Protein AF-A0A397VJA5-F1 (afdb_monomer)

Foldseek 3Di:
DDDDKDFLPDPDDPDDDLVVQCVPFFDWAQWEWEDDPQKIKTWATDGHPDPAGDQDIWIKIARNVVRHIDTDDAAPDHTGFGQWYWYADPVVQKIKIAAGWHADDPDPDDPPPQRIDFDLWTWIANPVRRYIDTFDSVVTDAGFGQWAWDADPQQKIWTAWTWHDDDRFIFIDWRQKIWIARPVVSDIDIDGEDADGFARWGQWYWDAAPQQKIKIAAGFGTDRPAPQGHIGPLRIWMARRVRRYIDSAAEPDDDDQAHHPWDWDQQQQKIKIAWHFRDDDNDTDTDGGIWIWRRPDVRYIYTGGIDDSVVSPDPPPPPPPPPPPPDDDDDDDDDDDDDPVVVVVVVVVVVVVVVVVVVVVVVVVVVVPDDDDDDDDDDDDDD

Sequence (383 aa):
MSSKPFKTSDSSLPWVNLTQLSQILPPSSFSTATLVGNKIFLIGGLYGNDSYIKSNLIFYIFDTKNQTWSQIFTINPPANRISATSIYNPKTGKIYFFGGRFNSSDTTTTSDANSMNYPLDMIILNPTNYQWSKGSSFNGPSGRDDQAVVLLPSGLILYIGGRSPNNGGYINPSMAELYAYDTNNDTWTTKTTKGYNPSPRGSAQAVLTDDGRIIVYGGVNGGASNLLGLPVNDVLVVLDTEDFSWSLPSVSTTPPPLSRYQTITLVGYYVIVAFGQIMSGVNGISTSNVYILDAKNKSDYKWITNFDPKEAKTPLQTNTTAPQTSATNITIPQATAPNIGLIIGIVIGIVIIIAIGSAFIWYRYFRSNHVILISGDNVENLK

InterPro domains:
  IPR015915 Kelch-type beta-propeller [G3DSA:2.120.10.80] (6-320)
  IPR015915 Kelch-type beta-propeller [SSF117281] (19-297)

Mean predicted aligned error: 12.97 Å

Structure (mmCIF, N/CA/C/O backbone):
data_AF-A0A397VJA5-F1
#
_entry.id   AF-A0A397VJA5-F1
#
loop_
_atom_site.group_PDB
_atom_site.id
_atom_site.type_symbol
_atom_site.label_atom_id
_atom_site.label_alt_id
_atom_site.label_comp_id
_atom_site.label_asym_id
_atom_site.label_entity_id
_atom_site.label_seq_id
_atom_site.pdbx_PDB_ins_code
_atom_site.Cartn_x
_atom_site.Cartn_y
_atom_site.Cartn_z
_atom_site.occupancy
_atom_site.B_iso_or_equiv
_atom_site.auth_seq_id
_atom_site.auth_comp_id
_atom_site.auth_asym_id
_atom_site.auth_atom_id
_atom_site.pdbx_PDB_model_num
ATOM 1 N N . MET A 1 1 ? -15.043 -18.963 3.771 1.00 55.84 1 MET A N 1
ATOM 2 C CA . MET A 1 1 ? -14.989 -18.905 5.250 1.00 55.84 1 MET A CA 1
ATOM 3 C C . MET A 1 1 ? -15.688 -17.632 5.706 1.00 55.84 1 MET A C 1
ATOM 5 O O . MET A 1 1 ? -15.479 -16.604 5.077 1.00 55.84 1 MET A O 1
ATOM 9 N N . SER A 1 2 ? -16.553 -17.693 6.721 1.00 68.62 2 SER A N 1
ATOM 10 C CA . SER A 1 2 ? -17.186 -16.502 7.307 1.00 68.62 2 SER A CA 1
ATOM 11 C C . SER A 1 2 ? -16.256 -15.847 8.331 1.00 68.62 2 SER A C 1
ATOM 13 O O . SER A 1 2 ? -15.545 -16.554 9.045 1.00 68.62 2 SER A O 1
ATOM 15 N N . SER A 1 3 ? -16.273 -14.513 8.414 1.00 80.19 3 SER A N 1
ATOM 16 C CA . SER A 1 3 ? -15.525 -13.778 9.444 1.00 80.19 3 SER A CA 1
ATOM 17 C C . SER A 1 3 ? -16.036 -14.136 10.846 1.00 80.19 3 SER A C 1
ATOM 19 O O . SER A 1 3 ? -17.237 -14.358 11.023 1.00 80.19 3 SER A O 1
ATOM 21 N N . LYS A 1 4 ? -15.128 -14.226 11.823 1.00 86.88 4 LYS A N 1
ATOM 22 C CA . LYS A 1 4 ? -15.418 -14.599 13.215 1.00 86.88 4 LYS A CA 1
ATOM 23 C C . LYS A 1 4 ? -15.094 -13.426 14.147 1.00 86.88 4 LYS A C 1
ATOM 25 O O . LYS A 1 4 ? -14.113 -12.730 13.883 1.00 86.88 4 LYS A O 1
ATOM 30 N N . 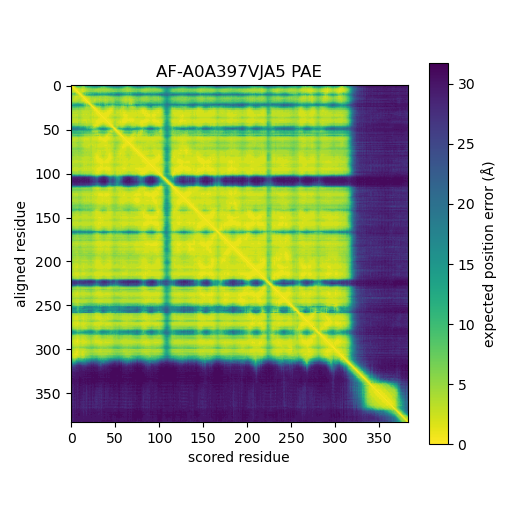PRO A 1 5 ? -15.874 -13.211 15.219 1.00 91.25 5 PRO A N 1
ATOM 31 C CA . PRO A 1 5 ? -15.491 -12.265 16.259 1.00 91.25 5 PRO A CA 1
ATOM 32 C C . PRO A 1 5 ? -14.215 -12.733 16.973 1.00 91.25 5 PRO A C 1
ATOM 34 O O . PRO A 1 5 ? -13.956 -13.937 17.050 1.00 91.25 5 PRO A O 1
ATOM 37 N N . PHE A 1 6 ? -13.426 -11.792 17.492 1.00 93.12 6 PHE A N 1
ATOM 38 C CA . PHE A 1 6 ? -12.220 -12.084 18.276 1.00 93.12 6 PHE A CA 1
ATOM 39 C C . PHE A 1 6 ? -11.862 -10.933 19.214 1.00 93.12 6 PHE A C 1
ATOM 41 O O . PHE A 1 6 ? -12.300 -9.801 18.990 1.00 93.12 6 PHE A O 1
ATOM 48 N N . LYS A 1 7 ? -11.030 -11.204 20.229 1.00 93.00 7 LYS A N 1
ATOM 49 C CA . LYS A 1 7 ? -10.382 -10.155 21.022 1.00 93.00 7 LYS A CA 1
ATOM 50 C C . LYS A 1 7 ? -8.878 -10.132 20.795 1.00 93.00 7 LYS A C 1
ATOM 52 O O . LYS A 1 7 ? -8.245 -11.177 20.712 1.00 93.00 7 LYS A O 1
ATOM 57 N N . THR A 1 8 ? -8.286 -8.945 20.731 1.00 89.88 8 THR A N 1
ATOM 58 C CA . THR A 1 8 ? -6.839 -8.768 20.512 1.00 89.88 8 THR A CA 1
ATOM 59 C C . THR A 1 8 ? -5.985 -9.278 21.669 1.00 89.88 8 THR A C 1
ATOM 61 O O . THR A 1 8 ? -4.822 -9.611 21.466 1.00 89.88 8 THR A O 1
ATOM 64 N N . SER A 1 9 ? -6.557 -9.361 22.873 1.00 84.94 9 SER A N 1
ATOM 65 C CA . SER A 1 9 ? -5.914 -9.923 24.064 1.00 84.94 9 SER A CA 1
ATOM 66 C C . SER A 1 9 ? -5.946 -11.450 24.120 1.00 84.94 9 SER A C 1
ATOM 68 O O . SER A 1 9 ? -5.298 -12.032 24.989 1.00 84.94 9 SER A O 1
ATOM 70 N N . ASP A 1 10 ? -6.736 -12.105 23.265 1.00 85.44 10 ASP A N 1
ATOM 71 C CA . ASP A 1 10 ? -6.893 -13.552 23.328 1.00 85.44 10 ASP A CA 1
ATOM 72 C C . ASP A 1 10 ? -5.620 -14.239 22.830 1.00 85.44 10 ASP A C 1
ATOM 74 O O . ASP A 1 10 ? -5.087 -13.930 21.764 1.00 85.44 10 ASP A O 1
ATOM 78 N N . SER A 1 11 ? -5.159 -15.240 23.581 1.00 76.00 11 SER A N 1
ATOM 79 C CA . SER A 1 11 ? -3.983 -16.041 23.222 1.00 76.00 11 SER A CA 1
ATOM 80 C C . SER A 1 11 ? -4.175 -16.861 21.941 1.00 76.00 11 SER A C 1
ATOM 82 O O . SER A 1 11 ? -3.199 -17.301 21.338 1.00 76.00 11 SER A O 1
ATOM 84 N N . SER A 1 12 ? -5.425 -17.064 21.513 1.00 79.50 12 SER A N 1
ATOM 85 C CA . SER A 1 12 ? -5.788 -17.795 20.298 1.00 79.50 12 SER A CA 1
ATOM 86 C C . SER A 1 12 ? -6.757 -16.984 19.441 1.00 79.50 12 SER A C 1
ATOM 88 O O . SER A 1 12 ? -7.962 -17.223 19.389 1.00 79.50 12 SER A O 1
ATOM 90 N N . LEU A 1 13 ? -6.206 -16.008 18.723 1.00 87.62 13 LEU A N 1
ATOM 91 C CA . LEU A 1 13 ? -6.903 -15.386 17.600 1.00 87.62 13 LEU A CA 1
ATOM 92 C C . LEU A 1 13 ? -7.376 -16.471 16.607 1.00 87.62 13 LEU A C 1
ATOM 94 O O . LEU A 1 13 ? -6.692 -17.489 16.454 1.00 87.62 13 LEU A O 1
ATOM 98 N N . PRO A 1 14 ? -8.512 -16.279 15.903 1.00 89.44 14 PRO A N 1
ATOM 99 C CA . PRO A 1 14 ? -9.135 -17.288 15.039 1.00 89.44 14 PRO A CA 1
ATOM 100 C C . PRO A 1 14 ? -8.397 -17.462 13.698 1.00 89.44 14 PRO A C 1
ATOM 102 O O . PRO A 1 14 ? -9.009 -17.470 12.627 1.00 89.44 14 PRO A O 1
ATOM 105 N N . TRP A 1 15 ? -7.074 -17.584 13.754 1.00 87.88 15 TRP A N 1
ATOM 106 C CA . TRP A 1 15 ? -6.207 -17.801 12.612 1.00 87.88 15 TRP A CA 1
ATOM 107 C C . TRP A 1 15 ? -6.491 -19.142 11.951 1.00 87.88 15 TRP A C 1
ATOM 109 O O . TRP A 1 15 ? -6.727 -20.160 12.603 1.00 87.88 15 TRP A O 1
ATOM 119 N N . VAL A 1 16 ? -6.405 -19.143 10.627 1.00 87.50 16 VAL A N 1
ATOM 120 C CA . VAL A 1 16 ? -6.395 -20.365 9.830 1.00 87.50 16 VAL A CA 1
ATOM 121 C C . VAL A 1 16 ? -4.960 -20.584 9.381 1.00 87.50 16 VAL A C 1
ATOM 123 O O . VAL A 1 16 ? -4.402 -19.764 8.655 1.00 87.50 16 VAL A O 1
ATOM 126 N N . ASN A 1 17 ? -4.349 -21.671 9.848 1.00 86.06 17 ASN A N 1
ATOM 127 C CA . ASN A 1 17 ? -2.997 -22.032 9.452 1.00 86.06 17 ASN A CA 1
ATOM 128 C C . ASN A 1 17 ? -3.020 -22.619 8.030 1.00 86.06 17 ASN A C 1
ATOM 130 O O . ASN A 1 17 ? -3.625 -23.662 7.796 1.00 86.06 17 ASN A O 1
ATOM 134 N N . LEU A 1 18 ? -2.355 -21.938 7.094 1.00 86.19 18 LEU A N 1
ATOM 135 C CA . LEU A 1 18 ? -2.245 -22.341 5.688 1.00 86.19 18 LEU A CA 1
ATOM 136 C C . LEU A 1 18 ? -0.851 -22.904 5.335 1.00 86.19 18 LEU A C 1
ATOM 138 O O . LEU A 1 18 ? -0.550 -23.089 4.159 1.00 86.19 18 LEU A O 1
ATOM 142 N N . THR A 1 19 ? 0.007 -23.196 6.321 1.00 84.12 19 THR A N 1
ATOM 143 C CA . THR A 1 19 ? 1.400 -23.643 6.118 1.00 84.12 19 THR A CA 1
ATOM 144 C C . THR A 1 19 ? 1.496 -24.924 5.291 1.00 84.12 19 THR A C 1
ATOM 146 O O . THR A 1 19 ? 2.394 -25.059 4.468 1.00 84.12 19 THR A O 1
ATOM 149 N N . GLN A 1 20 ? 0.558 -25.864 5.442 1.00 84.00 20 GLN A N 1
ATOM 150 C CA . GLN A 1 20 ? 0.580 -27.096 4.642 1.00 84.00 20 GLN A CA 1
ATOM 151 C C . GLN A 1 20 ? 0.370 -26.848 3.141 1.00 84.00 20 GLN A C 1
ATOM 153 O O . GLN A 1 20 ? 0.755 -27.690 2.335 1.00 84.00 20 GLN A O 1
ATOM 158 N N . LEU A 1 21 ? -0.199 -25.700 2.765 1.00 83.00 21 LEU A N 1
ATOM 159 C CA . LEU A 1 21 ? -0.462 -25.328 1.376 1.00 83.00 21 LEU A CA 1
ATOM 160 C C . LEU A 1 21 ? 0.728 -24.611 0.727 1.00 83.00 21 LEU A C 1
ATOM 162 O O . LEU A 1 21 ? 0.814 -24.558 -0.496 1.00 83.00 21 LEU A O 1
ATOM 166 N N . SER A 1 22 ? 1.654 -24.056 1.516 1.00 73.00 22 SER A N 1
ATOM 167 C CA . SER A 1 22 ? 2.762 -23.229 1.022 1.00 73.00 22 SER A CA 1
ATOM 168 C C . SER A 1 22 ? 3.992 -24.030 0.585 1.00 73.00 22 SER A C 1
ATOM 170 O O . SER A 1 22 ? 5.062 -23.450 0.449 1.00 73.00 22 SER A O 1
ATOM 172 N N . GLN A 1 23 ? 3.877 -25.347 0.369 1.00 68.88 23 GLN A N 1
ATOM 173 C CA . GLN A 1 23 ? 5.031 -26.238 0.152 1.00 68.88 23 GLN A CA 1
ATOM 174 C C . GLN A 1 23 ? 5.903 -25.859 -1.053 1.00 68.88 23 GLN A C 1
ATOM 176 O O . GLN A 1 23 ? 7.088 -26.177 -1.066 1.00 68.88 23 GLN A O 1
ATOM 181 N N . ILE A 1 24 ? 5.338 -25.172 -2.049 1.00 74.06 24 ILE A N 1
ATOM 182 C CA . ILE A 1 24 ? 6.084 -24.733 -3.236 1.00 74.06 24 ILE A CA 1
ATOM 183 C C . ILE A 1 24 ? 6.631 -23.305 -3.126 1.00 74.06 24 ILE A C 1
ATOM 185 O O . ILE A 1 24 ? 7.402 -22.890 -3.986 1.00 74.06 24 ILE A O 1
ATOM 189 N N . LEU A 1 25 ? 6.202 -22.530 -2.124 1.00 81.31 25 LEU A N 1
ATOM 190 C CA . LEU A 1 25 ? 6.592 -21.132 -1.994 1.00 81.31 25 LEU A CA 1
ATOM 191 C C . LEU A 1 25 ? 7.861 -21.051 -1.132 1.00 81.31 25 LEU A C 1
ATOM 193 O O . LEU A 1 25 ? 7.806 -21.383 0.055 1.00 81.31 25 LEU A O 1
ATOM 197 N N . PRO A 1 26 ? 9.009 -20.618 -1.683 1.00 82.00 26 PRO A N 1
ATOM 198 C CA . PRO A 1 26 ? 10.190 -20.400 -0.861 1.00 82.00 26 PRO A CA 1
ATOM 199 C C . PRO A 1 26 ? 9.940 -19.235 0.114 1.00 82.00 26 PRO A C 1
ATOM 201 O O . PRO A 1 26 ? 9.109 -18.370 -0.177 1.00 82.00 26 PRO A O 1
ATOM 204 N N . PRO A 1 27 ? 10.668 -19.165 1.245 1.00 85.38 27 PRO A N 1
ATOM 205 C CA . PRO A 1 27 ? 10.611 -18.010 2.137 1.00 85.38 27 PRO A CA 1
ATOM 206 C C . PRO A 1 27 ? 10.776 -16.711 1.347 1.00 85.38 27 PRO A C 1
ATOM 208 O O . PRO A 1 27 ? 11.689 -16.610 0.528 1.00 85.38 27 PRO A O 1
ATOM 211 N N . SER A 1 28 ? 9.891 -15.737 1.555 1.00 86.69 28 SER A N 1
ATOM 212 C CA . SER A 1 28 ? 9.881 -14.504 0.767 1.00 86.69 28 SER A CA 1
ATOM 213 C C . SER A 1 28 ? 9.591 -13.270 1.607 1.00 86.69 28 SER A C 1
ATOM 215 O O . SER A 1 28 ? 8.843 -13.336 2.582 1.00 86.69 28 SER A O 1
ATOM 217 N N . SER A 1 29 ? 10.146 -12.127 1.212 1.00 89.00 29 SER A N 1
ATOM 218 C CA . SER A 1 29 ? 9.901 -10.834 1.864 1.00 89.00 29 SER A CA 1
ATOM 219 C C . SER A 1 29 ? 9.946 -9.681 0.862 1.00 89.00 29 SER A C 1
ATOM 221 O O . SER A 1 29 ? 10.462 -9.826 -0.245 1.00 89.00 29 SER A O 1
ATOM 223 N N . PHE A 1 30 ? 9.386 -8.529 1.244 1.00 91.12 30 PHE A N 1
ATOM 224 C CA . PHE A 1 30 ? 9.337 -7.305 0.427 1.00 91.12 30 PHE A CA 1
ATOM 225 C C . PHE A 1 30 ? 8.625 -7.441 -0.934 1.00 91.12 30 PHE A C 1
ATOM 227 O O . PHE A 1 30 ? 8.746 -6.556 -1.783 1.00 91.12 30 PHE A O 1
ATOM 234 N N . SER A 1 31 ? 7.888 -8.532 -1.144 1.00 93.38 31 SER A N 1
ATOM 235 C CA . SER A 1 31 ? 6.926 -8.692 -2.235 1.00 93.38 31 SER A CA 1
ATOM 236 C C . SER A 1 31 ? 5.682 -7.851 -1.977 1.00 93.38 31 SER A C 1
ATOM 238 O O . SER A 1 31 ? 5.338 -7.559 -0.830 1.00 93.38 31 SER A O 1
ATOM 240 N N . THR A 1 32 ? 4.949 -7.542 -3.039 1.00 95.75 32 THR A N 1
ATOM 241 C CA . THR A 1 32 ? 3.585 -7.022 -2.928 1.00 95.75 32 THR A CA 1
ATOM 242 C C . THR A 1 32 ? 2.572 -8.119 -3.247 1.00 95.75 32 THR A C 1
ATOM 244 O O . THR A 1 32 ? 2.858 -9.033 -4.024 1.00 95.75 32 THR A O 1
ATOM 247 N N . ALA A 1 33 ? 1.401 -8.056 -2.614 1.00 96.00 33 ALA A N 1
ATOM 248 C CA . ALA A 1 33 ? 0.317 -9.010 -2.803 1.00 96.00 33 ALA A CA 1
ATOM 249 C C . ALA A 1 33 ? -0.962 -8.276 -3.219 1.00 96.00 33 ALA A C 1
ATOM 251 O O . ALA A 1 33 ? -1.355 -7.290 -2.598 1.00 96.00 33 ALA A O 1
ATOM 252 N N . THR A 1 34 ? -1.636 -8.749 -4.265 1.00 97.69 34 THR A N 1
ATOM 253 C CA . THR A 1 34 ? -2.864 -8.125 -4.777 1.00 97.69 34 THR A CA 1
ATOM 254 C C . THR A 1 34 ? -3.929 -9.169 -5.074 1.00 97.69 34 THR A C 1
ATOM 256 O O . THR A 1 34 ? -3.687 -10.129 -5.799 1.00 97.69 34 THR A O 1
ATOM 259 N N . LEU A 1 35 ? -5.124 -8.975 -4.517 1.00 97.31 35 LEU A N 1
ATOM 260 C CA . LEU A 1 35 ? -6.281 -9.833 -4.761 1.00 97.31 35 LEU A CA 1
ATOM 261 C C . LEU A 1 35 ? -7.011 -9.400 -6.041 1.00 97.31 35 LEU A C 1
ATOM 263 O O . LEU A 1 35 ? -7.410 -8.245 -6.170 1.00 97.31 35 LEU A O 1
ATOM 267 N N . VAL A 1 36 ? -7.243 -10.346 -6.950 1.00 97.94 36 VAL A N 1
ATOM 268 C CA . VAL A 1 36 ? -8.098 -10.191 -8.135 1.00 97.94 36 VAL A CA 1
ATOM 269 C C . VAL A 1 36 ? -9.056 -11.374 -8.196 1.00 97.94 36 VAL A C 1
ATOM 271 O O . VAL A 1 36 ? -8.648 -12.512 -8.432 1.00 97.94 36 VAL A O 1
ATOM 274 N N . GLY A 1 37 ? -10.345 -11.124 -7.958 1.00 96.19 37 GLY A N 1
ATOM 275 C CA . GLY A 1 37 ? -11.336 -12.195 -7.847 1.00 96.19 37 GLY A CA 1
ATOM 276 C C . GLY A 1 37 ? -10.961 -13.186 -6.738 1.00 96.19 37 GLY A C 1
ATOM 277 O O . GLY A 1 37 ? -10.851 -12.807 -5.577 1.00 96.19 37 GLY A O 1
ATOM 278 N N . ASN A 1 38 ? -10.742 -14.454 -7.095 1.00 95.75 38 ASN A N 1
ATOM 279 C CA . ASN A 1 38 ? -10.304 -15.517 -6.183 1.00 95.75 38 ASN A CA 1
ATOM 280 C C . ASN A 1 38 ? -8.790 -15.790 -6.231 1.00 95.75 38 ASN A C 1
ATOM 282 O O . ASN A 1 38 ? -8.351 -16.840 -5.772 1.00 95.75 38 ASN A O 1
ATOM 286 N N . LYS A 1 39 ? -7.985 -14.905 -6.820 1.00 97.12 39 LYS A N 1
ATOM 287 C CA . LYS A 1 39 ? -6.543 -15.112 -6.986 1.00 97.12 39 LYS A CA 1
ATOM 288 C C . LYS A 1 39 ? -5.755 -14.026 -6.271 1.00 97.12 39 LYS A C 1
ATOM 290 O O . LYS A 1 39 ? -6.014 -12.845 -6.481 1.00 97.12 39 LYS A O 1
ATOM 295 N N . ILE A 1 40 ? -4.779 -14.417 -5.458 1.00 96.69 40 ILE A N 1
ATOM 296 C CA . ILE A 1 40 ? -3.799 -13.498 -4.872 1.00 96.69 40 ILE A CA 1
ATOM 297 C C . ILE A 1 40 ? -2.531 -13.568 -5.714 1.00 96.69 40 ILE A C 1
ATOM 299 O O . ILE A 1 40 ? -1.923 -14.627 -5.836 1.00 96.69 40 ILE A O 1
ATOM 303 N N . PHE A 1 41 ? -2.151 -12.437 -6.291 1.00 97.44 41 PHE A N 1
ATOM 304 C CA . PHE A 1 41 ? -0.946 -12.253 -7.083 1.00 97.44 41 PHE A CA 1
ATOM 305 C C . PHE A 1 41 ? 0.172 -11.782 -6.161 1.00 97.44 41 PHE A C 1
ATOM 307 O O . PHE A 1 41 ? 0.055 -10.703 -5.585 1.00 97.44 41 PHE A O 1
ATOM 314 N N . LEU A 1 42 ? 1.228 -12.577 -6.018 1.00 95.81 42 LEU A N 1
ATOM 315 C CA . LEU A 1 42 ? 2.436 -12.227 -5.277 1.00 95.81 42 LEU A CA 1
ATOM 316 C C . LEU A 1 42 ? 3.520 -11.826 -6.283 1.00 95.81 42 LEU A C 1
ATOM 318 O O . LEU A 1 42 ? 3.942 -12.643 -7.105 1.00 95.81 42 LEU A O 1
ATOM 322 N N . ILE A 1 43 ? 3.921 -10.557 -6.245 1.00 95.25 43 ILE A N 1
ATOM 323 C CA . ILE A 1 43 ? 4.734 -9.918 -7.283 1.00 95.25 43 ILE A CA 1
ATOM 324 C C . ILE A 1 43 ? 5.996 -9.343 -6.649 1.00 95.25 43 ILE A C 1
ATOM 326 O O . ILE A 1 43 ? 5.929 -8.594 -5.670 1.00 95.25 43 ILE A O 1
ATOM 330 N N . GLY A 1 44 ? 7.151 -9.649 -7.240 1.00 92.50 44 GLY A N 1
ATOM 331 C CA . GLY A 1 44 ? 8.424 -9.091 -6.795 1.00 92.50 44 GLY A CA 1
ATOM 332 C C . GLY A 1 44 ? 8.886 -9.657 -5.452 1.00 92.50 44 GLY A C 1
ATOM 333 O O . GLY A 1 44 ? 8.302 -10.615 -4.947 1.00 92.50 44 GLY A O 1
ATOM 334 N N . GLY A 1 45 ? 9.903 -9.050 -4.848 1.00 90.62 45 GLY A N 1
ATOM 335 C CA . GLY A 1 45 ? 10.438 -9.415 -3.535 1.00 90.62 45 GLY A CA 1
ATOM 336 C C . GLY A 1 45 ? 11.723 -10.247 -3.568 1.00 90.62 45 GLY A C 1
ATOM 337 O O . GLY A 1 45 ? 12.287 -10.553 -4.624 1.00 90.62 45 GLY A O 1
ATOM 338 N N . LEU A 1 46 ? 12.196 -10.581 -2.369 1.00 88.06 46 LEU A N 1
ATOM 339 C CA . LEU A 1 46 ? 13.277 -11.533 -2.118 1.00 88.06 46 LEU A CA 1
ATOM 340 C C . LEU A 1 46 ? 12.685 -12.928 -1.946 1.00 88.06 46 LEU A C 1
ATOM 342 O O . LEU A 1 46 ? 11.619 -13.060 -1.349 1.00 88.06 46 LEU A O 1
ATOM 346 N N . TYR A 1 47 ? 13.385 -13.953 -2.432 1.00 84.12 47 TYR A N 1
ATOM 347 C CA . TYR A 1 47 ? 12.940 -15.342 -2.337 1.00 84.12 47 TYR A CA 1
ATOM 348 C C . TYR A 1 47 ? 14.100 -16.288 -2.048 1.00 84.12 47 TYR A C 1
ATOM 350 O O . TYR A 1 47 ? 15.134 -16.250 -2.722 1.00 84.12 47 TYR A O 1
ATOM 358 N N . GLY A 1 48 ? 13.856 -17.210 -1.121 1.00 78.69 48 GLY A N 1
ATOM 359 C CA . GLY A 1 48 ? 14.845 -18.125 -0.574 1.00 78.69 48 GLY A CA 1
ATOM 360 C C . GLY A 1 48 ? 15.628 -17.493 0.575 1.00 78.69 48 GLY A C 1
ATOM 361 O O . GLY A 1 48 ? 15.252 -16.457 1.117 1.00 78.69 48 GLY A O 1
ATOM 362 N N . ASN A 1 49 ? 16.744 -18.128 0.926 1.00 72.62 49 ASN A N 1
ATOM 363 C CA . ASN A 1 49 ? 17.679 -17.617 1.934 1.00 72.62 49 ASN A CA 1
ATOM 364 C C . ASN A 1 49 ? 18.694 -16.620 1.342 1.00 72.62 49 ASN A C 1
ATOM 366 O O . ASN A 1 49 ? 19.644 -16.229 2.015 1.00 72.62 49 ASN A O 1
ATOM 370 N N . ASP A 1 50 ? 18.509 -16.239 0.077 1.00 65.62 50 ASP A N 1
ATOM 371 C CA . ASP A 1 50 ? 19.371 -15.301 -0.627 1.00 65.62 50 ASP A CA 1
ATOM 372 C C . ASP A 1 50 ? 19.140 -13.879 -0.100 1.00 65.62 50 ASP A C 1
ATOM 374 O O . ASP A 1 50 ? 18.010 -13.393 -0.033 1.00 65.62 50 ASP A O 1
ATOM 378 N N . SER A 1 51 ? 20.223 -13.181 0.233 1.00 66.38 51 SER A N 1
ATOM 379 C CA . SER A 1 51 ? 20.186 -11.771 0.639 1.00 66.38 51 SER A CA 1
ATOM 380 C C . SER A 1 51 ? 20.159 -10.796 -0.546 1.00 66.38 51 SER A C 1
ATOM 382 O O . SER A 1 51 ? 20.050 -9.587 -0.340 1.00 66.38 51 SER A O 1
ATOM 384 N N . TYR A 1 52 ? 20.252 -11.298 -1.784 1.00 71.44 52 TYR A N 1
ATOM 385 C CA . TYR A 1 52 ? 20.311 -10.495 -3.005 1.00 71.44 52 TYR A CA 1
ATOM 386 C C . TYR A 1 52 ? 19.011 -10.565 -3.816 1.00 71.44 52 TYR A C 1
ATOM 388 O O . TYR A 1 52 ? 18.294 -11.567 -3.834 1.00 71.44 52 TYR A O 1
ATOM 396 N N . ILE A 1 53 ? 18.715 -9.477 -4.529 1.00 75.44 53 ILE A N 1
ATOM 397 C CA . ILE A 1 53 ? 17.561 -9.382 -5.422 1.00 75.44 53 ILE A CA 1
ATOM 398 C C . ILE A 1 53 ? 17.909 -10.118 -6.718 1.00 75.44 53 ILE A C 1
ATOM 400 O O . ILE A 1 53 ? 18.821 -9.710 -7.437 1.00 75.44 53 ILE A O 1
ATOM 404 N N . LYS A 1 54 ? 17.181 -11.194 -7.027 1.00 77.62 54 LYS A N 1
ATOM 405 C CA . LYS A 1 54 ? 17.290 -11.899 -8.317 1.00 77.62 54 LYS A CA 1
ATOM 406 C C . LYS A 1 54 ? 16.862 -10.978 -9.454 1.00 77.62 54 LYS A C 1
ATOM 408 O O . LYS A 1 54 ? 15.927 -10.215 -9.264 1.00 77.62 54 LYS A O 1
ATOM 413 N N . SER A 1 55 ? 17.503 -11.062 -10.618 1.00 74.88 55 SER A N 1
ATOM 414 C CA . SER A 1 55 ? 17.181 -10.225 -11.787 1.00 74.88 55 SER A CA 1
ATOM 415 C C . SER A 1 55 ? 15.803 -10.549 -12.378 1.00 74.88 55 SER A C 1
ATOM 417 O O . SER A 1 55 ? 15.004 -9.648 -12.650 1.00 74.88 55 SER A O 1
ATOM 419 N N . ASN A 1 56 ? 15.501 -11.841 -12.520 1.00 82.75 56 ASN A N 1
ATOM 420 C CA . ASN A 1 56 ? 14.234 -12.329 -13.059 1.00 82.75 56 ASN A CA 1
ATOM 421 C C . ASN A 1 56 ? 13.077 -12.057 -12.100 1.00 82.75 56 ASN A C 1
ATOM 423 O O . ASN A 1 56 ? 13.158 -12.407 -10.920 1.00 82.75 56 ASN A O 1
ATOM 427 N N . LEU A 1 57 ? 11.985 -11.484 -12.618 1.00 84.38 57 LEU A N 1
ATOM 428 C CA . LEU A 1 57 ? 10.763 -11.302 -11.844 1.00 84.38 57 LEU A CA 1
ATOM 429 C C . LEU A 1 57 ? 10.259 -12.646 -11.333 1.00 84.38 57 LEU A C 1
ATOM 431 O O . LEU A 1 57 ? 10.035 -13.585 -12.098 1.00 84.38 57 LEU A O 1
ATOM 435 N N . ILE A 1 58 ? 10.021 -12.690 -10.030 1.00 82.81 58 ILE A N 1
ATOM 436 C CA . ILE A 1 58 ? 9.410 -13.836 -9.383 1.00 82.81 58 ILE A CA 1
ATOM 437 C C . ILE A 1 58 ? 7.936 -13.520 -9.157 1.00 82.81 58 ILE A C 1
ATOM 439 O O . ILE A 1 58 ? 7.574 -12.445 -8.668 1.00 82.81 58 ILE A O 1
ATOM 443 N N . PHE A 1 59 ? 7.093 -14.454 -9.586 1.00 91.56 59 PHE A N 1
ATOM 444 C CA . PHE A 1 59 ? 5.665 -14.239 -9.718 1.00 91.56 59 PHE A CA 1
ATOM 445 C C . PHE A 1 59 ? 4.903 -15.526 -9.394 1.00 91.56 59 PHE A C 1
ATOM 447 O O . PHE A 1 59 ? 5.040 -16.550 -10.074 1.00 91.56 59 PHE A O 1
ATOM 454 N N . TYR A 1 60 ? 4.095 -15.455 -8.341 1.00 93.69 60 TYR A N 1
ATOM 455 C CA . TYR A 1 60 ? 3.268 -16.558 -7.871 1.00 93.69 60 TYR A CA 1
ATOM 456 C C . TYR A 1 60 ? 1.808 -16.137 -7.791 1.00 93.69 60 TYR A C 1
ATOM 458 O O . TYR A 1 60 ? 1.483 -14.980 -7.523 1.00 93.69 60 TYR A O 1
ATOM 466 N N . ILE A 1 61 ? 0.921 -17.106 -7.981 1.00 95.00 61 ILE A N 1
ATOM 467 C CA . ILE A 1 61 ? -0.511 -16.937 -7.777 1.00 95.00 61 ILE A CA 1
ATOM 468 C C . ILE A 1 61 ? -0.982 -17.956 -6.750 1.00 95.00 61 ILE A C 1
ATOM 470 O O . ILE A 1 61 ? -0.686 -19.144 -6.869 1.00 95.00 61 ILE A O 1
ATOM 474 N N . PHE A 1 62 ? -1.757 -17.494 -5.774 1.00 94.38 62 PHE A N 1
ATOM 475 C CA . PHE A 1 62 ? -2.535 -18.350 -4.889 1.00 94.38 62 PHE A CA 1
ATOM 476 C C . PHE A 1 62 ? -4.008 -18.313 -5.288 1.00 94.38 62 PHE A C 1
ATOM 478 O O . PHE A 1 62 ? -4.636 -17.254 -5.257 1.00 94.38 62 PHE A O 1
ATOM 485 N N . ASP A 1 63 ? -4.571 -19.462 -5.654 1.00 93.81 63 ASP A N 1
ATOM 486 C CA . ASP A 1 63 ? -6.011 -19.615 -5.854 1.00 93.81 63 ASP A CA 1
ATOM 487 C C . ASP A 1 63 ? -6.684 -19.832 -4.495 1.00 93.81 63 ASP A C 1
ATOM 489 O O . ASP A 1 63 ? -6.483 -20.858 -3.851 1.00 93.81 63 ASP A O 1
ATOM 493 N N . THR A 1 64 ? -7.507 -18.885 -4.050 1.00 92.62 64 THR A N 1
ATOM 494 C CA . THR A 1 64 ? -8.167 -18.937 -2.738 1.00 92.62 64 THR A CA 1
ATOM 495 C C . THR A 1 64 ? -9.324 -19.933 -2.679 1.00 92.62 64 THR A C 1
ATOM 497 O O . THR A 1 64 ? -9.721 -20.336 -1.585 1.00 92.62 64 THR A O 1
ATOM 500 N N . LYS A 1 65 ? -9.868 -20.351 -3.831 1.00 91.75 65 LYS A N 1
ATOM 501 C CA . LYS A 1 65 ? -10.937 -21.353 -3.916 1.00 91.75 65 LYS A CA 1
ATOM 502 C C . LYS A 1 65 ? -10.354 -22.757 -3.820 1.00 91.75 65 LYS A C 1
ATOM 504 O O . LYS A 1 65 ? -10.827 -23.557 -3.019 1.00 91.75 65 LYS A O 1
ATOM 509 N N . ASN A 1 66 ? -9.335 -23.029 -4.632 1.00 90.94 66 ASN A N 1
ATOM 510 C CA . ASN A 1 66 ? -8.673 -24.333 -4.680 1.00 90.94 66 ASN A CA 1
ATOM 511 C C . ASN A 1 66 ? -7.594 -24.484 -3.600 1.00 90.94 66 ASN A C 1
ATOM 513 O O . ASN A 1 66 ? -7.173 -25.598 -3.313 1.00 90.94 66 ASN A O 1
ATOM 517 N N . GLN A 1 67 ? -7.183 -23.374 -2.978 1.00 91.00 67 GLN A N 1
ATOM 518 C CA . GLN A 1 67 ? -6.143 -23.312 -1.953 1.00 91.00 67 GLN A CA 1
ATOM 519 C C . GLN A 1 67 ? -4.782 -23.817 -2.452 1.00 91.00 67 GLN A C 1
ATOM 521 O O . GLN A 1 67 ? -4.021 -24.444 -1.721 1.00 91.00 67 GLN A O 1
ATOM 526 N N . THR A 1 68 ? -4.457 -23.511 -3.708 1.00 91.50 68 THR A N 1
ATOM 527 C CA . THR A 1 68 ? -3.235 -23.971 -4.374 1.00 91.50 68 THR A CA 1
ATOM 528 C C . THR A 1 68 ? -2.375 -22.803 -4.825 1.00 91.50 68 THR A C 1
ATOM 530 O O . THR A 1 68 ? -2.878 -21.825 -5.383 1.00 91.50 68 THR A O 1
ATOM 533 N N . TRP A 1 69 ? -1.066 -22.940 -4.646 1.00 92.94 69 TRP A N 1
ATOM 534 C CA . TRP A 1 69 ? -0.081 -22.035 -5.226 1.00 92.94 69 TRP A CA 1
ATOM 535 C C . TRP A 1 69 ? 0.330 -22.496 -6.625 1.00 92.94 69 TRP A C 1
ATOM 537 O O . TRP A 1 69 ? 0.329 -23.686 -6.940 1.00 92.94 69 TRP A O 1
ATOM 547 N N . SER A 1 70 ? 0.719 -21.553 -7.475 1.00 91.81 70 SER A N 1
ATOM 548 C CA . SER A 1 70 ? 1.331 -21.827 -8.776 1.00 91.81 70 SER A CA 1
ATOM 549 C C . SER A 1 70 ? 2.350 -20.745 -9.107 1.00 91.81 70 SER A C 1
ATOM 551 O O . SER A 1 70 ? 2.063 -19.557 -8.958 1.00 91.81 70 SER A O 1
ATOM 553 N N . GLN A 1 71 ? 3.533 -21.147 -9.567 1.00 91.38 71 GLN A N 1
ATOM 554 C CA . GLN A 1 71 ? 4.480 -20.223 -10.187 1.00 91.38 71 GLN A CA 1
ATOM 555 C C . GLN A 1 71 ? 4.064 -20.004 -11.640 1.00 91.38 71 GLN A C 1
ATOM 557 O O . GLN A 1 71 ? 3.798 -20.974 -12.349 1.00 91.38 71 GLN A O 1
ATOM 562 N N . ILE A 1 72 ? 3.997 -18.750 -12.085 1.00 91.19 72 ILE A N 1
ATOM 563 C CA . ILE A 1 72 ? 3.558 -18.419 -13.445 1.00 91.19 72 ILE A CA 1
ATOM 564 C C . ILE A 1 72 ? 4.668 -17.659 -14.165 1.00 91.19 72 ILE A C 1
ATOM 566 O O . ILE A 1 72 ? 5.189 -16.666 -13.658 1.00 91.19 72 ILE A O 1
ATOM 570 N N . PHE A 1 73 ? 4.998 -18.106 -15.375 1.00 91.44 73 PHE A N 1
ATOM 571 C CA . PHE A 1 73 ? 5.823 -17.336 -16.299 1.00 91.44 73 PHE A CA 1
ATOM 572 C C . PHE A 1 73 ? 4.951 -16.297 -16.997 1.00 91.44 73 PHE A C 1
ATOM 574 O O . PHE A 1 73 ? 3.872 -16.609 -17.499 1.00 91.44 73 PHE A O 1
ATOM 581 N N . THR A 1 74 ? 5.413 -15.052 -17.000 1.00 95.00 74 THR A N 1
ATOM 582 C CA . THR A 1 74 ? 4.664 -13.914 -17.541 1.00 95.00 74 THR A CA 1
ATOM 583 C C . THR A 1 74 ? 5.281 -13.439 -18.851 1.00 95.00 74 THR A C 1
ATOM 585 O O . THR A 1 74 ? 6.440 -13.732 -19.147 1.00 95.00 74 THR A O 1
ATOM 588 N N . ILE A 1 75 ? 4.502 -12.720 -19.655 1.00 96.75 75 ILE A N 1
ATOM 589 C CA . ILE A 1 75 ? 4.942 -12.213 -20.958 1.00 96.75 75 ILE A CA 1
ATOM 590 C C . ILE A 1 75 ? 5.484 -10.794 -20.771 1.00 96.75 75 ILE A C 1
ATOM 592 O O . ILE A 1 75 ? 4.775 -9.930 -20.253 1.00 96.75 75 ILE A O 1
ATOM 596 N N . ASN A 1 76 ? 6.717 -10.553 -21.228 1.00 95.44 76 ASN A N 1
ATOM 597 C CA . ASN A 1 76 ? 7.456 -9.286 -21.100 1.00 95.44 76 ASN A CA 1
ATOM 598 C C . ASN A 1 76 ? 7.657 -8.800 -19.646 1.00 95.44 76 ASN A C 1
ATOM 600 O O . ASN A 1 76 ? 7.368 -7.637 -19.358 1.00 95.44 76 ASN A O 1
ATOM 604 N N . PRO A 1 77 ? 8.129 -9.653 -18.715 1.00 94.94 77 PRO A N 1
ATOM 605 C CA . PRO A 1 77 ? 8.258 -9.273 -17.312 1.00 94.94 77 PRO A CA 1
ATOM 606 C C . PRO A 1 77 ? 9.171 -8.049 -17.119 1.00 94.94 77 PRO A C 1
ATOM 608 O O . PRO A 1 77 ? 10.217 -7.963 -17.768 1.00 94.94 77 PRO A O 1
ATOM 611 N N . PRO A 1 78 ? 8.835 -7.120 -16.203 1.00 93.31 78 PRO A N 1
ATOM 612 C CA . PRO A 1 78 ? 9.802 -6.137 -15.724 1.00 93.31 78 PRO A CA 1
ATOM 613 C C . PRO A 1 78 ? 10.931 -6.822 -14.936 1.00 93.31 78 PRO A C 1
ATOM 615 O O . PRO A 1 78 ? 10.831 -7.991 -14.565 1.00 93.31 78 PRO A O 1
ATOM 618 N N . ALA A 1 79 ? 11.987 -6.074 -14.608 1.00 90.69 79 ALA A N 1
ATOM 619 C CA . ALA A 1 79 ? 12.959 -6.516 -13.607 1.00 90.69 79 ALA A CA 1
ATOM 620 C C . ALA A 1 79 ? 12.265 -6.808 -12.266 1.00 90.69 79 ALA A C 1
ATOM 622 O O . ALA A 1 79 ? 11.306 -6.118 -11.899 1.00 90.69 79 ALA A O 1
ATOM 623 N N . ASN A 1 80 ? 12.765 -7.796 -11.523 1.00 91.44 80 ASN A N 1
ATOM 624 C CA . ASN A 1 80 ? 12.306 -8.062 -10.163 1.00 91.44 80 ASN A CA 1
ATOM 625 C C . ASN A 1 80 ? 12.584 -6.860 -9.256 1.00 91.44 80 ASN A C 1
ATOM 627 O O . ASN A 1 80 ? 13.677 -6.300 -9.294 1.00 91.44 80 ASN A O 1
ATOM 631 N N . ARG A 1 81 ? 11.625 -6.490 -8.406 1.00 92.00 81 ARG A N 1
ATOM 632 C CA . ARG A 1 81 ? 11.746 -5.333 -7.507 1.00 92.00 81 ARG A CA 1
ATOM 633 C C . ARG A 1 81 ? 11.333 -5.725 -6.108 1.00 92.00 81 ARG A C 1
ATOM 635 O O . ARG A 1 81 ? 10.398 -6.504 -5.943 1.00 92.00 81 ARG A O 1
ATOM 642 N N . ILE A 1 82 ? 11.988 -5.145 -5.116 1.00 91.94 82 ILE A N 1
ATOM 643 C CA . ILE A 1 82 ? 11.575 -5.244 -3.714 1.00 91.94 82 ILE A CA 1
ATOM 644 C C . ILE A 1 82 ? 10.957 -3.926 -3.270 1.00 91.94 82 ILE A C 1
ATOM 646 O O . ILE A 1 82 ? 11.304 -2.875 -3.814 1.00 91.94 82 ILE A O 1
ATOM 650 N N . SER A 1 83 ? 10.053 -3.979 -2.291 1.00 93.69 83 SER A N 1
ATOM 651 C CA . SER A 1 83 ? 9.404 -2.789 -1.719 1.00 93.69 83 SER A CA 1
ATOM 652 C C . SER A 1 83 ? 8.636 -1.937 -2.744 1.00 93.69 83 SER A C 1
ATOM 654 O O . SER A 1 83 ? 8.385 -0.751 -2.526 1.00 93.69 83 SER A O 1
ATOM 656 N N . ALA A 1 84 ? 8.268 -2.537 -3.878 1.00 95.56 84 ALA A N 1
ATOM 657 C CA . ALA A 1 84 ? 7.322 -1.967 -4.826 1.00 95.56 84 ALA A CA 1
ATOM 658 C C . ALA A 1 84 ? 5.890 -2.151 -4.311 1.00 95.56 84 ALA A C 1
ATOM 660 O O . ALA A 1 84 ? 5.623 -3.018 -3.477 1.00 95.56 84 ALA A O 1
ATOM 661 N N . THR A 1 85 ? 4.954 -1.375 -4.848 1.00 97.06 85 THR A N 1
ATOM 662 C CA . THR A 1 85 ? 3.529 -1.544 -4.555 1.00 97.06 85 THR A CA 1
ATOM 663 C C . THR A 1 85 ? 2.771 -2.000 -5.788 1.00 97.06 85 THR A C 1
ATOM 665 O O . THR A 1 85 ? 3.077 -1.577 -6.904 1.00 97.06 85 THR A O 1
ATOM 668 N N . SER A 1 86 ? 1.754 -2.840 -5.588 1.00 97.94 86 SER A N 1
ATOM 669 C CA . SER A 1 86 ? 0.745 -3.115 -6.605 1.00 97.94 86 SER A CA 1
ATOM 670 C C . SER A 1 86 ? -0.670 -2.871 -6.107 1.00 97.94 86 SER A C 1
ATOM 672 O O . SER A 1 86 ? -0.971 -3.038 -4.926 1.00 97.94 86 SER A O 1
ATOM 674 N N . ILE A 1 87 ? -1.550 -2.488 -7.030 1.00 98.56 87 ILE A N 1
ATOM 675 C CA . ILE A 1 87 ? -2.976 -2.319 -6.764 1.00 98.56 87 ILE A CA 1
ATOM 676 C C . ILE A 1 87 ? -3.807 -2.710 -7.987 1.00 98.56 87 ILE A C 1
ATOM 678 O O . ILE A 1 87 ? -3.448 -2.411 -9.126 1.00 98.56 87 ILE A O 1
ATOM 682 N N . TYR A 1 88 ? -4.919 -3.408 -7.760 1.00 98.75 88 TYR A N 1
ATOM 683 C CA . TYR A 1 88 ? -5.851 -3.806 -8.812 1.00 98.75 88 TYR A CA 1
ATOM 684 C C . TYR A 1 88 ? -6.929 -2.744 -9.003 1.00 98.75 88 TYR A C 1
ATOM 686 O O . TYR A 1 88 ? -7.577 -2.350 -8.034 1.00 98.75 88 TYR A O 1
ATOM 694 N N . ASN A 1 89 ? -7.164 -2.330 -10.250 1.00 98.56 89 ASN A N 1
ATOM 695 C CA . ASN A 1 89 ? -8.329 -1.527 -10.592 1.00 98.56 89 ASN A CA 1
ATOM 696 C C . ASN A 1 89 ? -9.413 -2.401 -11.248 1.00 98.56 89 ASN A C 1
ATOM 698 O O . ASN A 1 89 ? -9.233 -2.833 -12.390 1.00 98.56 89 ASN A O 1
ATOM 702 N N . PRO A 1 90 ? -10.569 -2.614 -10.589 1.00 97.38 90 PRO A N 1
ATOM 703 C CA . PRO A 1 90 ? -11.656 -3.408 -11.151 1.00 97.38 90 PRO A CA 1
ATOM 704 C C . PRO A 1 90 ? -12.312 -2.778 -12.384 1.00 97.38 90 PRO A C 1
ATOM 706 O O . PRO A 1 90 ? -12.867 -3.513 -13.192 1.00 97.38 90 PRO A O 1
ATOM 709 N N . LYS A 1 91 ? -12.242 -1.449 -12.560 1.00 97.25 91 LYS A N 1
ATOM 710 C CA . LYS A 1 91 ? -12.807 -0.769 -13.737 1.00 97.25 91 LYS A CA 1
ATOM 711 C C . LYS A 1 91 ? -12.013 -1.061 -15.005 1.00 97.25 91 LYS A C 1
ATOM 713 O O . LYS A 1 91 ? -12.604 -1.265 -16.058 1.00 97.25 91 LYS A O 1
ATOM 718 N N . THR A 1 92 ? -10.684 -1.083 -14.905 1.00 98.00 92 THR A N 1
ATOM 719 C CA . THR A 1 92 ? -9.810 -1.375 -16.053 1.00 98.00 92 THR A CA 1
ATOM 720 C C . THR A 1 92 ? -9.468 -2.858 -16.168 1.00 98.00 92 THR A C 1
ATOM 722 O O . THR A 1 92 ? -9.004 -3.294 -17.219 1.00 98.00 92 THR A O 1
ATOM 725 N N . GLY A 1 93 ? -9.682 -3.637 -15.103 1.00 98.12 93 GLY A N 1
ATOM 726 C CA . GLY A 1 93 ? -9.339 -5.054 -15.041 1.00 98.12 93 GLY A CA 1
ATOM 727 C C . GLY A 1 93 ? -7.832 -5.314 -14.975 1.00 98.12 93 GLY A C 1
ATOM 728 O O . GLY A 1 93 ? -7.397 -6.410 -15.316 1.00 98.12 93 GLY A O 1
ATOM 729 N N . LYS A 1 94 ? -7.024 -4.329 -14.561 1.00 98.75 94 LYS A N 1
ATOM 730 C CA . LYS A 1 94 ? -5.552 -4.393 -14.583 1.00 98.75 94 LYS A CA 1
ATOM 731 C C . LYS A 1 94 ? -4.940 -4.198 -13.198 1.00 98.75 94 LYS A C 1
ATOM 733 O O . LYS A 1 94 ? -5.517 -3.528 -12.340 1.00 98.75 94 LYS A O 1
ATOM 738 N N . ILE A 1 95 ? -3.755 -4.770 -12.993 1.00 98.81 95 ILE A N 1
ATOM 739 C CA . ILE A 1 95 ? -2.915 -4.515 -11.817 1.00 98.81 95 ILE A CA 1
ATOM 740 C C . ILE A 1 95 ? -1.856 -3.482 -12.203 1.00 98.81 95 ILE A C 1
ATOM 742 O O . ILE A 1 95 ? -1.140 -3.667 -13.184 1.00 98.81 95 ILE A O 1
ATOM 746 N N . TYR A 1 96 ? -1.745 -2.417 -11.421 1.00 98.69 96 TYR A N 1
ATOM 747 C CA . TYR A 1 96 ? -0.742 -1.367 -11.574 1.00 98.69 96 TYR A CA 1
ATOM 748 C C . TYR A 1 96 ? 0.374 -1.623 -10.571 1.00 98.69 96 TYR A C 1
ATOM 750 O O . TYR A 1 96 ? 0.084 -1.835 -9.397 1.00 98.69 96 TYR A O 1
ATOM 758 N N . PHE A 1 97 ? 1.620 -1.643 -11.035 1.00 98.12 97 PHE A N 1
ATOM 759 C CA . PHE A 1 97 ? 2.816 -1.970 -10.267 1.00 98.12 97 PHE A CA 1
ATOM 760 C C . PHE A 1 97 ? 3.845 -0.852 -10.431 1.00 98.12 97 PHE A C 1
ATOM 762 O O . PHE A 1 97 ? 4.267 -0.545 -11.549 1.00 98.12 97 PHE A O 1
ATOM 769 N N . PHE A 1 98 ? 4.237 -0.230 -9.320 1.00 97.50 98 PHE A N 1
ATOM 770 C CA . PHE A 1 98 ? 5.061 0.974 -9.348 1.00 97.50 98 PHE A CA 1
ATOM 771 C C . PHE A 1 98 ? 6.102 1.013 -8.225 1.00 97.50 98 PHE A C 1
ATOM 773 O O . PHE A 1 98 ? 5.895 0.502 -7.119 1.00 97.50 98 PHE A O 1
ATOM 780 N N . GLY A 1 99 ? 7.222 1.673 -8.528 1.00 95.62 99 GLY A N 1
ATOM 781 C CA . GLY A 1 99 ? 8.320 1.907 -7.601 1.00 95.62 99 GLY A CA 1
ATOM 782 C C . GLY A 1 99 ? 9.089 0.635 -7.256 1.00 95.62 99 GLY A C 1
ATOM 783 O O . GLY A 1 99 ? 9.250 -0.270 -8.081 1.00 95.62 99 GLY A O 1
ATOM 784 N N . GLY A 1 100 ? 9.571 0.597 -6.018 1.00 93.38 100 GLY A N 1
ATOM 785 C CA . GLY A 1 100 ? 10.504 -0.400 -5.523 1.00 93.38 100 GLY A CA 1
ATOM 786 C C . GLY A 1 100 ? 11.932 -0.122 -5.964 1.00 93.38 100 GLY A C 1
ATOM 787 O O . GLY A 1 100 ? 12.249 0.917 -6.539 1.00 93.38 100 GLY A O 1
ATOM 788 N N . ARG A 1 101 ? 12.806 -1.081 -5.685 1.00 89.94 101 ARG A N 1
ATOM 789 C CA . ARG A 1 101 ? 14.219 -1.020 -6.060 1.00 89.94 101 ARG A CA 1
ATOM 790 C C . ARG A 1 101 ? 14.732 -2.379 -6.497 1.00 89.94 101 ARG A C 1
ATOM 792 O O . ARG A 1 101 ? 14.200 -3.412 -6.085 1.00 89.94 101 ARG A O 1
ATOM 799 N N . PHE A 1 102 ? 15.767 -2.367 -7.322 1.00 86.88 102 PHE A N 1
ATOM 800 C CA . PHE A 1 102 ? 16.445 -3.567 -7.802 1.00 86.88 102 PHE A CA 1
ATOM 801 C C . PHE A 1 102 ? 17.948 -3.320 -7.933 1.00 86.88 102 PHE A C 1
ATOM 803 O O . PHE A 1 102 ? 18.399 -2.173 -7.966 1.00 86.88 102 PHE A O 1
ATOM 810 N N . ASN A 1 103 ? 18.732 -4.395 -7.964 1.00 78.56 103 ASN A N 1
ATOM 811 C CA . ASN A 1 103 ? 20.183 -4.286 -8.063 1.00 78.56 103 ASN A CA 1
ATOM 812 C C . ASN A 1 103 ? 20.585 -3.745 -9.437 1.00 78.56 103 ASN A C 1
ATOM 814 O O . ASN A 1 103 ? 20.095 -4.211 -10.470 1.00 78.56 103 ASN A O 1
ATOM 818 N N . SER A 1 104 ? 21.489 -2.765 -9.454 1.00 66.31 104 SER A N 1
ATOM 819 C CA . SER A 1 104 ? 22.153 -2.367 -10.683 1.00 66.31 104 SER A CA 1
ATOM 820 C C . SER A 1 104 ? 23.162 -3.433 -11.068 1.00 66.31 104 SER A C 1
ATOM 822 O O . SER A 1 104 ? 24.239 -3.523 -10.494 1.00 66.31 104 SER A O 1
ATOM 824 N N . SER A 1 105 ? 22.784 -4.207 -12.080 1.00 56.12 105 SER A N 1
ATOM 825 C CA . SER A 1 105 ? 23.578 -5.175 -12.833 1.00 56.12 105 SER A CA 1
ATOM 826 C C . SER A 1 105 ? 23.535 -6.639 -12.388 1.00 56.12 105 SER A C 1
ATOM 828 O O . SER A 1 105 ? 23.679 -7.022 -11.232 1.00 56.12 105 SER A O 1
ATOM 830 N N . ASP A 1 106 ? 23.395 -7.446 -13.429 1.00 47.22 106 ASP A N 1
ATOM 831 C CA . ASP A 1 106 ? 23.652 -8.870 -13.577 1.00 47.22 106 ASP A CA 1
ATOM 832 C C . ASP A 1 106 ? 25.163 -9.196 -13.465 1.00 47.22 106 ASP A C 1
ATOM 834 O O . ASP A 1 106 ? 25.693 -9.988 -14.238 1.00 47.22 106 ASP A O 1
ATOM 838 N N . THR A 1 107 ? 25.911 -8.531 -12.570 1.00 41.00 107 THR A N 1
ATOM 839 C CA . THR A 1 107 ? 27.357 -8.765 -12.422 1.00 41.00 107 THR A CA 1
ATOM 840 C C . THR A 1 107 ? 27.691 -9.343 -11.054 1.00 41.00 107 THR A C 1
ATOM 842 O O . THR A 1 107 ? 27.439 -8.769 -9.999 1.00 41.00 107 THR A O 1
ATOM 845 N N . THR A 1 108 ? 28.311 -10.515 -11.086 1.00 41.75 108 THR A N 1
ATOM 846 C CA . THR A 1 108 ? 28.873 -11.273 -9.963 1.00 41.75 108 THR A CA 1
ATOM 847 C C . THR A 1 108 ? 30.062 -10.580 -9.278 1.00 41.75 108 THR A C 1
ATOM 849 O O . THR A 1 108 ? 30.860 -11.245 -8.622 1.00 41.75 108 THR A O 1
ATOM 852 N N . THR A 1 109 ? 30.241 -9.266 -9.438 1.00 39.53 109 THR A N 1
ATOM 853 C CA . THR A 1 109 ? 31.458 -8.552 -9.028 1.00 39.53 109 THR A CA 1
ATOM 854 C C . THR A 1 109 ? 31.194 -7.069 -8.746 1.00 39.53 109 THR A C 1
ATOM 856 O O . THR A 1 109 ? 31.629 -6.223 -9.512 1.00 39.53 109 THR A O 1
ATOM 859 N N . THR A 1 110 ? 30.496 -6.747 -7.659 1.00 35.81 110 THR A N 1
ATOM 860 C CA . THR A 1 110 ? 30.944 -5.773 -6.640 1.00 35.81 110 THR A CA 1
ATOM 861 C C . THR A 1 110 ? 29.905 -5.714 -5.525 1.00 35.81 110 THR A C 1
ATOM 863 O O . THR A 1 110 ? 28.711 -5.519 -5.733 1.00 35.81 110 THR A O 1
ATOM 866 N N . SER A 1 111 ? 30.372 -5.911 -4.301 1.00 39.84 111 SER A N 1
ATOM 867 C CA . SER A 1 111 ? 29.616 -5.873 -3.050 1.00 39.84 111 SER A CA 1
ATOM 868 C C . SER A 1 111 ? 29.213 -4.451 -2.634 1.00 39.84 111 SER A C 1
ATOM 870 O O . SER A 1 111 ? 29.250 -4.122 -1.450 1.00 39.84 111 SER A O 1
ATOM 872 N N . ASP A 1 112 ? 28.839 -3.598 -3.585 1.00 43.62 112 ASP A N 1
ATOM 873 C CA . ASP A 1 112 ? 28.434 -2.230 -3.291 1.00 43.62 112 ASP A CA 1
ATOM 874 C C . ASP A 1 112 ? 26.914 -2.183 -3.168 1.00 43.62 112 ASP A C 1
ATOM 876 O O . ASP A 1 112 ? 26.183 -1.980 -4.139 1.00 43.62 112 ASP A O 1
ATOM 880 N N . ALA A 1 113 ? 26.431 -2.298 -1.928 1.00 44.91 113 ALA A N 1
ATOM 881 C CA . ALA A 1 113 ? 25.036 -2.067 -1.531 1.00 44.91 113 ALA A CA 1
ATOM 882 C C . ALA A 1 113 ? 24.484 -0.671 -1.930 1.00 44.91 113 ALA A C 1
ATOM 884 O O . ALA A 1 113 ? 23.322 -0.364 -1.666 1.00 44.91 113 ALA A O 1
ATOM 885 N N . ASN A 1 114 ? 25.305 0.162 -2.579 1.00 49.75 114 ASN A N 1
ATOM 886 C CA . ASN A 1 114 ? 25.031 1.532 -2.993 1.00 49.75 114 ASN A CA 1
ATOM 887 C C . ASN A 1 114 ? 24.595 1.674 -4.466 1.00 49.75 114 ASN A C 1
ATOM 889 O O . ASN A 1 114 ? 24.206 2.768 -4.863 1.00 49.75 114 ASN A O 1
ATOM 893 N N . SER A 1 115 ? 24.612 0.613 -5.284 1.00 61.62 115 SER A N 1
ATOM 894 C CA .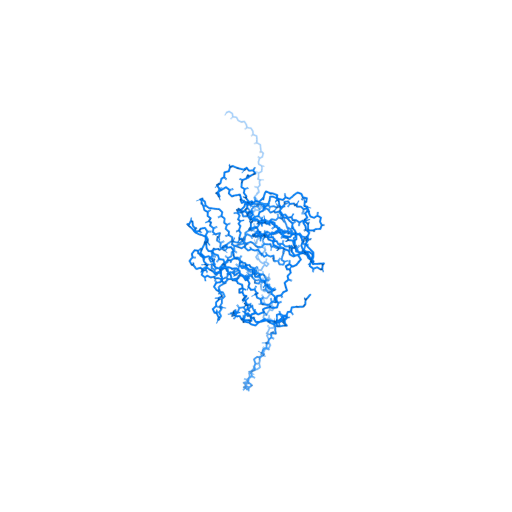 SER A 1 115 ? 24.164 0.672 -6.692 1.00 61.62 115 SER A CA 1
ATOM 895 C C . SER A 1 115 ? 22.706 0.216 -6.866 1.00 61.62 115 SER A C 1
ATOM 897 O O . SER A 1 115 ? 22.366 -0.672 -7.646 1.00 61.62 115 SER A O 1
ATOM 899 N N . MET A 1 116 ? 21.797 0.803 -6.093 1.00 76.06 116 MET A N 1
ATOM 900 C CA . MET A 1 116 ? 20.374 0.473 -6.180 1.00 76.06 116 MET A CA 1
ATOM 901 C C . MET A 1 116 ? 19.684 1.300 -7.258 1.00 76.06 116 MET A C 1
ATOM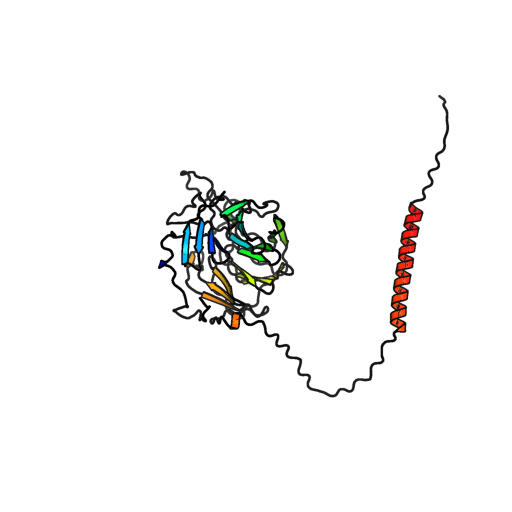 903 O O . MET A 1 116 ? 19.694 2.528 -7.204 1.00 76.06 116 MET A O 1
ATOM 907 N N . ASN A 1 117 ? 19.039 0.630 -8.213 1.00 84.88 117 ASN A N 1
ATOM 908 C CA . ASN A 1 117 ? 18.211 1.296 -9.209 1.00 84.88 117 ASN A CA 1
ATOM 909 C C . ASN A 1 117 ? 16.784 1.466 -8.700 1.00 84.88 117 ASN A C 1
ATOM 911 O O . ASN A 1 117 ? 16.161 0.516 -8.218 1.00 84.88 117 ASN A O 1
ATOM 915 N N . TYR A 1 118 ? 16.260 2.674 -8.888 1.00 89.12 118 TYR A N 1
ATOM 916 C CA . TYR A 1 118 ? 14.883 3.035 -8.583 1.00 89.12 118 TYR A CA 1
ATOM 917 C C . TYR A 1 118 ? 14.156 3.343 -9.895 1.00 89.12 118 TYR A C 1
ATOM 919 O O . TYR A 1 118 ? 14.380 4.404 -10.485 1.00 89.12 118 TYR A O 1
ATOM 927 N N . PRO A 1 119 ? 13.326 2.418 -10.393 1.00 90.44 119 PRO A N 1
ATOM 928 C CA . PRO A 1 119 ? 12.637 2.598 -11.655 1.00 90.44 119 PRO A CA 1
ATOM 929 C C . PRO A 1 119 ? 11.589 3.713 -11.564 1.00 90.44 119 PRO A C 1
ATOM 931 O O . PRO A 1 119 ? 10.930 3.893 -10.540 1.00 90.44 119 PRO A O 1
ATOM 934 N N . LEU A 1 120 ? 11.435 4.441 -12.670 1.00 93.38 120 LEU A N 1
ATOM 935 C CA . LEU A 1 120 ? 10.459 5.528 -12.833 1.00 93.38 120 LEU A CA 1
ATOM 936 C C . LEU A 1 120 ? 9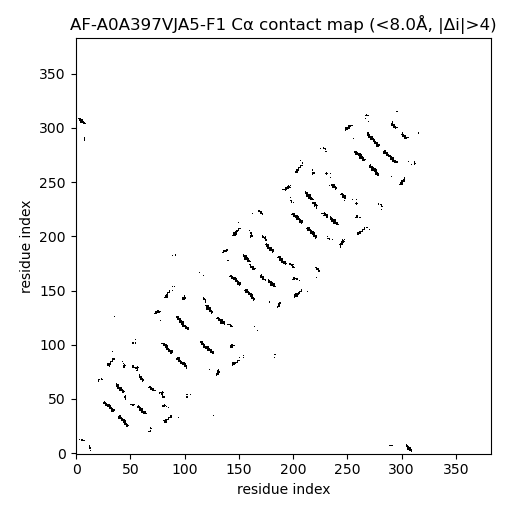.197 5.080 -13.584 1.00 93.38 120 LEU A C 1
ATOM 938 O O . LEU A 1 120 ? 8.288 5.872 -13.818 1.00 93.38 120 LEU A O 1
ATOM 942 N N . ASP A 1 121 ? 9.171 3.834 -14.047 1.00 94.25 121 ASP A N 1
ATOM 943 C CA . ASP A 1 121 ? 8.133 3.329 -14.931 1.00 94.25 121 ASP A CA 1
ATOM 944 C C . ASP A 1 121 ? 6.878 2.901 -14.159 1.00 94.25 121 ASP A C 1
ATOM 946 O O . ASP A 1 121 ? 6.930 2.257 -13.109 1.00 94.25 121 ASP A O 1
ATOM 950 N N . MET A 1 122 ? 5.717 3.234 -14.723 1.00 97.38 122 MET A N 1
ATOM 951 C CA . MET A 1 122 ? 4.480 2.537 -14.406 1.00 97.38 122 MET A CA 1
ATOM 952 C C . MET A 1 122 ? 4.444 1.248 -15.220 1.00 97.38 122 MET A C 1
ATOM 954 O O . MET A 1 122 ? 4.459 1.290 -16.452 1.00 97.38 122 MET A O 1
ATOM 958 N N . ILE A 1 123 ? 4.364 0.104 -14.547 1.00 97.31 123 ILE A N 1
ATOM 959 C CA . ILE A 1 123 ? 4.227 -1.194 -15.200 1.00 97.31 123 ILE A CA 1
ATOM 960 C C . ILE A 1 123 ? 2.856 -1.779 -14.866 1.00 97.31 123 ILE A C 1
ATOM 962 O O . ILE A 1 123 ? 2.414 -1.775 -13.721 1.00 97.31 123 ILE A O 1
ATOM 966 N N . ILE A 1 124 ? 2.159 -2.269 -15.885 1.00 98.62 124 ILE A N 1
ATOM 967 C CA . ILE A 1 124 ? 0.764 -2.690 -15.788 1.00 98.62 124 ILE A CA 1
ATOM 968 C C . ILE A 1 124 ? 0.661 -4.146 -16.223 1.00 98.62 124 ILE A C 1
ATOM 970 O O . ILE A 1 124 ? 1.088 -4.497 -17.321 1.00 98.62 124 ILE A O 1
ATOM 974 N N . LEU A 1 125 ? 0.071 -4.980 -15.375 1.00 98.69 125 LEU A N 1
ATOM 975 C CA . LEU A 1 125 ? -0.203 -6.385 -15.645 1.00 98.69 125 LEU A CA 1
ATOM 976 C C . LEU A 1 125 ? -1.666 -6.568 -16.033 1.00 98.69 125 LEU A C 1
ATOM 978 O O . LEU A 1 125 ? -2.572 -6.160 -15.301 1.00 98.69 125 LEU A O 1
ATOM 982 N N . ASN A 1 126 ? -1.898 -7.259 -17.146 1.00 98.31 126 ASN A N 1
ATOM 983 C CA . ASN A 1 126 ? -3.192 -7.862 -17.422 1.00 98.31 126 ASN A CA 1
ATOM 984 C C . ASN A 1 126 ? -3.271 -9.232 -16.708 1.00 98.31 126 ASN A C 1
ATO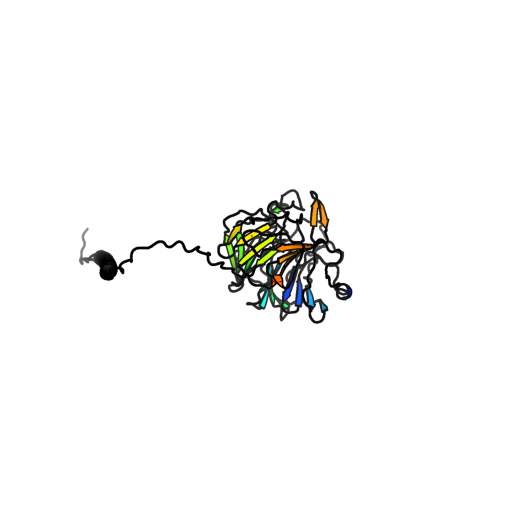M 986 O O . ASN A 1 126 ? -2.566 -10.168 -17.093 1.00 98.31 126 ASN A O 1
ATOM 990 N N . PRO A 1 127 ? -4.122 -9.387 -15.678 1.00 97.44 127 PRO A N 1
ATOM 991 C CA . PRO A 1 127 ? -4.183 -10.599 -14.865 1.00 97.44 127 PRO A CA 1
ATOM 992 C C . PRO A 1 127 ? -4.857 -11.787 -15.572 1.00 97.44 127 PRO A C 1
ATOM 994 O O . PRO A 1 127 ? -4.865 -12.883 -15.014 1.00 97.44 127 PRO A O 1
ATOM 997 N N . THR A 1 128 ? -5.436 -11.599 -16.765 1.00 96.31 128 THR A N 1
ATOM 998 C CA . THR A 1 128 ? -6.109 -12.678 -17.514 1.00 96.31 128 THR A CA 1
ATOM 999 C C . THR A 1 128 ? -5.158 -13.442 -18.433 1.00 96.31 128 THR A C 1
ATOM 1001 O O . THR A 1 128 ? -5.259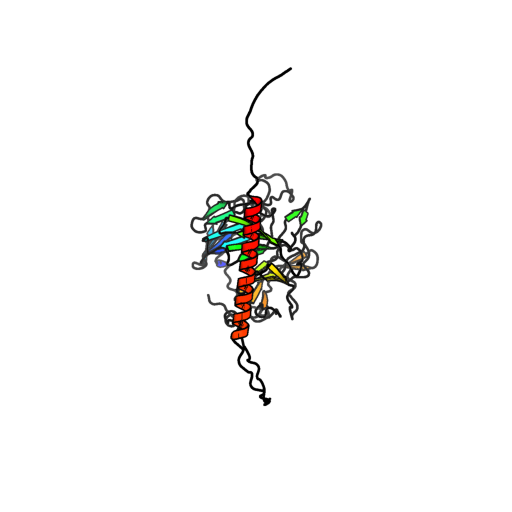 -14.661 -18.531 1.00 96.31 128 THR A O 1
ATOM 1004 N N . ASN A 1 129 ? -4.215 -12.741 -19.070 1.00 96.62 129 ASN A N 1
ATOM 1005 C CA . ASN A 1 129 ? -3.230 -13.320 -19.989 1.00 96.62 129 ASN A CA 1
ATOM 1006 C C . ASN A 1 129 ? -1.779 -13.208 -19.482 1.00 96.62 129 ASN A C 1
ATOM 1008 O O . ASN A 1 129 ? -0.855 -13.614 -20.181 1.00 96.62 129 ASN A O 1
ATOM 1012 N N . TYR A 1 130 ? -1.583 -12.651 -18.283 1.00 97.06 130 TYR A N 1
ATOM 1013 C CA . TYR A 1 130 ? -0.289 -12.480 -17.619 1.00 97.06 130 TYR A CA 1
ATOM 1014 C C . TYR A 1 130 ? 0.740 -11.695 -18.444 1.00 97.06 130 TYR A C 1
ATOM 1016 O O . TYR A 1 130 ? 1.944 -11.953 -18.375 1.00 97.06 130 TYR A O 1
ATOM 1024 N N . GLN A 1 131 ? 0.259 -10.738 -19.239 1.00 98.06 131 GLN A N 1
ATOM 1025 C CA . GLN A 1 131 ? 1.093 -9.869 -20.054 1.00 98.06 131 GLN A CA 1
ATOM 1026 C C . GLN A 1 131 ? 1.330 -8.531 -19.365 1.00 98.06 131 GLN A C 1
ATOM 1028 O O . GLN A 1 131 ? 0.391 -7.870 -18.909 1.00 98.06 131 GLN A O 1
ATOM 1033 N N . TRP A 1 132 ? 2.593 -8.123 -19.342 1.00 98.38 132 TRP A N 1
ATOM 1034 C CA . TRP A 1 132 ? 3.010 -6.819 -18.860 1.00 98.38 132 TRP A CA 1
ATOM 1035 C C . TRP A 1 132 ? 3.068 -5.801 -19.998 1.00 98.38 132 TRP A C 1
ATOM 1037 O O . TRP A 1 132 ? 3.456 -6.101 -21.130 1.00 98.38 132 TRP A O 1
ATOM 1047 N N . SER A 1 133 ? 2.708 -4.568 -19.670 1.00 98.19 133 SER A N 1
ATOM 1048 C CA . SER A 1 133 ? 2.804 -3.398 -20.540 1.00 98.19 133 SER A CA 1
ATOM 1049 C C . SER A 1 133 ? 3.312 -2.198 -19.748 1.00 98.19 133 SER A C 1
ATOM 1051 O O . SER A 1 133 ? 3.163 -2.152 -18.527 1.00 98.19 133 SER A O 1
ATOM 1053 N N . LYS A 1 134 ? 3.889 -1.216 -20.438 1.00 97.88 134 LYS A N 1
ATOM 1054 C CA . LYS A 1 134 ? 4.274 0.060 -19.828 1.00 97.88 134 LYS A CA 1
ATOM 1055 C C . LYS A 1 134 ? 3.089 1.022 -19.865 1.00 97.88 134 LYS A C 1
ATOM 1057 O O . LYS A 1 134 ? 2.439 1.127 -20.900 1.00 97.88 134 LYS A O 1
ATOM 1062 N N . GLY A 1 135 ? 2.834 1.691 -18.749 1.00 97.62 135 GLY A N 1
ATOM 1063 C CA . GLY A 1 135 ? 2.052 2.923 -18.716 1.00 97.62 135 GLY A CA 1
ATOM 1064 C C . GLY A 1 135 ? 2.959 4.143 -18.869 1.00 97.62 135 GLY A C 1
ATOM 1065 O O . GLY A 1 135 ? 4.186 4.029 -18.961 1.00 97.62 135 GLY A O 1
ATOM 1066 N N . SER A 1 136 ? 2.354 5.320 -18.856 1.00 96.62 136 SER A N 1
ATOM 1067 C CA . SER A 1 136 ? 3.045 6.598 -18.862 1.00 96.62 136 SER A CA 1
ATOM 1068 C C . SER A 1 136 ? 3.950 6.759 -17.641 1.00 96.62 136 SER A C 1
ATOM 1070 O O . SER A 1 136 ? 3.587 6.443 -16.506 1.00 96.62 136 SER A O 1
ATOM 1072 N N . SER A 1 137 ? 5.140 7.299 -17.882 1.00 94.56 137 SER A N 1
ATOM 1073 C CA . SER A 1 137 ? 6.067 7.799 -16.861 1.00 94.56 137 SER A CA 1
ATOM 1074 C C . SER A 1 137 ? 6.181 9.327 -16.891 1.00 94.56 137 SER A C 1
ATOM 1076 O O . SER A 1 137 ? 6.951 9.912 -16.132 1.00 94.56 137 SER A O 1
ATOM 1078 N N . PHE A 1 138 ? 5.458 9.989 -17.800 1.00 93.75 138 PHE A N 1
ATOM 1079 C CA . PHE A 1 138 ? 5.526 11.436 -17.968 1.00 93.75 138 PHE A CA 1
ATOM 1080 C C . PHE A 1 138 ? 4.865 12.139 -16.781 1.00 93.75 138 PHE A C 1
ATOM 1082 O O . PHE A 1 138 ? 3.773 11.746 -16.377 1.00 93.75 138 PHE A O 1
ATOM 1089 N N . ASN A 1 139 ? 5.532 13.156 -16.223 1.00 93.56 139 ASN A N 1
ATOM 1090 C CA . ASN A 1 139 ? 5.169 13.815 -14.956 1.00 93.56 139 ASN A CA 1
ATOM 1091 C C . ASN A 1 139 ? 5.043 12.860 -13.753 1.00 93.56 139 ASN A C 1
ATOM 1093 O O . ASN A 1 139 ? 4.451 13.214 -12.732 1.00 93.56 139 ASN A O 1
ATOM 1097 N N . GLY A 1 140 ? 5.586 11.647 -13.872 1.00 92.00 140 GLY A N 1
ATOM 1098 C CA . GLY A 1 140 ? 5.632 10.689 -12.783 1.00 92.00 140 GLY A CA 1
ATOM 1099 C C . GLY A 1 140 ? 6.634 11.097 -11.700 1.00 92.00 140 GLY A C 1
ATOM 1100 O O . GLY A 1 140 ? 7.515 11.932 -11.930 1.00 92.00 140 GLY A O 1
ATOM 1101 N N . PRO A 1 141 ? 6.520 10.504 -10.503 1.00 92.50 141 PRO A N 1
ATOM 1102 C CA . PRO A 1 141 ? 7.464 10.761 -9.434 1.00 92.50 141 PRO A CA 1
ATOM 1103 C C . PRO A 1 141 ? 8.879 10.281 -9.760 1.00 92.50 141 PRO A C 1
ATOM 1105 O O . PRO A 1 141 ? 9.083 9.329 -10.513 1.00 92.50 141 PRO A O 1
ATOM 1108 N N . SER A 1 142 ? 9.858 10.860 -9.063 1.00 87.81 142 SER A N 1
ATOM 1109 C CA . SER A 1 142 ? 11.174 10.238 -8.923 1.00 87.81 142 SER A CA 1
ATOM 1110 C C . SER A 1 142 ? 11.066 8.840 -8.301 1.00 87.81 142 SER A C 1
ATOM 1112 O O . SER A 1 142 ? 10.141 8.545 -7.528 1.00 87.81 142 SER A O 1
ATOM 1114 N N . GLY A 1 143 ? 12.048 7.999 -8.623 1.00 86.94 143 GLY A N 1
ATOM 1115 C CA . GLY A 1 143 ? 12.113 6.613 -8.188 1.00 86.94 143 GLY A CA 1
ATOM 1116 C C . GLY A 1 143 ? 12.030 6.502 -6.666 1.00 86.94 143 GLY A C 1
ATOM 1117 O O . GLY A 1 143 ? 12.629 7.296 -5.934 1.00 86.94 143 GLY A O 1
ATOM 1118 N N . ARG A 1 144 ? 11.222 5.553 -6.192 1.00 91.69 144 ARG A N 1
ATOM 1119 C CA . ARG A 1 144 ? 10.885 5.411 -4.772 1.00 91.69 144 ARG A CA 1
ATOM 1120 C C . ARG A 1 144 ? 10.463 4.000 -4.402 1.00 91.69 144 ARG A C 1
ATOM 1122 O O . ARG A 1 144 ? 10.020 3.248 -5.265 1.00 91.69 144 ARG A O 1
ATOM 1129 N N . ASP A 1 145 ? 10.575 3.679 -3.122 1.00 93.00 145 ASP A N 1
ATOM 1130 C CA . ASP A 1 145 ? 10.089 2.437 -2.524 1.00 93.00 145 ASP A CA 1
ATOM 1131 C C . ASP A 1 145 ? 9.339 2.690 -1.203 1.00 93.00 145 ASP A C 1
ATOM 1133 O O . ASP A 1 145 ? 9.263 3.823 -0.720 1.00 93.00 145 ASP A O 1
ATOM 1137 N N . ASP A 1 146 ? 8.762 1.636 -0.618 1.00 93.00 146 ASP A N 1
ATOM 1138 C CA . ASP A 1 146 ? 8.107 1.662 0.702 1.00 93.00 146 ASP A CA 1
ATOM 1139 C C . ASP A 1 146 ? 6.970 2.700 0.845 1.00 93.00 146 ASP A C 1
ATOM 1141 O O . ASP A 1 146 ? 6.640 3.130 1.957 1.00 93.00 146 ASP A O 1
ATOM 1145 N N . GLN A 1 147 ? 6.376 3.125 -0.272 1.00 95.06 147 GLN A N 1
ATOM 1146 C CA . GLN A 1 147 ? 5.173 3.956 -0.299 1.00 95.06 147 GLN A CA 1
ATOM 1147 C C . GLN A 1 147 ? 3.920 3.155 0.077 1.00 95.06 147 GLN A C 1
ATOM 1149 O O . GLN A 1 147 ? 3.837 1.954 -0.174 1.00 95.06 147 GLN A O 1
ATOM 1154 N N . ALA A 1 148 ? 2.908 3.835 0.611 1.00 96.88 148 ALA A N 1
ATOM 1155 C CA . ALA A 1 148 ? 1.555 3.294 0.678 1.00 96.88 148 ALA A CA 1
ATOM 1156 C C . ALA A 1 148 ? 0.801 3.599 -0.627 1.00 96.88 148 ALA A C 1
ATOM 1158 O O . ALA A 1 148 ? 1.089 4.593 -1.301 1.00 96.88 148 ALA A O 1
ATOM 1159 N N . VAL A 1 149 ? -0.168 2.755 -0.988 1.00 97.75 149 VAL A N 1
ATOM 1160 C CA . VAL A 1 149 ? -0.967 2.911 -2.212 1.00 97.75 149 VAL A CA 1
ATOM 1161 C C . VAL A 1 149 ? -2.452 2.716 -1.924 1.00 97.75 149 VAL A C 1
ATOM 1163 O O . VAL A 1 149 ? -2.828 1.804 -1.191 1.00 97.75 149 VAL A O 1
ATOM 1166 N N . VAL A 1 150 ? -3.298 3.559 -2.516 1.00 98.50 150 VAL A N 1
ATOM 1167 C CA . VAL A 1 150 ? -4.765 3.433 -2.468 1.00 98.50 150 VAL A CA 1
ATOM 1168 C C . VAL A 1 150 ? -5.373 3.780 -3.825 1.00 98.50 150 VAL A C 1
ATOM 1170 O O . VAL A 1 150 ? -4.858 4.634 -4.542 1.00 98.50 150 VAL A O 1
ATOM 1173 N N . LEU A 1 151 ? -6.474 3.121 -4.186 1.00 98.62 151 LEU A N 1
ATOM 1174 C CA . LEU A 1 151 ? -7.227 3.380 -5.414 1.00 98.62 151 LEU A CA 1
ATOM 1175 C C . LEU A 1 151 ? -8.539 4.068 -5.052 1.00 98.62 151 LEU A C 1
ATOM 1177 O O . LEU A 1 151 ? -9.351 3.496 -4.329 1.00 98.62 151 LEU A O 1
ATOM 1181 N N . LEU A 1 152 ? -8.761 5.266 -5.587 1.00 98.50 152 LEU A N 1
ATOM 1182 C CA . LEU A 1 152 ? -10.017 5.990 -5.430 1.00 98.50 152 LEU A CA 1
ATOM 1183 C C . LEU A 1 152 ? -11.097 5.468 -6.392 1.00 98.50 152 LEU A C 1
ATOM 1185 O O . LEU A 1 152 ? -10.770 5.007 -7.492 1.00 98.50 152 LEU A O 1
ATOM 1189 N N . PRO A 1 153 ? -12.396 5.642 -6.069 1.00 97.31 153 PRO A N 1
ATOM 1190 C CA . PRO A 1 153 ? -13.495 5.262 -6.958 1.00 97.31 153 PRO A CA 1
ATOM 1191 C C . PRO A 1 153 ? -13.443 5.944 -8.331 1.00 97.31 153 PRO A C 1
ATOM 1193 O O . PRO A 1 153 ? -13.968 5.406 -9.305 1.00 97.31 153 PRO A O 1
ATOM 1196 N N . SER A 1 154 ? -12.791 7.104 -8.442 1.00 96.81 154 SER A N 1
ATOM 1197 C CA . SER A 1 154 ? -12.564 7.809 -9.710 1.00 96.81 154 SER A CA 1
ATOM 1198 C C . SER A 1 154 ? -11.648 7.053 -10.684 1.00 96.81 154 SER A C 1
ATOM 1200 O O . SER A 1 154 ? -11.674 7.333 -11.878 1.00 96.81 154 SER A O 1
ATOM 1202 N N . GLY A 1 155 ? -10.875 6.068 -10.212 1.00 98.00 155 GLY A N 1
ATOM 1203 C CA . GLY A 1 155 ? -9.802 5.430 -10.981 1.00 98.00 155 GLY A CA 1
ATOM 1204 C C . GLY A 1 155 ? -8.432 6.076 -10.757 1.00 98.00 155 GLY A C 1
ATOM 1205 O O . GLY A 1 155 ? -7.468 5.710 -11.427 1.00 98.00 155 GLY A O 1
ATOM 1206 N N . LEU A 1 156 ? -8.328 7.022 -9.822 1.00 98.38 156 LEU A N 1
ATOM 1207 C CA . LEU A 1 156 ? -7.067 7.647 -9.444 1.00 98.38 156 LEU A CA 1
ATOM 1208 C C . LEU A 1 156 ? -6.346 6.788 -8.395 1.00 98.38 156 LEU A C 1
ATOM 1210 O O . LEU A 1 156 ? -6.896 6.528 -7.326 1.00 98.38 156 LEU A O 1
ATOM 1214 N N . ILE A 1 157 ? -5.121 6.358 -8.684 1.00 98.81 157 ILE A N 1
ATOM 1215 C CA . ILE A 1 157 ? -4.249 5.686 -7.713 1.00 98.81 157 ILE A CA 1
ATOM 1216 C C . ILE A 1 157 ? -3.413 6.749 -7.011 1.00 98.81 157 ILE A C 1
ATOM 1218 O O . ILE A 1 157 ? -2.667 7.456 -7.681 1.00 98.81 157 ILE A O 1
ATOM 1222 N N . LEU A 1 158 ? -3.501 6.846 -5.686 1.00 98.56 158 LEU A N 1
ATOM 1223 C CA . LEU A 1 158 ? -2.654 7.733 -4.890 1.00 98.56 158 LEU A CA 1
ATOM 1224 C C . LEU A 1 158 ? -1.472 6.965 -4.302 1.00 98.56 158 LEU A C 1
ATOM 1226 O O . LEU A 1 158 ? -1.648 5.896 -3.713 1.00 98.56 158 LEU A O 1
ATOM 1230 N N . TYR A 1 159 ? -0.287 7.559 -4.410 1.00 98.00 159 TYR A N 1
ATOM 1231 C CA . TYR A 1 159 ? 0.943 7.087 -3.786 1.00 98.00 159 TYR A CA 1
ATOM 1232 C C . TYR A 1 159 ? 1.318 8.027 -2.643 1.00 98.00 159 TYR A C 1
ATOM 1234 O O . TYR A 1 159 ? 1.511 9.226 -2.849 1.00 98.00 159 TYR A O 1
ATOM 1242 N N . ILE A 1 160 ? 1.400 7.478 -1.433 1.00 97.62 160 ILE A N 1
ATOM 1243 C CA . ILE A 1 160 ? 1.495 8.244 -0.189 1.00 97.62 160 ILE A CA 1
ATOM 1244 C C . ILE A 1 160 ? 2.817 7.914 0.510 1.00 97.62 160 ILE A C 1
ATOM 1246 O O . ILE A 1 160 ? 3.089 6.753 0.829 1.00 97.62 160 ILE A O 1
ATOM 1250 N N . GLY A 1 161 ? 3.629 8.942 0.765 1.00 94.94 161 GLY A N 1
ATOM 1251 C CA . GLY A 1 161 ? 4.942 8.808 1.396 1.00 94.94 161 GLY A CA 1
ATOM 1252 C C . GLY A 1 161 ? 5.933 7.992 0.557 1.00 94.94 161 GLY A C 1
ATOM 1253 O O . GLY A 1 161 ? 6.025 8.151 -0.663 1.00 94.94 161 GLY A O 1
ATOM 1254 N N . GLY A 1 162 ? 6.682 7.123 1.233 1.00 93.06 162 GLY A N 1
ATOM 1255 C CA . GLY A 1 162 ? 7.743 6.293 0.661 1.00 93.06 162 GLY A CA 1
ATOM 1256 C C . GLY A 1 162 ? 9.131 6.868 0.907 1.00 93.06 162 GLY A C 1
ATOM 1257 O O . GLY A 1 162 ? 9.298 7.837 1.647 1.00 93.06 162 GLY A O 1
ATOM 1258 N N . ARG A 1 163 ? 10.152 6.257 0.313 1.00 90.62 163 ARG A N 1
ATOM 1259 C CA . ARG A 1 163 ? 11.542 6.719 0.365 1.00 90.62 163 ARG A CA 1
ATOM 1260 C C . ARG A 1 163 ? 12.059 6.935 -1.042 1.00 90.62 163 ARG A C 1
ATOM 1262 O O . ARG A 1 163 ? 11.840 6.102 -1.915 1.00 90.62 163 ARG A O 1
ATOM 1269 N N . SER A 1 164 ? 12.788 8.023 -1.235 1.00 88.12 164 SER A N 1
ATOM 1270 C CA . SER A 1 164 ? 13.471 8.341 -2.484 1.00 88.12 164 SER A CA 1
ATOM 1271 C C . SER A 1 164 ? 14.981 8.445 -2.258 1.00 88.12 164 SER A C 1
ATOM 1273 O O . SER A 1 164 ? 15.406 8.834 -1.165 1.00 88.12 164 SER A O 1
ATOM 1275 N N . PRO A 1 165 ? 15.804 8.123 -3.269 1.00 84.25 165 PRO A N 1
ATOM 1276 C CA . PRO A 1 165 ? 17.246 8.361 -3.229 1.00 84.25 165 PRO A CA 1
ATOM 1277 C C . PRO A 1 165 ? 17.568 9.840 -3.002 1.00 84.25 165 PRO A C 1
ATOM 1279 O O . PRO A 1 165 ? 16.909 10.711 -3.569 1.00 84.25 165 PRO A O 1
ATOM 1282 N N . ASN A 1 166 ? 18.596 10.123 -2.203 1.00 81.50 166 ASN A N 1
ATOM 1283 C CA . ASN A 1 166 ? 19.079 11.479 -1.952 1.00 81.50 166 ASN A CA 1
ATOM 1284 C C . ASN A 1 166 ? 20.583 11.478 -1.635 1.00 81.50 166 ASN A C 1
ATOM 1286 O O . ASN A 1 166 ? 20.958 11.041 -0.554 1.00 81.50 166 ASN A O 1
ATOM 1290 N N . ASN A 1 167 ? 21.424 11.960 -2.561 1.00 75.50 167 ASN A N 1
ATOM 1291 C CA . ASN A 1 167 ? 22.871 12.209 -2.408 1.00 75.50 167 ASN A CA 1
ATOM 1292 C C . ASN A 1 167 ? 23.602 11.299 -1.393 1.00 75.50 167 ASN A C 1
ATOM 1294 O O . ASN A 1 167 ? 24.040 11.757 -0.340 1.00 75.50 167 ASN A O 1
ATOM 1298 N N . GLY A 1 168 ? 23.735 10.007 -1.712 1.00 69.12 168 GLY A N 1
ATOM 1299 C CA . GLY A 1 168 ? 24.440 9.033 -0.861 1.00 69.12 168 GLY A CA 1
ATOM 1300 C C . GLY A 1 168 ? 23.599 8.407 0.261 1.00 69.12 168 GLY A C 1
ATOM 1301 O O . GLY A 1 168 ? 24.116 7.598 1.024 1.00 69.12 168 GLY A O 1
ATOM 1302 N N . GLY A 1 169 ? 22.308 8.734 0.345 1.00 77.62 169 GLY A N 1
ATOM 1303 C CA . GLY A 1 169 ? 21.348 8.144 1.275 1.00 77.62 169 GLY A CA 1
ATOM 1304 C C . GLY A 1 169 ? 19.914 8.196 0.745 1.00 77.62 169 GLY A C 1
ATOM 1305 O O . GLY A 1 169 ? 19.670 8.112 -0.461 1.00 77.62 169 GLY A O 1
ATOM 1306 N N . TYR A 1 170 ? 18.954 8.342 1.661 1.00 81.06 170 TYR A N 1
ATOM 1307 C CA . TYR A 1 170 ? 17.524 8.355 1.352 1.00 81.06 170 TYR A CA 1
ATOM 1308 C C . TYR A 1 170 ? 16.814 9.496 2.074 1.00 81.06 170 TYR A C 1
ATOM 1310 O O . TYR A 1 170 ? 17.234 9.930 3.147 1.00 81.06 170 TYR A O 1
ATOM 1318 N N . ILE A 1 171 ? 15.706 9.949 1.497 1.00 87.44 171 ILE A N 1
ATOM 1319 C CA . ILE A 1 171 ? 14.799 10.922 2.102 1.00 87.44 171 ILE A CA 1
ATOM 1320 C C . ILE A 1 171 ? 13.360 10.427 1.979 1.00 87.44 171 ILE A C 1
ATOM 1322 O O . ILE A 1 171 ? 13.000 9.790 0.988 1.00 87.44 171 ILE A O 1
ATOM 1326 N N . ASN A 1 172 ? 12.520 10.724 2.968 1.00 91.25 172 ASN A N 1
ATOM 1327 C CA . ASN A 1 172 ? 11.080 10.602 2.774 1.00 91.25 172 ASN A CA 1
ATOM 1328 C C . ASN A 1 172 ? 10.553 11.858 2.074 1.00 91.25 172 ASN A C 1
ATOM 1330 O O . ASN A 1 172 ? 10.772 12.958 2.588 1.00 91.25 172 ASN A O 1
ATOM 1334 N N . PRO A 1 173 ? 9.853 11.728 0.935 1.00 90.62 173 PRO A N 1
ATOM 1335 C CA . PRO A 1 173 ? 9.207 12.862 0.293 1.00 90.62 173 PRO A CA 1
ATOM 1336 C C . PRO A 1 173 ? 8.187 13.540 1.214 1.00 90.62 173 PRO A C 1
ATOM 1338 O O . PRO A 1 173 ? 7.579 12.895 2.073 1.00 90.62 173 PRO A O 1
ATOM 1341 N N . SER A 1 174 ? 7.985 14.842 1.002 1.00 93.50 174 SER A N 1
ATOM 1342 C CA . SER A 1 174 ? 6.941 15.610 1.684 1.00 93.50 174 SER A CA 1
ATOM 1343 C C . SER A 1 174 ? 5.562 14.977 1.484 1.00 93.50 174 SER A C 1
ATOM 1345 O O . SER A 1 174 ? 5.241 14.513 0.393 1.00 93.50 174 SER A O 1
ATOM 1347 N N . MET A 1 175 ? 4.732 15.010 2.528 1.00 95.75 175 MET A N 1
ATOM 1348 C CA . MET A 1 175 ? 3.332 14.568 2.481 1.00 95.75 175 MET A CA 1
ATOM 1349 C C . MET A 1 175 ? 2.386 15.669 1.971 1.00 95.75 175 MET A C 1
ATOM 1351 O O . MET A 1 175 ? 1.191 15.421 1.814 1.00 95.75 175 MET A O 1
ATOM 1355 N N . ALA A 1 176 ? 2.917 16.870 1.702 1.00 96.50 176 ALA A N 1
ATOM 1356 C CA . ALA A 1 176 ? 2.165 18.008 1.175 1.00 96.50 176 ALA A CA 1
ATOM 1357 C C . ALA A 1 176 ? 1.714 17.808 -0.283 1.00 96.50 176 ALA A C 1
ATOM 1359 O O . ALA A 1 176 ? 0.752 18.436 -0.726 1.00 96.50 176 ALA A O 1
ATOM 1360 N N . GLU A 1 177 ? 2.384 16.923 -1.019 1.00 94.31 177 GLU A N 1
ATOM 1361 C CA . GLU A 1 177 ? 2.093 16.605 -2.412 1.00 94.31 177 GLU A CA 1
ATOM 1362 C C . GLU A 1 177 ? 1.973 15.095 -2.589 1.00 94.31 177 GLU A C 1
ATOM 1364 O O . GLU A 1 177 ? 2.859 14.332 -2.201 1.00 94.31 177 GLU A O 1
ATOM 1369 N N . LEU A 1 178 ? 0.877 14.658 -3.201 1.00 97.12 178 LEU A N 1
ATOM 1370 C CA . LEU A 1 178 ? 0.615 13.250 -3.469 1.00 97.12 178 LEU A CA 1
ATOM 1371 C C . LEU A 1 178 ? 0.675 12.998 -4.964 1.00 97.12 178 LEU A C 1
ATOM 1373 O O . LEU A 1 178 ? -0.047 13.622 -5.744 1.00 97.12 178 LEU A O 1
ATOM 1377 N N . TYR A 1 179 ? 1.517 12.051 -5.362 1.00 97.50 179 TYR A N 1
ATOM 1378 C CA . TYR A 1 179 ? 1.534 11.588 -6.740 1.00 97.50 179 TYR A CA 1
ATOM 1379 C C . TYR A 1 179 ? 0.314 10.720 -6.993 1.00 97.50 179 TYR A C 1
ATOM 1381 O O . TYR A 1 179 ? -0.009 9.822 -6.210 1.00 97.50 179 TYR A O 1
ATOM 1389 N N . ALA A 1 180 ? -0.351 10.998 -8.103 1.00 98.25 180 ALA A N 1
ATOM 1390 C CA . ALA A 1 180 ? -1.613 10.398 -8.452 1.00 98.25 180 ALA A CA 1
ATOM 1391 C C . ALA A 1 180 ? -1.588 9.934 -9.907 1.00 98.25 180 ALA A C 1
ATOM 1393 O O . ALA A 1 180 ? -1.315 10.724 -10.809 1.00 98.25 180 ALA A O 1
ATOM 1394 N N . TYR A 1 181 ? -1.880 8.661 -10.139 1.00 98.69 181 TYR A N 1
ATOM 1395 C CA . TYR A 1 181 ? -1.910 8.083 -11.475 1.00 98.69 181 TYR A CA 1
ATOM 1396 C C . TYR A 1 181 ? -3.352 7.808 -11.901 1.00 98.69 181 TYR A C 1
ATOM 1398 O O . TYR A 1 181 ? -4.065 7.040 -11.249 1.00 98.69 181 TYR A O 1
ATOM 1406 N N . ASP A 1 182 ? -3.797 8.458 -12.974 1.00 98.44 182 ASP A N 1
ATOM 1407 C CA . ASP A 1 182 ? -5.127 8.279 -13.546 1.00 98.44 182 ASP A CA 1
ATOM 1408 C C . ASP A 1 182 ? -5.128 7.072 -14.481 1.00 98.44 182 ASP A C 1
ATOM 1410 O O . ASP A 1 182 ? -4.591 7.092 -15.588 1.00 98.44 182 ASP A O 1
ATOM 1414 N N . THR A 1 183 ? -5.768 6.002 -14.025 1.00 98.50 183 THR A N 1
ATOM 1415 C CA . THR A 1 183 ? -5.833 4.738 -14.762 1.00 98.50 183 THR A CA 1
ATOM 1416 C C . THR A 1 183 ? -6.723 4.778 -16.003 1.00 98.50 183 THR A C 1
ATOM 1418 O O . THR A 1 183 ? -6.597 3.887 -16.844 1.00 98.50 183 THR A O 1
ATOM 1421 N N . ASN A 1 184 ? -7.611 5.772 -16.126 1.00 97.06 184 ASN A N 1
ATOM 1422 C CA . ASN A 1 184 ? -8.478 5.927 -17.294 1.00 97.06 184 ASN A CA 1
ATOM 1423 C C . ASN A 1 184 ? -7.740 6.628 -18.436 1.00 97.06 184 ASN A C 1
ATOM 1425 O O . ASN A 1 184 ? -7.943 6.290 -19.599 1.00 97.06 184 ASN A O 1
ATOM 1429 N N . ASN A 1 185 ? -6.887 7.593 -18.086 1.00 97.25 185 ASN A N 1
ATOM 1430 C CA . ASN A 1 185 ? -6.192 8.451 -19.043 1.00 97.25 185 ASN A CA 1
ATOM 1431 C C . ASN A 1 185 ? -4.714 8.088 -19.239 1.00 97.25 185 ASN A C 1
ATOM 1433 O O . ASN A 1 185 ? -4.082 8.651 -20.125 1.00 97.25 185 ASN A O 1
ATOM 1437 N N . ASP A 1 186 ? -4.168 7.169 -18.435 1.00 98.00 186 ASP A N 1
ATOM 1438 C CA . ASP A 1 186 ? -2.745 6.809 -18.439 1.00 98.00 186 ASP A CA 1
ATOM 1439 C C . ASP A 1 186 ? -1.838 8.036 -18.223 1.00 98.00 186 ASP A C 1
ATOM 1441 O O . ASP A 1 186 ? -0.917 8.323 -18.988 1.00 98.00 186 ASP A O 1
ATOM 1445 N N . THR A 1 187 ? -2.127 8.816 -17.179 1.00 98.12 187 THR A N 1
ATOM 1446 C CA . THR A 1 187 ? -1.382 10.044 -16.870 1.00 98.12 187 THR A CA 1
ATOM 1447 C C . THR A 1 187 ? -1.056 10.170 -15.391 1.00 98.12 187 THR A C 1
ATOM 1449 O O . THR A 1 187 ? -1.820 9.759 -14.518 1.00 98.12 187 THR A O 1
ATOM 1452 N N . TRP A 1 188 ? 0.092 10.782 -15.102 1.00 98.50 188 TRP A N 1
ATOM 1453 C CA . TRP A 1 188 ? 0.438 11.218 -13.756 1.00 98.50 188 TRP A CA 1
ATOM 1454 C C . TRP A 1 188 ? 0.010 12.662 -13.525 1.00 98.50 188 TRP A C 1
ATOM 1456 O O . TRP A 1 188 ? 0.138 13.526 -14.393 1.00 98.50 188 TRP A O 1
ATOM 1466 N N . THR A 1 189 ? -0.461 12.923 -12.313 1.00 97.25 189 THR A N 1
ATOM 1467 C CA . THR A 1 189 ? -0.734 14.256 -11.782 1.00 97.25 189 THR A CA 1
ATOM 1468 C C . THR A 1 189 ? -0.225 14.343 -10.348 1.00 97.25 189 THR A C 1
ATOM 1470 O O . THR A 1 189 ? -0.077 13.327 -9.667 1.00 97.25 189 THR A O 1
ATOM 1473 N N . THR A 1 190 ? 0.007 15.560 -9.871 1.00 97.19 190 THR A N 1
ATOM 1474 C CA . THR A 1 190 ? 0.316 15.822 -8.463 1.00 97.19 190 THR A CA 1
ATOM 1475 C C . THR A 1 190 ? -0.893 16.474 -7.808 1.00 97.19 190 THR A C 1
ATOM 1477 O O . THR A 1 190 ? -1.493 17.394 -8.366 1.00 97.19 190 THR A O 1
ATOM 1480 N N . LYS A 1 191 ? -1.277 15.984 -6.629 1.00 97.06 191 LYS A N 1
ATOM 1481 C CA . LYS A 1 191 ? -2.326 16.566 -5.792 1.00 97.06 191 LYS A CA 1
ATOM 1482 C C . LYS A 1 191 ? -1.679 17.305 -4.634 1.00 97.06 191 LYS A C 1
ATOM 1484 O O . LYS A 1 191 ? -1.046 16.687 -3.782 1.00 97.06 191 LYS A O 1
ATOM 1489 N N . THR A 1 192 ? -1.841 18.621 -4.611 1.00 97.25 192 THR A N 1
ATOM 1490 C CA . THR A 1 192 ? -1.486 19.434 -3.450 1.00 97.25 192 THR A CA 1
ATOM 1491 C C . THR A 1 192 ? -2.491 19.173 -2.338 1.00 97.25 192 THR A C 1
ATOM 1493 O O . THR A 1 192 ? -3.697 19.136 -2.578 1.00 97.25 192 THR A O 1
ATOM 1496 N N . THR A 1 193 ? -1.982 18.990 -1.129 1.00 98.12 193 THR A N 1
ATOM 1497 C CA . THR A 1 193 ? -2.783 18.768 0.074 1.00 98.12 193 THR A CA 1
ATOM 1498 C C . THR A 1 193 ? -2.789 20.019 0.946 1.00 98.12 193 THR A C 1
ATOM 1500 O O . THR A 1 193 ? -1.971 20.926 0.775 1.00 98.12 193 THR A O 1
ATOM 1503 N N . LYS A 1 194 ? -3.737 20.090 1.876 1.00 97.88 194 LYS A N 1
ATOM 1504 C CA . LYS A 1 194 ? -3.903 21.222 2.800 1.00 97.88 194 LYS A CA 1
ATOM 1505 C C . LYS A 1 194 ? -4.262 20.733 4.202 1.00 97.88 194 LYS A C 1
ATOM 1507 O O . LYS A 1 194 ? -4.478 19.545 4.408 1.00 97.88 194 LYS A O 1
ATOM 1512 N N . GLY A 1 195 ? -4.379 21.654 5.156 1.00 97.50 195 GLY A N 1
ATOM 1513 C CA . GLY A 1 195 ? -4.729 21.328 6.540 1.00 97.50 195 GLY A CA 1
ATOM 1514 C C . GLY A 1 195 ? -3.496 20.980 7.370 1.00 97.50 195 GLY A C 1
ATOM 1515 O O . GLY A 1 195 ? -2.524 21.735 7.374 1.00 97.50 195 GLY A O 1
ATOM 1516 N N . TYR A 1 196 ? -3.550 19.865 8.100 1.00 97.69 196 TYR A N 1
ATOM 1517 C CA . TYR A 1 196 ? -2.400 19.362 8.852 1.00 97.69 196 TYR A CA 1
ATOM 1518 C C . TYR A 1 196 ? -1.234 19.037 7.903 1.00 97.69 196 TYR A C 1
ATOM 1520 O O . TYR A 1 196 ? -1.453 18.699 6.746 1.00 97.69 196 TYR A O 1
ATOM 1528 N N . ASN A 1 197 ? 0.009 19.124 8.376 1.00 96.44 197 ASN A N 1
ATOM 1529 C CA . ASN A 1 197 ? 1.179 18.726 7.593 1.00 96.44 197 ASN A CA 1
ATOM 1530 C C . ASN A 1 197 ? 1.790 17.460 8.209 1.00 96.44 197 ASN A C 1
ATOM 1532 O O . ASN A 1 197 ? 2.547 17.583 9.176 1.00 96.44 197 ASN A O 1
ATOM 1536 N N . PRO A 1 198 ? 1.447 16.257 7.708 1.00 96.81 198 PRO A N 1
ATOM 1537 C CA . PRO A 1 198 ? 1.986 15.024 8.255 1.00 96.81 198 PRO A CA 1
ATOM 1538 C C . PRO A 1 198 ? 3.498 14.930 8.107 1.00 96.81 198 PRO A C 1
ATOM 1540 O O . PRO A 1 198 ? 4.066 15.338 7.090 1.00 96.81 198 PRO A O 1
ATOM 1543 N N . SER A 1 199 ? 4.148 14.274 9.067 1.00 94.50 199 SER A N 1
ATOM 1544 C CA . SER A 1 199 ? 5.574 13.969 8.942 1.00 94.50 199 SER A CA 1
ATOM 1545 C C . SER A 1 199 ? 5.826 13.107 7.694 1.00 94.50 199 SER A C 1
ATOM 1547 O O . SER A 1 199 ? 5.103 12.114 7.496 1.00 94.50 199 SER A O 1
ATOM 1549 N N . PRO A 1 200 ? 6.854 13.424 6.880 1.00 93.94 200 PRO A N 1
ATOM 1550 C CA . PRO A 1 200 ? 7.359 12.535 5.838 1.00 93.94 200 PRO A CA 1
ATOM 1551 C C . PRO A 1 200 ? 7.648 11.140 6.392 1.00 93.94 200 PRO A C 1
ATOM 1553 O O . PRO A 1 200 ? 8.273 11.006 7.446 1.00 93.94 200 PRO A O 1
ATOM 1556 N N . ARG A 1 201 ? 7.183 10.100 5.691 1.00 93.25 201 ARG A N 1
ATOM 1557 C CA . ARG A 1 201 ? 7.266 8.716 6.176 1.00 93.25 201 ARG A CA 1
ATOM 1558 C C . ARG A 1 201 ? 7.447 7.692 5.070 1.00 93.25 201 ARG A C 1
ATOM 1560 O O . ARG A 1 201 ? 6.887 7.835 3.986 1.00 93.25 201 ARG A O 1
ATOM 1567 N N . GLY A 1 202 ? 8.169 6.622 5.380 1.00 92.12 202 GLY A N 1
ATOM 1568 C CA . GLY A 1 202 ? 8.244 5.397 4.582 1.00 92.12 202 GLY A CA 1
ATOM 1569 C C . GLY A 1 202 ? 7.766 4.201 5.396 1.00 92.12 202 GLY A C 1
ATOM 1570 O O . GLY A 1 202 ? 7.707 4.272 6.622 1.00 92.12 202 GLY A O 1
ATOM 1571 N N . SER A 1 203 ? 7.419 3.100 4.729 1.00 92.25 203 SER A N 1
ATOM 1572 C CA . SER A 1 203 ? 6.893 1.876 5.363 1.00 92.25 203 SER A CA 1
ATOM 1573 C C . SER A 1 203 ? 5.570 2.066 6.124 1.00 92.25 203 SER A C 1
ATOM 1575 O O . SER A 1 203 ? 5.185 1.217 6.930 1.00 92.25 203 SER A O 1
ATOM 1577 N N . ALA A 1 204 ? 4.865 3.172 5.875 1.00 94.25 204 ALA A N 1
ATOM 1578 C CA . ALA A 1 204 ? 3.488 3.347 6.315 1.00 94.25 204 ALA A CA 1
ATOM 1579 C C . ALA A 1 204 ? 2.555 2.470 5.472 1.00 94.25 204 ALA A C 1
ATOM 1581 O O . ALA A 1 204 ? 2.912 2.026 4.380 1.00 94.25 204 ALA A O 1
ATOM 1582 N N . GLN A 1 205 ? 1.349 2.231 5.972 1.00 96.00 205 GLN A N 1
ATOM 1583 C CA . GLN A 1 205 ? 0.284 1.577 5.216 1.00 96.00 205 GLN A CA 1
ATOM 1584 C C . GLN A 1 205 ? -0.939 2.489 5.167 1.00 96.00 205 GLN A C 1
ATOM 1586 O O . GLN A 1 205 ? -1.117 3.330 6.050 1.00 96.00 205 GLN A O 1
ATOM 1591 N N . ALA A 1 206 ? -1.774 2.325 4.143 1.00 97.75 206 ALA A N 1
ATOM 1592 C CA . ALA A 1 206 ? -2.967 3.137 3.958 1.00 97.75 206 ALA A CA 1
ATOM 1593 C C . ALA A 1 206 ? -4.166 2.287 3.528 1.00 97.75 206 ALA A C 1
ATOM 1595 O O . ALA A 1 206 ? -4.012 1.329 2.772 1.00 97.75 206 ALA A O 1
ATOM 1596 N N . VAL A 1 207 ? -5.355 2.655 4.003 1.00 98.12 207 VAL A N 1
ATOM 1597 C CA . VAL A 1 207 ? -6.639 2.079 3.577 1.00 98.12 207 VAL A CA 1
ATOM 1598 C C . VAL A 1 207 ? -7.620 3.190 3.243 1.00 98.12 207 VAL A C 1
ATOM 1600 O O . VAL A 1 207 ? -7.640 4.223 3.909 1.00 98.12 207 VAL A O 1
ATOM 1603 N N . LEU A 1 208 ? -8.434 2.962 2.215 1.00 98.12 208 LEU A N 1
ATOM 1604 C CA . LEU A 1 208 ? -9.537 3.836 1.831 1.00 98.12 208 LEU A CA 1
ATOM 1605 C C . LEU A 1 208 ? -10.827 3.337 2.485 1.00 98.12 208 LEU A C 1
ATOM 1607 O O . LEU A 1 208 ? -11.180 2.172 2.314 1.00 98.12 208 LEU A O 1
ATOM 1611 N N . THR A 1 209 ? -11.520 4.212 3.205 1.00 96.62 209 THR A N 1
ATOM 1612 C CA . THR A 1 209 ? -12.845 3.952 3.770 1.00 96.62 209 THR A CA 1
ATOM 1613 C C . THR A 1 209 ? -13.952 4.239 2.758 1.00 96.62 209 THR A C 1
ATOM 1615 O O . THR A 1 209 ? -13.794 5.059 1.851 1.00 96.62 209 THR A O 1
ATOM 1618 N N . ASP A 1 210 ? -15.112 3.609 2.953 1.00 92.75 210 ASP A N 1
ATOM 1619 C CA . ASP A 1 210 ? -16.286 3.793 2.084 1.00 92.75 210 ASP A CA 1
ATOM 1620 C C . ASP A 1 210 ? -16.796 5.243 2.057 1.00 92.75 210 ASP A C 1
ATOM 1622 O O . ASP A 1 210 ? -17.412 5.674 1.085 1.00 92.75 210 ASP A O 1
ATOM 1626 N N . ASP A 1 211 ? -16.526 6.012 3.116 1.00 93.88 211 ASP A N 1
ATOM 1627 C CA . ASP A 1 211 ? -16.895 7.424 3.234 1.00 93.88 211 ASP A CA 1
ATOM 1628 C C . ASP A 1 211 ? -15.821 8.396 2.717 1.00 93.88 211 ASP A C 1
ATOM 1630 O O . ASP A 1 211 ? -15.886 9.585 3.028 1.00 93.88 211 ASP A O 1
ATOM 1634 N N . GLY A 1 212 ? -14.843 7.903 1.949 1.00 96.06 212 GLY A N 1
ATOM 1635 C CA . GLY A 1 212 ? -13.878 8.734 1.226 1.00 96.06 212 GLY A CA 1
ATOM 1636 C C . GLY A 1 212 ? -12.698 9.237 2.058 1.00 96.06 212 GLY A C 1
ATOM 1637 O O . GLY A 1 212 ? -11.994 10.143 1.616 1.00 96.06 212 GLY A O 1
ATOM 1638 N N . ARG A 1 213 ? -12.436 8.671 3.238 1.00 97.50 213 ARG A N 1
ATOM 1639 C CA . ARG A 1 213 ? -11.226 8.980 4.013 1.00 97.50 213 ARG A CA 1
ATOM 1640 C C . ARG A 1 213 ? -10.128 7.978 3.691 1.00 97.50 213 ARG A C 1
ATOM 1642 O O . ARG A 1 213 ? -10.374 6.783 3.558 1.00 97.50 213 ARG A O 1
ATOM 1649 N N . ILE A 1 214 ? -8.887 8.439 3.643 1.00 98.56 214 ILE A N 1
ATOM 1650 C CA . ILE A 1 214 ? -7.724 7.556 3.652 1.00 98.56 214 ILE A CA 1
ATOM 1651 C C . ILE A 1 214 ? -7.103 7.608 5.034 1.00 98.56 214 ILE A C 1
ATOM 1653 O O . ILE A 1 214 ? -6.661 8.661 5.489 1.00 98.56 214 ILE A O 1
ATOM 1657 N N . ILE A 1 215 ? -7.055 6.455 5.690 1.00 98.06 215 ILE A N 1
ATOM 1658 C CA . ILE A 1 215 ? -6.401 6.290 6.983 1.00 98.06 215 ILE A CA 1
ATOM 1659 C C . ILE A 1 215 ? -4.984 5.800 6.720 1.00 98.06 215 ILE A C 1
ATOM 1661 O O . ILE A 1 215 ? -4.804 4.728 6.141 1.00 98.06 215 ILE A O 1
ATOM 1665 N N . VAL A 1 216 ? -3.988 6.572 7.154 1.00 97.44 216 VAL A N 1
ATOM 1666 C CA . VAL A 1 216 ? -2.568 6.220 7.054 1.00 97.44 216 VAL A CA 1
ATOM 1667 C C . VAL A 1 216 ? -2.040 5.909 8.444 1.00 97.44 216 VAL A C 1
ATOM 1669 O O . VAL A 1 216 ? -2.169 6.727 9.356 1.00 97.44 216 VAL A O 1
ATOM 1672 N N . TYR A 1 217 ? -1.429 4.736 8.598 1.00 95.00 217 TYR A N 1
ATOM 1673 C CA . TYR A 1 217 ? -0.922 4.271 9.884 1.00 95.00 217 TYR A CA 1
ATOM 1674 C C . TYR A 1 217 ? 0.542 3.821 9.827 1.00 95.00 217 TYR A C 1
ATOM 1676 O O . TYR A 1 217 ? 0.971 3.107 8.909 1.00 95.00 217 TYR A O 1
ATOM 1684 N N . GLY A 1 218 ? 1.279 4.208 10.866 1.00 92.19 218 GLY A N 1
ATOM 1685 C CA . GLY A 1 218 ? 2.683 3.909 11.094 1.00 92.19 218 GLY A CA 1
ATOM 1686 C C . GLY A 1 218 ? 3.616 4.683 10.167 1.00 92.19 218 GLY A C 1
ATOM 1687 O O . GLY A 1 218 ? 3.301 5.765 9.660 1.00 92.19 218 GLY A O 1
ATOM 1688 N N . GLY A 1 219 ? 4.774 4.082 9.938 1.00 91.12 219 GLY A N 1
ATOM 1689 C CA . GLY A 1 219 ? 5.865 4.619 9.150 1.00 91.12 219 GLY A CA 1
ATOM 1690 C C . GLY A 1 219 ? 7.019 5.132 10.006 1.00 91.12 219 GLY A C 1
ATOM 1691 O O . GLY A 1 219 ? 6.893 5.412 11.201 1.00 91.12 219 GLY A O 1
ATOM 1692 N N . VAL A 1 220 ? 8.165 5.269 9.352 1.00 88.81 220 VAL A N 1
ATOM 1693 C CA . VAL A 1 220 ? 9.389 5.821 9.934 1.00 88.81 220 VAL A CA 1
ATOM 1694 C C . VAL A 1 220 ? 9.845 7.039 9.148 1.00 88.81 220 VAL A C 1
ATOM 1696 O O . VAL A 1 220 ? 9.603 7.125 7.941 1.00 88.81 220 VAL A O 1
ATOM 1699 N N . ASN A 1 221 ? 10.509 7.962 9.836 1.00 85.94 221 ASN A N 1
ATOM 1700 C CA . ASN A 1 221 ? 11.203 9.082 9.221 1.00 85.94 221 ASN A CA 1
ATOM 1701 C C . ASN A 1 221 ? 12.510 8.629 8.542 1.00 85.94 221 ASN A C 1
ATOM 1703 O O . ASN A 1 221 ? 13.045 7.550 8.803 1.00 85.94 221 ASN A O 1
ATOM 1707 N N . GLY A 1 222 ? 13.015 9.470 7.647 1.00 72.62 222 GLY A N 1
ATOM 1708 C CA . GLY A 1 222 ? 14.109 9.164 6.738 1.00 72.62 222 GLY A CA 1
ATOM 1709 C C . GLY A 1 222 ? 15.182 10.207 6.952 1.00 72.62 222 GLY A C 1
ATOM 1710 O O . GLY A 1 222 ? 15.023 11.350 6.531 1.00 72.62 222 GLY A O 1
ATOM 1711 N N . GLY A 1 223 ? 16.236 9.824 7.667 1.00 57.12 223 GLY A N 1
ATOM 1712 C CA . GLY A 1 223 ? 17.387 10.673 7.952 1.00 57.12 223 GLY A CA 1
ATOM 1713 C C . GLY A 1 223 ? 18.649 10.132 7.290 1.00 57.12 223 GLY A C 1
ATOM 1714 O O . GLY A 1 223 ? 18.843 8.920 7.220 1.00 57.12 223 GLY A O 1
ATOM 1715 N N . ALA A 1 224 ? 19.526 11.042 6.856 1.00 48.31 224 ALA A N 1
ATOM 1716 C CA . ALA A 1 224 ? 20.762 10.754 6.121 1.00 48.31 224 ALA A CA 1
ATOM 1717 C C . ALA A 1 224 ? 21.758 9.821 6.848 1.00 48.31 224 ALA A C 1
ATOM 1719 O O . ALA A 1 224 ? 22.665 9.297 6.213 1.00 48.31 224 ALA A O 1
ATOM 1720 N N . SER A 1 225 ? 21.598 9.594 8.156 1.00 50.00 225 SER A N 1
ATOM 1721 C CA . SER A 1 225 ? 22.500 8.779 8.983 1.00 50.00 225 SER A CA 1
ATOM 1722 C C . SER A 1 225 ? 21.915 7.445 9.464 1.00 50.00 225 SER A C 1
ATOM 1724 O O . SER A 1 225 ? 22.672 6.594 9.921 1.00 50.00 225 SER A O 1
ATOM 1726 N N . ASN A 1 226 ? 20.598 7.227 9.358 1.00 52.88 226 ASN A N 1
ATOM 1727 C CA . ASN A 1 226 ? 19.933 6.061 9.946 1.00 52.88 226 ASN A CA 1
ATOM 1728 C C . ASN A 1 226 ? 19.202 5.258 8.869 1.00 52.88 226 ASN A C 1
ATOM 1730 O O . ASN A 1 226 ? 18.047 5.539 8.552 1.00 52.88 226 ASN A O 1
ATOM 1734 N N . LEU A 1 227 ? 19.844 4.193 8.373 1.00 53.75 227 LEU A N 1
ATOM 1735 C CA . LEU A 1 227 ? 19.277 3.237 7.404 1.00 53.75 227 LEU A CA 1
ATOM 1736 C C . LEU A 1 227 ? 17.923 2.632 7.837 1.00 53.75 227 LEU A C 1
ATOM 1738 O O . LEU A 1 227 ? 17.216 2.058 7.011 1.00 53.75 227 LEU A O 1
ATOM 1742 N N . LEU A 1 228 ? 17.563 2.744 9.122 1.00 60.09 228 LEU A N 1
ATOM 1743 C CA . LEU A 1 228 ? 16.384 2.122 9.723 1.00 60.09 228 LEU A CA 1
ATOM 1744 C C . LEU A 1 228 ? 15.256 3.110 10.096 1.00 60.09 228 LEU A C 1
ATOM 1746 O O . LEU A 1 228 ? 14.150 2.640 10.369 1.00 60.09 228 LEU A O 1
ATOM 1750 N N . GLY A 1 229 ? 15.497 4.431 10.036 1.00 75.62 229 GLY A N 1
ATOM 1751 C CA . GLY A 1 229 ? 14.538 5.479 10.437 1.00 75.62 229 GLY A CA 1
ATOM 1752 C C . GLY A 1 229 ? 14.182 5.467 11.932 1.00 75.62 229 GLY A C 1
ATOM 1753 O O . GLY A 1 229 ? 14.629 4.589 12.654 1.00 75.62 229 GLY A O 1
ATOM 1754 N N . LEU A 1 230 ? 13.413 6.439 12.426 1.00 81.62 230 LEU A N 1
ATOM 1755 C CA . LEU A 1 230 ? 12.712 6.387 13.724 1.00 81.62 230 LEU A CA 1
ATOM 1756 C C . LEU A 1 230 ? 11.199 6.474 13.479 1.00 81.62 230 LEU A C 1
ATOM 1758 O O . LEU A 1 230 ? 10.806 7.052 12.464 1.00 81.62 230 LEU A O 1
ATOM 1762 N N . PRO A 1 231 ? 10.333 5.958 14.372 1.00 85.88 231 PRO A N 1
ATOM 1763 C CA . PRO A 1 231 ? 8.887 6.097 14.211 1.00 85.88 231 PRO A CA 1
ATOM 1764 C C . PRO A 1 231 ? 8.489 7.568 14.074 1.00 85.88 231 PRO A C 1
ATOM 1766 O O . PRO A 1 231 ? 9.032 8.431 14.768 1.00 85.88 231 PRO A O 1
ATOM 1769 N N . VAL A 1 232 ? 7.547 7.863 13.181 1.00 88.81 232 VAL A N 1
ATOM 1770 C CA . VAL A 1 232 ? 6.953 9.205 13.120 1.00 88.81 232 VAL A CA 1
ATOM 1771 C C . VAL A 1 232 ? 6.112 9.478 14.369 1.00 88.81 232 VAL A C 1
ATOM 1773 O O . VAL A 1 232 ? 5.508 8.565 14.926 1.00 88.81 232 VAL A O 1
ATOM 1776 N N . ASN A 1 233 ? 6.050 10.737 14.806 1.00 86.38 233 ASN A N 1
ATOM 1777 C CA . ASN A 1 233 ? 5.290 11.117 16.005 1.00 86.38 233 ASN A CA 1
ATOM 1778 C C . ASN A 1 233 ? 3.773 11.064 15.766 1.00 86.38 233 ASN A C 1
ATOM 1780 O O . ASN A 1 233 ? 2.999 10.678 16.637 1.00 86.38 233 ASN A O 1
ATOM 1784 N N . ASP A 1 234 ? 3.345 11.433 14.565 1.00 91.94 234 ASP A N 1
ATOM 1785 C CA . ASP A 1 234 ? 1.968 11.404 14.087 1.00 91.94 234 ASP A CA 1
ATOM 1786 C C . ASP A 1 234 ? 1.672 10.058 13.406 1.00 91.94 234 ASP A C 1
ATOM 1788 O O . ASP A 1 234 ? 1.437 9.971 12.199 1.00 91.94 234 ASP A O 1
ATOM 1792 N N . VAL A 1 235 ? 1.716 8.978 14.197 1.00 90.12 235 VAL A N 1
ATOM 1793 C CA . VAL A 1 235 ? 1.558 7.580 13.740 1.00 90.12 235 VAL A CA 1
ATOM 1794 C C . VAL A 1 235 ? 0.235 7.294 13.030 1.00 90.12 235 VAL A C 1
ATOM 1796 O O . VAL A 1 235 ? 0.145 6.318 12.295 1.00 90.12 235 VAL A O 1
ATOM 1799 N N . LEU A 1 236 ? -0.789 8.118 13.244 1.00 93.94 236 LEU A N 1
ATOM 1800 C CA . LEU A 1 236 ? -2.085 8.022 12.588 1.00 93.94 236 LEU A CA 1
ATOM 1801 C C . LEU A 1 236 ? -2.434 9.393 12.011 1.00 93.94 236 LEU A C 1
ATOM 1803 O O . LEU A 1 236 ? -2.544 10.362 12.759 1.00 93.94 236 LEU A O 1
ATOM 1807 N N . VAL A 1 237 ? -2.638 9.460 10.699 1.00 96.38 237 VAL A N 1
ATOM 1808 C CA . VAL A 1 237 ? -3.120 10.660 10.000 1.00 96.38 237 VAL A CA 1
ATOM 1809 C C . VAL A 1 237 ? -4.205 10.274 9.007 1.00 96.38 237 VAL A C 1
ATOM 1811 O O . VAL A 1 237 ? -4.249 9.139 8.525 1.00 96.38 237 VAL A O 1
ATOM 1814 N N . VAL A 1 238 ? -5.104 11.211 8.720 1.00 98.12 238 VAL A N 1
ATOM 1815 C CA . VAL A 1 238 ? -6.271 10.962 7.869 1.00 98.12 238 VAL A CA 1
ATOM 1816 C C . VAL A 1 238 ? -6.340 12.015 6.778 1.00 98.12 238 VAL A C 1
ATOM 1818 O O . VAL A 1 238 ? -6.255 13.205 7.075 1.00 98.12 238 VAL A O 1
ATOM 1821 N N . LEU A 1 239 ? -6.500 11.571 5.534 1.00 98.56 239 LEU A N 1
ATOM 1822 C CA . LEU A 1 239 ? -6.727 12.426 4.371 1.00 98.56 239 LEU A CA 1
ATOM 1823 C C . LEU A 1 239 ? -8.193 12.339 3.959 1.00 98.56 239 LEU A C 1
ATOM 1825 O O . LEU A 1 239 ? -8.683 11.242 3.683 1.00 98.56 239 LEU A O 1
ATOM 1829 N N . ASP A 1 240 ? -8.873 13.474 3.878 1.00 97.88 240 ASP A N 1
ATOM 1830 C CA . ASP A 1 240 ? -10.158 13.560 3.191 1.00 97.88 240 ASP A CA 1
ATOM 1831 C C . ASP A 1 240 ? -9.920 13.618 1.675 1.00 97.88 240 ASP A C 1
ATOM 1833 O O . ASP A 1 240 ? -9.127 14.428 1.193 1.00 97.88 240 ASP A O 1
ATOM 1837 N N . THR A 1 241 ? -10.553 12.726 0.911 1.00 97.62 241 THR A N 1
ATOM 1838 C CA . THR A 1 241 ? -10.355 12.658 -0.547 1.00 97.62 241 THR A CA 1
ATOM 1839 C C . THR A 1 241 ? -11.215 13.640 -1.332 1.00 97.62 241 THR A C 1
ATOM 1841 O O . THR A 1 241 ? -10.953 13.826 -2.521 1.00 97.62 241 THR A O 1
ATOM 1844 N N . GLU A 1 242 ? -12.203 14.283 -0.703 1.00 96.00 242 GLU A N 1
ATOM 1845 C CA . GLU A 1 242 ? -13.035 15.295 -1.360 1.00 96.00 242 GLU A CA 1
ATOM 1846 C C . GLU A 1 242 ? -12.203 16.530 -1.718 1.00 96.00 242 GLU A C 1
ATOM 1848 O O . GLU A 1 242 ? -12.285 17.048 -2.834 1.00 96.00 242 GLU A O 1
ATOM 1853 N N . ASP A 1 243 ? -11.345 16.965 -0.794 1.00 96.31 243 ASP A N 1
ATOM 1854 C CA . ASP A 1 243 ? -10.562 18.190 -0.936 1.00 96.31 243 ASP A CA 1
ATOM 1855 C C . ASP A 1 243 ? -9.060 18.027 -0.648 1.00 96.31 243 ASP A C 1
ATOM 1857 O O . ASP A 1 243 ? -8.331 19.023 -0.616 1.00 96.31 243 ASP A O 1
ATOM 1861 N N . PHE A 1 244 ? -8.597 16.785 -0.471 1.00 97.94 244 PHE A N 1
ATOM 1862 C CA . PHE A 1 244 ? -7.211 16.436 -0.153 1.00 97.94 244 PHE A CA 1
ATOM 1863 C C . PHE A 1 244 ? -6.689 17.145 1.109 1.00 97.94 244 PHE A C 1
ATOM 1865 O O . PHE A 1 244 ? -5.528 17.565 1.172 1.00 97.94 244 PHE A O 1
ATOM 1872 N N . SER A 1 245 ? -7.538 17.287 2.131 1.00 98.12 245 SER A N 1
ATOM 1873 C CA . SER A 1 245 ? -7.141 17.839 3.426 1.00 98.12 245 SER A CA 1
ATOM 1874 C C . SER A 1 245 ? -6.653 16.762 4.395 1.00 98.12 245 SER A C 1
ATOM 1876 O O . SER A 1 245 ? -7.333 15.779 4.689 1.00 98.12 245 SER A O 1
ATOM 1878 N N . TRP A 1 246 ? -5.443 16.949 4.913 1.00 98.50 246 TRP A N 1
ATOM 1879 C CA . TRP A 1 246 ? -4.911 16.149 6.004 1.00 98.50 246 TRP A CA 1
ATOM 1880 C C . TRP A 1 246 ? -5.449 16.639 7.345 1.00 98.50 246 TRP A C 1
ATOM 1882 O O . TRP A 1 246 ? -5.568 17.840 7.605 1.00 98.50 246 TRP A O 1
ATOM 1892 N N . SER A 1 247 ? -5.672 15.693 8.249 1.00 97.31 247 SER A N 1
ATOM 1893 C CA . SER A 1 247 ? -6.024 15.940 9.640 1.00 97.31 247 SER A CA 1
ATOM 1894 C C . SER A 1 247 ? -5.239 15.018 10.570 1.00 97.31 247 SER A C 1
ATOM 1896 O O . SER A 1 247 ? -4.895 13.884 10.217 1.00 97.31 247 SER A O 1
ATOM 1898 N N . LEU A 1 248 ? -4.965 15.524 11.772 1.00 94.69 248 LEU A N 1
ATOM 1899 C CA . LEU A 1 248 ? -4.501 14.719 12.892 1.00 94.69 248 LEU A CA 1
ATOM 1900 C C . LEU A 1 248 ? -5.741 14.281 13.690 1.00 94.69 248 LEU A C 1
ATOM 1902 O O . LEU A 1 248 ? -6.341 15.121 14.366 1.00 94.69 248 LEU A O 1
ATOM 1906 N N . PRO A 1 249 ? -6.181 13.016 13.580 1.00 92.12 249 PRO A N 1
ATOM 1907 C CA . PRO A 1 249 ? -7.402 12.570 14.234 1.00 92.12 249 PRO A CA 1
ATOM 1908 C C . PRO A 1 249 ? -7.252 12.561 15.757 1.00 92.12 249 PRO A C 1
ATOM 1910 O O . PRO A 1 249 ? -6.205 12.200 16.295 1.00 92.12 249 PRO A O 1
ATOM 1913 N N . SER A 1 250 ? -8.334 12.889 16.461 1.00 88.50 250 SER A N 1
ATOM 1914 C CA . SER A 1 250 ? -8.425 12.639 17.897 1.00 88.50 250 SER A CA 1
ATOM 1915 C C . SER A 1 250 ? -8.555 11.139 18.152 1.00 88.50 250 SER A C 1
ATOM 1917 O O . SER A 1 250 ? -9.434 10.480 17.591 1.00 88.50 250 SER A O 1
ATOM 1919 N N . VAL A 1 251 ? -7.673 10.610 19.000 1.00 86.94 251 VAL A N 1
ATOM 1920 C CA . VAL A 1 251 ? -7.680 9.210 19.431 1.00 86.94 251 VAL A CA 1
ATOM 1921 C C . VAL A 1 251 ? -7.806 9.183 20.947 1.00 86.94 251 VAL A C 1
ATOM 1923 O O . VAL A 1 251 ? -6.915 9.648 21.653 1.00 86.94 251 VAL A O 1
ATOM 1926 N N . SER A 1 252 ? -8.906 8.643 21.467 1.00 76.56 252 SER A N 1
ATOM 1927 C CA . SER A 1 252 ? -9.196 8.633 22.915 1.00 76.56 252 SER A CA 1
ATOM 1928 C C . SER A 1 252 ? -8.451 7.544 23.701 1.00 76.56 252 SER A C 1
ATOM 1930 O O . SER A 1 252 ? -8.670 7.360 24.896 1.00 76.56 252 SER A O 1
ATOM 1932 N N . THR A 1 253 ? -7.551 6.814 23.045 1.00 75.69 253 THR A N 1
ATOM 1933 C CA . THR A 1 253 ? -6.791 5.683 23.598 1.00 75.69 253 THR A CA 1
ATOM 1934 C C . THR A 1 253 ? -5.348 5.744 23.112 1.00 75.69 253 THR A C 1
ATOM 1936 O O . THR A 1 253 ? -5.057 6.333 22.070 1.00 75.69 253 THR A O 1
ATOM 1939 N N . THR A 1 254 ? -4.421 5.147 23.859 1.00 72.19 254 THR A N 1
ATOM 1940 C CA . THR A 1 254 ? -3.011 5.123 23.463 1.00 72.19 254 THR A CA 1
ATOM 1941 C C . THR A 1 254 ? -2.819 4.266 22.208 1.00 72.19 254 THR A C 1
ATOM 1943 O O . THR A 1 254 ? -3.250 3.109 22.185 1.00 72.19 254 THR A O 1
ATOM 1946 N N . PRO A 1 255 ? -2.183 4.802 21.151 1.00 69.69 255 PRO A N 1
ATOM 1947 C CA . PRO A 1 255 ? -1.938 4.036 19.943 1.00 69.69 255 PRO A CA 1
ATOM 1948 C C . PRO A 1 255 ? -0.910 2.921 20.188 1.00 69.69 255 PRO A C 1
ATOM 1950 O O . PRO A 1 255 ? -0.042 3.052 21.056 1.00 69.69 255 PRO A O 1
ATOM 1953 N N . PRO A 1 256 ? -0.961 1.831 19.403 1.00 72.50 256 PRO A N 1
ATOM 1954 C CA . PRO A 1 256 ? 0.060 0.800 19.437 1.00 72.50 256 PRO A CA 1
ATOM 1955 C C . PRO A 1 256 ? 1.436 1.380 19.092 1.00 72.50 256 PRO A C 1
ATOM 1957 O O . PRO A 1 256 ? 1.521 2.246 18.217 1.00 72.50 256 PRO A O 1
ATOM 1960 N N . PRO A 1 257 ? 2.525 0.867 19.687 1.00 68.31 257 PRO A N 1
ATOM 1961 C CA . PRO A 1 257 ? 3.885 1.330 19.412 1.00 68.31 257 PRO A CA 1
ATOM 1962 C C . PRO A 1 257 ? 4.440 0.760 18.089 1.00 68.31 257 PRO A C 1
ATOM 1964 O O . PRO A 1 257 ? 5.625 0.446 17.985 1.00 68.31 257 PRO A O 1
ATOM 1967 N N . LEU A 1 258 ? 3.587 0.555 17.081 1.00 68.38 258 LEU A N 1
ATOM 1968 C CA . LEU A 1 258 ? 4.006 0.009 15.793 1.00 68.38 258 LEU A CA 1
ATOM 1969 C C . LEU A 1 258 ? 4.641 1.089 14.926 1.00 68.38 258 LEU A C 1
ATOM 1971 O O . LEU A 1 258 ? 4.180 2.226 14.865 1.00 68.38 258 LEU A O 1
ATOM 1975 N N . SER A 1 259 ? 5.704 0.694 14.234 1.00 73.56 259 SER A N 1
ATOM 1976 C CA . SER A 1 259 ? 6.566 1.619 13.498 1.00 73.56 259 SER A CA 1
ATOM 1977 C C . SER A 1 259 ? 6.614 1.324 12.002 1.00 73.56 259 SER A C 1
ATOM 1979 O O . SER A 1 259 ? 6.379 2.219 11.201 1.00 73.56 259 SER A O 1
ATOM 1981 N N . ARG A 1 260 ? 6.893 0.080 11.598 1.00 84.00 260 ARG A N 1
ATOM 1982 C CA . ARG A 1 260 ? 7.060 -0.312 10.191 1.00 84.00 260 ARG A CA 1
ATOM 1983 C C . ARG A 1 260 ? 6.771 -1.792 9.964 1.00 84.00 260 ARG A C 1
ATOM 1985 O O . ARG A 1 260 ? 6.772 -2.590 10.904 1.00 84.00 260 ARG A O 1
ATOM 1992 N N . TYR A 1 261 ? 6.600 -2.149 8.691 1.00 87.44 261 TYR A N 1
ATOM 1993 C CA . TYR A 1 261 ? 6.375 -3.518 8.204 1.00 87.44 261 TYR A CA 1
ATOM 1994 C C . TYR A 1 261 ? 5.117 -4.199 8.765 1.00 87.44 261 TYR A C 1
ATOM 1996 O O . TYR A 1 261 ? 4.973 -5.417 8.673 1.00 87.44 261 TYR A O 1
ATOM 2004 N N . GLN A 1 262 ? 4.200 -3.416 9.336 1.00 91.69 262 GLN A N 1
ATOM 2005 C CA . GLN A 1 262 ? 2.845 -3.842 9.654 1.00 91.69 262 GLN A CA 1
ATOM 2006 C C . GLN A 1 262 ? 2.044 -4.082 8.374 1.00 91.69 262 GLN A C 1
ATOM 2008 O O . GLN A 1 262 ? 2.298 -3.463 7.339 1.00 91.69 262 GLN A O 1
ATOM 2013 N N . THR A 1 263 ? 1.021 -4.921 8.473 1.00 93.31 263 THR A N 1
ATOM 2014 C CA . THR A 1 263 ? -0.067 -4.958 7.495 1.00 93.31 263 THR A CA 1
ATOM 2015 C C . THR A 1 263 ? -1.305 -4.323 8.107 1.00 93.31 263 THR A C 1
ATOM 2017 O O . THR A 1 263 ? -1.545 -4.459 9.311 1.00 93.31 263 THR A O 1
ATOM 2020 N N . ILE A 1 264 ? -2.083 -3.616 7.289 1.00 95.31 264 ILE A N 1
ATOM 2021 C CA . ILE A 1 264 ? -3.389 -3.109 7.698 1.00 95.31 264 ILE A CA 1
ATOM 2022 C C . ILE A 1 264 ? -4.447 -3.548 6.692 1.00 95.31 264 ILE A C 1
ATOM 2024 O O . ILE A 1 264 ? -4.191 -3.614 5.490 1.00 95.31 264 ILE A O 1
ATOM 2028 N N . THR A 1 265 ? -5.649 -3.827 7.177 1.00 95.31 265 THR A N 1
ATOM 2029 C CA . THR A 1 265 ? -6.800 -4.123 6.326 1.00 95.31 265 THR A CA 1
ATOM 2030 C C . THR A 1 265 ? -8.050 -3.474 6.895 1.00 95.31 265 THR A C 1
ATOM 2032 O O . THR A 1 265 ? -8.221 -3.403 8.113 1.00 95.31 265 THR A O 1
ATOM 2035 N N . LEU A 1 266 ? -8.914 -2.974 6.016 1.00 95.44 266 LEU A N 1
ATOM 2036 C CA . LEU A 1 266 ? -10.188 -2.388 6.402 1.00 95.44 266 LEU A CA 1
ATOM 2037 C C . LEU A 1 266 ? -11.287 -3.450 6.320 1.00 95.44 266 LEU A C 1
ATOM 2039 O O . LEU A 1 266 ? -11.471 -4.088 5.284 1.00 95.44 266 LEU A O 1
ATOM 2043 N N . VAL A 1 267 ? -12.044 -3.608 7.404 1.00 93.44 267 VAL A N 1
ATOM 2044 C CA . VAL A 1 267 ? -13.246 -4.442 7.458 1.00 93.44 267 VAL A CA 1
ATOM 2045 C C . VAL A 1 267 ? -14.388 -3.599 8.017 1.00 93.44 267 VAL A C 1
ATOM 2047 O O . VAL A 1 267 ? -14.491 -3.397 9.227 1.00 93.44 267 VAL A O 1
ATOM 2050 N N . GLY A 1 268 ? -15.244 -3.085 7.130 1.00 90.19 268 GLY A N 1
ATOM 2051 C CA . GLY A 1 268 ? -16.245 -2.090 7.512 1.00 90.19 268 GLY A CA 1
ATOM 2052 C C . GLY A 1 268 ? -15.570 -0.797 7.963 1.00 90.19 268 GLY A C 1
ATOM 2053 O O . GLY A 1 268 ? -14.782 -0.224 7.219 1.00 90.19 268 GLY A O 1
ATOM 2054 N N . TYR A 1 269 ? -15.820 -0.378 9.205 1.00 91.06 269 TYR A N 1
ATOM 2055 C CA . TYR A 1 269 ? -15.135 0.763 9.831 1.00 91.06 269 TYR A CA 1
ATOM 2056 C C . TYR A 1 269 ? -13.945 0.372 10.718 1.00 91.06 269 TYR A C 1
ATOM 2058 O O . TYR A 1 269 ? -13.323 1.246 11.319 1.00 91.06 269 TYR A O 1
ATOM 2066 N N . TYR A 1 270 ? -13.617 -0.918 10.814 1.00 94.81 270 TYR A N 1
ATOM 2067 C CA . TYR A 1 270 ? -12.479 -1.377 11.602 1.00 94.81 270 TYR A CA 1
ATOM 2068 C C . TYR A 1 270 ? -11.230 -1.492 10.736 1.00 94.81 270 TYR A C 1
ATOM 2070 O O . TYR A 1 270 ? -11.202 -2.267 9.779 1.00 94.81 270 TYR A O 1
ATOM 2078 N N . VAL A 1 271 ? -10.174 -0.767 11.101 1.00 95.56 271 VAL A N 1
ATOM 2079 C CA . VAL A 1 271 ? -8.833 -1.002 10.559 1.00 95.56 271 VAL A CA 1
ATOM 2080 C C . VAL A 1 271 ? -8.141 -2.015 11.460 1.00 95.56 271 VAL A C 1
ATOM 2082 O O . VAL A 1 271 ? -7.804 -1.719 12.606 1.00 95.56 271 VAL A O 1
ATOM 2085 N N . ILE A 1 272 ? -7.941 -3.224 10.946 1.00 94.69 272 ILE A N 1
ATOM 2086 C CA . ILE A 1 272 ? -7.174 -4.266 11.624 1.00 94.69 272 ILE A CA 1
ATOM 2087 C C . ILE A 1 272 ? -5.710 -4.057 11.259 1.00 94.69 272 ILE A C 1
ATOM 2089 O O . ILE A 1 272 ? -5.355 -4.099 10.082 1.00 94.69 272 ILE A O 1
ATOM 2093 N N . VAL A 1 273 ? -4.871 -3.849 12.266 1.00 94.38 273 VAL A N 1
ATOM 2094 C CA . VAL A 1 273 ? -3.420 -3.710 12.137 1.00 94.38 273 VAL A CA 1
ATOM 2095 C C . VAL A 1 273 ? -2.774 -4.948 12.735 1.00 94.38 273 VAL A C 1
ATOM 2097 O O . VAL A 1 273 ? -3.032 -5.274 13.891 1.00 94.38 273 VAL A O 1
ATOM 2100 N N . ALA A 1 274 ? -1.937 -5.641 11.973 1.00 92.56 274 ALA A N 1
ATOM 2101 C CA . ALA A 1 274 ? -1.290 -6.862 12.432 1.00 92.56 274 ALA A CA 1
ATOM 2102 C C . ALA A 1 274 ? 0.213 -6.847 12.159 1.00 92.56 274 ALA A C 1
ATOM 2104 O O . ALA A 1 274 ? 0.681 -6.323 11.142 1.00 92.56 274 ALA A O 1
ATOM 2105 N N . PHE A 1 275 ? 0.942 -7.508 13.057 1.00 90.94 275 PHE A N 1
ATOM 2106 C CA . PHE A 1 275 ? 2.367 -7.792 12.937 1.00 90.94 275 PHE A CA 1
ATOM 2107 C C . PHE A 1 275 ? 3.231 -6.523 12.849 1.00 90.94 275 PHE A C 1
ATOM 2109 O O . PHE A 1 275 ? 2.903 -5.484 13.422 1.00 90.94 275 PHE A O 1
ATOM 2116 N N . GLY A 1 276 ? 4.362 -6.617 12.151 1.00 89.44 276 GLY A N 1
ATOM 2117 C CA . GLY A 1 276 ? 5.314 -5.528 11.981 1.00 89.44 276 GLY A CA 1
ATOM 2118 C C . GLY A 1 276 ? 6.349 -5.463 13.094 1.00 89.44 276 GLY A C 1
ATOM 2119 O O . GLY A 1 276 ? 6.596 -6.437 13.810 1.00 89.44 276 GLY A O 1
ATOM 2120 N N . GLN A 1 277 ? 7.002 -4.309 13.194 1.00 87.75 277 GLN A N 1
ATOM 2121 C CA . GLN A 1 277 ? 8.077 -4.059 14.145 1.00 87.75 277 GLN A CA 1
ATOM 2122 C C . GLN A 1 277 ? 7.737 -2.906 15.089 1.00 87.75 277 GLN A C 1
ATOM 2124 O O . GLN A 1 277 ? 7.166 -1.886 14.691 1.00 87.75 277 GLN A O 1
ATOM 2129 N N . ILE A 1 278 ? 8.155 -3.060 16.341 1.00 84.06 278 ILE A N 1
ATOM 2130 C CA . ILE A 1 278 ? 8.199 -2.010 17.358 1.00 84.06 278 ILE A CA 1
ATOM 2131 C C . ILE A 1 278 ? 9.650 -1.546 17.448 1.00 84.06 278 ILE A C 1
ATOM 2133 O O . ILE A 1 278 ? 10.543 -2.361 17.682 1.00 84.06 278 ILE A O 1
ATOM 2137 N N . MET A 1 279 ? 9.909 -0.257 17.246 1.00 76.75 279 MET A N 1
ATOM 2138 C CA . MET A 1 279 ? 11.272 0.265 17.355 1.00 76.75 279 MET A CA 1
ATOM 2139 C C . MET A 1 279 ? 11.650 0.532 18.807 1.00 76.75 279 MET A C 1
ATOM 2141 O O . MET A 1 279 ? 10.944 1.230 19.530 1.00 76.75 279 MET A O 1
ATOM 2145 N N . SER A 1 280 ? 12.806 0.008 19.205 1.00 70.88 280 SER A N 1
ATOM 2146 C CA . SER A 1 280 ? 13.505 0.336 20.443 1.00 70.88 280 SER A CA 1
ATOM 2147 C C . SER A 1 280 ? 14.851 0.956 20.060 1.00 70.88 280 SER A C 1
ATOM 2149 O O . SER A 1 280 ? 15.835 0.262 19.795 1.00 70.88 280 SER A O 1
ATOM 2151 N N . GLY A 1 281 ? 14.867 2.283 19.909 1.00 68.81 281 GLY A N 1
ATOM 2152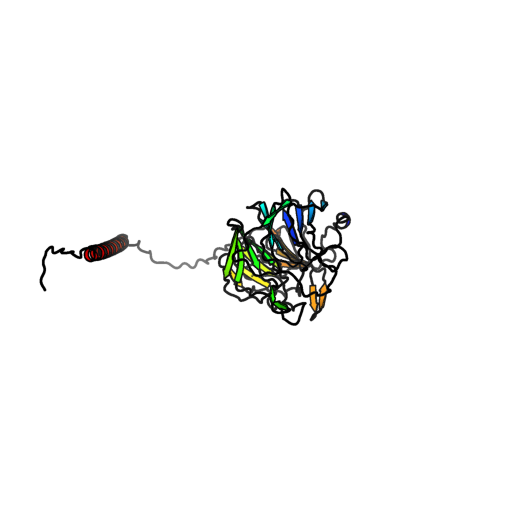 C CA . GLY A 1 281 ? 15.993 2.992 19.297 1.00 68.81 281 GLY A CA 1
ATOM 2153 C C . GLY A 1 281 ? 16.142 2.635 17.815 1.00 68.81 281 GLY A C 1
ATOM 2154 O O . GLY A 1 281 ? 15.186 2.756 17.055 1.00 68.81 281 GLY A O 1
ATOM 2155 N N . VAL A 1 282 ? 17.334 2.188 17.405 1.00 63.72 282 VAL A N 1
ATOM 2156 C CA . VAL A 1 282 ? 17.626 1.791 16.012 1.00 63.72 282 VAL A CA 1
ATOM 2157 C C . VAL A 1 282 ? 17.203 0.356 15.679 1.00 63.72 282 VAL A C 1
ATOM 2159 O O . VAL A 1 282 ? 17.094 0.013 14.505 1.00 63.72 282 VAL A O 1
ATOM 2162 N N . ASN A 1 283 ? 16.943 -0.485 16.685 1.00 69.75 283 ASN A N 1
ATOM 2163 C CA . ASN A 1 283 ? 16.572 -1.883 16.478 1.00 69.75 283 ASN A CA 1
ATOM 2164 C C . ASN A 1 283 ? 15.049 -2.047 16.462 1.00 69.75 283 ASN A C 1
ATOM 2166 O O . ASN A 1 283 ? 14.340 -1.511 17.313 1.00 69.75 283 ASN A O 1
ATOM 2170 N N . GLY A 1 284 ? 14.544 -2.818 15.499 1.00 77.56 284 GLY A N 1
ATOM 2171 C CA . GLY A 1 284 ? 13.136 -3.202 15.423 1.00 77.56 284 GLY A CA 1
ATOM 2172 C C . GLY A 1 284 ? 12.909 -4.582 16.034 1.00 77.56 284 GLY A C 1
ATOM 2173 O O . GLY A 1 284 ? 13.563 -5.543 15.636 1.00 77.56 284 GLY A O 1
ATOM 2174 N N . ILE A 1 285 ? 11.965 -4.691 16.966 1.00 86.00 285 ILE A N 1
ATOM 2175 C CA . ILE A 1 285 ? 11.508 -5.962 17.534 1.00 86.00 285 ILE A CA 1
ATOM 2176 C C . ILE A 1 285 ? 10.243 -6.377 16.788 1.00 86.00 285 ILE A C 1
ATOM 2178 O O . ILE A 1 285 ? 9.235 -5.669 16.830 1.00 86.00 285 ILE A O 1
ATOM 2182 N N . SER A 1 286 ? 10.296 -7.509 16.086 1.00 89.00 286 SER A N 1
ATOM 2183 C CA . SER A 1 286 ? 9.120 -8.073 15.420 1.00 89.00 286 SER A CA 1
ATOM 2184 C C . SER A 1 286 ? 8.078 -8.510 16.446 1.00 89.00 286 SER A C 1
ATOM 2186 O O . SER A 1 286 ? 8.416 -9.087 17.478 1.00 89.00 286 SER A O 1
ATOM 2188 N N . THR A 1 287 ? 6.808 -8.257 16.150 1.00 87.88 287 THR A N 1
ATOM 2189 C CA . THR A 1 287 ? 5.687 -8.608 17.024 1.00 87.88 287 THR A CA 1
ATOM 2190 C C . THR A 1 287 ? 4.633 -9.420 16.278 1.00 87.88 287 THR A C 1
ATOM 2192 O O . THR A 1 287 ? 4.452 -9.267 15.071 1.00 87.88 287 THR A O 1
ATOM 2195 N N . SER A 1 288 ? 3.932 -10.294 17.001 1.00 88.25 288 SER A N 1
ATOM 2196 C CA . SER A 1 288 ? 2.758 -11.032 16.524 1.00 88.25 288 SER A CA 1
ATOM 2197 C C . SER A 1 288 ? 1.433 -10.353 16.897 1.00 88.25 288 SER A C 1
ATOM 2199 O O . SER A 1 288 ? 0.366 -10.917 16.654 1.00 88.25 288 SER A O 1
ATOM 2201 N N . ASN A 1 289 ? 1.488 -9.158 17.495 1.00 88.50 289 ASN A N 1
ATOM 2202 C CA . ASN A 1 289 ? 0.312 -8.462 18.005 1.00 88.50 289 ASN A CA 1
ATOM 2203 C C . ASN A 1 289 ? -0.659 -8.057 16.890 1.00 88.50 289 ASN A C 1
ATOM 2205 O O . ASN A 1 289 ? -0.267 -7.759 15.757 1.00 88.50 289 ASN A O 1
ATOM 2209 N N . VAL A 1 290 ? -1.936 -7.987 17.265 1.00 91.88 290 VAL A N 1
ATOM 2210 C CA . VAL A 1 290 ? -3.028 -7.467 16.442 1.00 91.88 290 VAL A CA 1
ATOM 2211 C C . VAL A 1 290 ? -3.716 -6.342 17.199 1.00 91.88 290 VAL A C 1
ATOM 2213 O O . VAL A 1 290 ? -3.959 -6.445 18.399 1.00 91.88 290 VAL A O 1
ATOM 2216 N N . TYR A 1 291 ? -4.049 -5.275 16.487 1.00 92.62 291 TYR A N 1
ATOM 2217 C CA . TYR A 1 291 ? -4.722 -4.093 17.001 1.00 92.62 291 TYR A CA 1
ATOM 2218 C C . TYR A 1 291 ? -5.908 -3.749 16.104 1.00 92.62 291 TYR A C 1
ATOM 2220 O O . TYR A 1 291 ? -5.902 -4.051 14.910 1.00 92.62 291 TYR A O 1
ATOM 2228 N N . ILE A 1 292 ? -6.930 -3.116 16.675 1.00 94.50 292 ILE A N 1
ATOM 2229 C CA . ILE A 1 292 ? -8.138 -2.727 15.947 1.00 94.50 292 ILE A CA 1
ATOM 2230 C C . ILE A 1 292 ? -8.385 -1.247 16.198 1.00 94.50 292 ILE A C 1
ATOM 2232 O O . ILE A 1 292 ? -8.578 -0.842 17.342 1.00 94.50 292 ILE A O 1
ATOM 2236 N N . LEU A 1 293 ? -8.400 -0.457 15.131 1.00 94.94 293 LEU A N 1
ATOM 2237 C CA . LEU A 1 293 ? -8.853 0.927 15.162 1.00 94.94 293 LEU A CA 1
ATOM 2238 C C . LEU A 1 293 ? -10.311 0.974 14.701 1.00 94.94 293 LEU A C 1
ATOM 2240 O O . LEU A 1 293 ? -10.609 0.665 13.549 1.00 94.94 293 LEU A O 1
ATOM 2244 N N . ASP A 1 294 ? -11.210 1.382 15.586 1.00 94.50 294 ASP A N 1
ATOM 2245 C CA . ASP A 1 294 ? -12.554 1.818 15.228 1.00 94.50 294 ASP A CA 1
ATOM 2246 C C . ASP A 1 294 ? -12.488 3.223 14.624 1.00 94.50 294 ASP A C 1
ATOM 2248 O O . ASP A 1 294 ? -12.173 4.202 15.308 1.00 94.50 294 ASP A O 1
ATOM 2252 N N . ALA A 1 295 ? -12.765 3.298 13.323 1.00 94.31 295 ALA A N 1
ATOM 2253 C CA . ALA A 1 295 ? -12.785 4.526 12.541 1.00 94.31 295 ALA A CA 1
ATOM 2254 C C . ALA A 1 295 ? -14.208 5.002 12.208 1.00 94.31 295 ALA A C 1
ATOM 2256 O O . ALA A 1 295 ? -14.381 5.857 11.330 1.00 94.31 295 ALA A O 1
ATOM 2257 N N . LYS A 1 296 ? -15.240 4.462 12.871 1.00 91.81 296 LYS A N 1
ATOM 2258 C CA . LYS A 1 296 ? -16.645 4.776 12.579 1.00 91.81 296 LYS A CA 1
ATOM 2259 C C . LYS A 1 296 ? -16.987 6.233 12.877 1.00 91.81 296 LYS A C 1
ATOM 2261 O O . LYS A 1 296 ? -17.647 6.882 12.068 1.00 91.81 296 LYS A O 1
ATOM 2266 N N . ASN A 1 297 ? -16.535 6.758 14.016 1.00 91.12 297 ASN A N 1
ATOM 2267 C CA . ASN A 1 297 ? -16.720 8.162 14.373 1.00 91.12 297 ASN A CA 1
ATOM 2268 C C . ASN A 1 297 ? -15.547 9.005 13.854 1.00 91.12 297 ASN A C 1
ATOM 2270 O O . ASN A 1 297 ? -14.430 8.900 14.352 1.00 91.12 297 ASN A O 1
ATOM 2274 N N . LYS A 1 298 ? -15.816 9.885 12.882 1.00 90.50 298 LYS A N 1
ATOM 2275 C CA . LYS A 1 298 ? -14.807 10.772 12.276 1.00 90.50 298 LYS A CA 1
ATOM 2276 C C . LYS A 1 298 ? -14.129 11.708 13.284 1.00 90.50 298 LYS A C 1
ATOM 2278 O O . LYS A 1 298 ? -13.007 12.138 13.035 1.00 90.50 298 LYS A O 1
ATOM 2283 N N . SER A 1 299 ? -14.797 12.024 14.393 1.00 88.44 299 SER A N 1
ATOM 2284 C CA . SER A 1 299 ? -14.300 12.956 15.411 1.00 88.44 299 SER A CA 1
ATOM 2285 C C . SER A 1 299 ? -13.591 12.276 16.586 1.00 88.44 299 SER A C 1
ATOM 2287 O O . SER A 1 299 ? -12.995 12.975 17.397 1.00 88.44 299 SER A O 1
ATOM 2289 N N . ASP A 1 300 ? -13.665 10.948 16.712 1.00 91.25 300 ASP A N 1
ATOM 2290 C CA . ASP A 1 300 ? -13.111 10.214 17.858 1.00 91.25 300 ASP A CA 1
ATOM 2291 C C . ASP A 1 300 ? -12.815 8.762 17.467 1.00 91.25 300 ASP A C 1
ATOM 2293 O O . ASP A 1 300 ? -13.686 7.889 17.530 1.00 91.25 300 ASP A O 1
ATOM 2297 N N . TYR A 1 301 ? -11.577 8.518 17.040 1.00 93.94 301 TYR A N 1
ATOM 2298 C CA . TYR A 1 301 ? -11.093 7.185 16.702 1.00 93.94 301 TYR A CA 1
ATOM 2299 C C . TYR A 1 301 ? -10.703 6.434 17.975 1.00 93.94 301 TYR A C 1
ATOM 2301 O O . TYR A 1 301 ? -10.172 7.019 18.925 1.00 93.94 301 TYR A O 1
ATOM 2309 N N . LYS A 1 302 ? -10.915 5.115 17.994 1.00 93.44 302 LYS A N 1
ATOM 2310 C CA . LYS A 1 302 ? -10.673 4.302 19.196 1.00 93.44 302 LYS A CA 1
ATOM 2311 C C . LYS A 1 302 ? -9.884 3.055 18.880 1.00 93.44 302 LYS A C 1
ATOM 2313 O O . LYS A 1 302 ? -10.290 2.269 18.033 1.00 93.44 302 LYS A O 1
ATOM 2318 N N . TRP A 1 303 ? -8.804 2.823 19.612 1.00 93.56 303 TRP A N 1
ATOM 2319 C CA . TRP A 1 303 ? -8.218 1.497 19.681 1.00 93.56 303 TRP A CA 1
ATOM 2320 C C . TRP A 1 303 ? -9.086 0.638 20.587 1.00 93.56 303 TRP A C 1
ATOM 2322 O 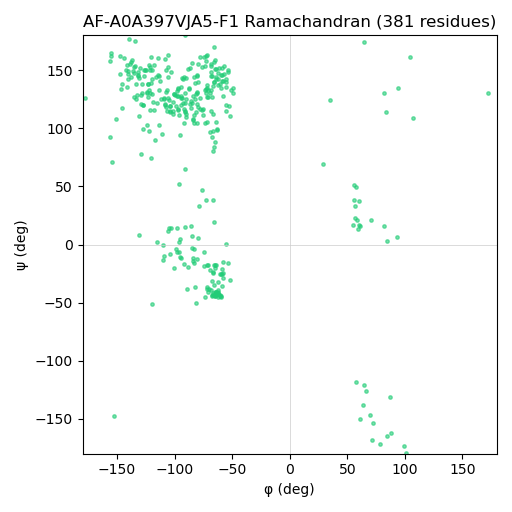O . TRP A 1 303 ? -9.245 0.922 21.775 1.00 93.56 303 TRP A O 1
ATOM 2332 N N . ILE A 1 304 ? -9.679 -0.396 20.005 1.00 93.19 304 ILE A N 1
ATOM 2333 C CA . ILE A 1 304 ? -10.562 -1.323 20.703 1.00 93.19 304 ILE A CA 1
ATOM 2334 C C . ILE A 1 304 ? -9.936 -2.712 20.747 1.00 93.19 304 ILE A C 1
ATOM 2336 O O . ILE A 1 304 ? -9.042 -3.051 19.970 1.00 93.19 304 ILE A O 1
ATOM 2340 N N . THR A 1 305 ? -10.413 -3.531 21.678 1.00 92.50 305 THR A N 1
ATOM 2341 C CA . THR A 1 305 ? -9.918 -4.897 21.854 1.00 92.50 305 THR A CA 1
ATOM 2342 C C . THR A 1 305 ? -10.824 -5.945 21.237 1.00 92.50 305 THR A C 1
ATOM 2344 O O . THR A 1 305 ? -10.345 -7.036 20.968 1.00 92.50 305 THR A O 1
ATOM 2347 N N . ASN A 1 306 ? -12.098 -5.642 20.988 1.00 92.81 306 ASN A N 1
ATOM 2348 C CA . ASN A 1 306 ? -13.071 -6.600 20.466 1.00 92.81 306 ASN A CA 1
ATOM 2349 C C . ASN A 1 306 ? -13.393 -6.283 19.005 1.00 92.81 306 ASN A C 1
ATOM 2351 O O . ASN A 1 306 ? -13.734 -5.150 18.685 1.00 92.81 306 ASN A O 1
ATOM 2355 N N . PHE A 1 307 ? -13.343 -7.288 18.140 1.00 92.56 307 PHE A N 1
ATOM 2356 C CA . PHE A 1 307 ? -13.870 -7.215 16.783 1.00 92.56 307 PHE A CA 1
ATOM 2357 C C . PHE A 1 307 ? -15.169 -8.017 16.700 1.00 92.56 307 PHE A C 1
ATOM 2359 O O . PHE A 1 307 ? -15.171 -9.213 17.008 1.00 92.56 307 PHE A O 1
ATOM 2366 N N . ASP A 1 308 ? -16.248 -7.388 16.226 1.00 90.88 308 ASP A N 1
ATOM 2367 C CA . ASP A 1 308 ? -17.474 -8.078 15.819 1.00 90.88 308 ASP A CA 1
ATOM 2368 C C . ASP A 1 308 ? -17.747 -7.839 14.318 1.00 90.88 308 ASP A C 1
ATOM 2370 O O . ASP A 1 308 ? -18.019 -6.708 13.898 1.00 90.88 308 ASP A O 1
ATOM 2374 N N . PRO A 1 309 ? -17.722 -8.891 13.475 1.00 86.44 309 PRO A N 1
ATOM 2375 C CA . PRO A 1 309 ? -18.003 -8.755 12.049 1.00 86.44 309 PRO A CA 1
ATOM 2376 C C . PRO A 1 309 ? -19.437 -8.306 11.735 1.00 86.44 309 PRO A C 1
ATOM 2378 O O . PRO A 1 309 ? -19.693 -7.882 10.606 1.00 86.44 309 PRO A O 1
ATOM 2381 N N . LYS A 1 310 ? -20.384 -8.428 12.675 1.00 85.50 310 LYS A N 1
ATOM 2382 C CA . LYS A 1 310 ? -21.752 -7.920 12.506 1.00 85.50 310 LYS A CA 1
ATOM 2383 C C . LYS A 1 310 ? -21.781 -6.401 12.615 1.00 85.50 310 LYS A C 1
ATOM 2385 O O . LYS A 1 310 ? -22.365 -5.758 11.751 1.00 85.50 310 LYS A O 1
ATOM 2390 N N . GLU A 1 311 ? -21.102 -5.835 13.609 1.00 82.12 311 GLU A N 1
ATOM 2391 C CA . GLU A 1 311 ? -21.030 -4.382 13.810 1.00 82.12 311 GLU A CA 1
ATOM 2392 C C . GLU A 1 311 ? -20.294 -3.677 12.670 1.00 82.12 311 GLU A C 1
ATOM 2394 O O . GLU A 1 311 ? -20.709 -2.600 12.242 1.00 82.12 311 GLU A O 1
ATOM 2399 N N . ALA A 1 312 ? -19.273 -4.333 12.112 1.00 76.69 312 ALA A N 1
ATOM 2400 C CA . ALA A 1 312 ? -18.527 -3.843 10.956 1.00 76.69 312 ALA A CA 1
ATOM 2401 C C . ALA A 1 312 ? -19.414 -3.595 9.721 1.00 76.69 312 ALA A C 1
ATOM 2403 O O . ALA A 1 312 ? -19.097 -2.747 8.892 1.00 76.69 312 ALA A O 1
ATOM 2404 N N . LYS A 1 313 ? -20.515 -4.342 9.578 1.00 69.81 313 LYS A N 1
ATOM 2405 C CA . LYS A 1 313 ? -21.418 -4.269 8.418 1.00 69.81 313 LYS A CA 1
ATOM 2406 C C . LYS A 1 313 ? -22.625 -3.368 8.639 1.00 69.81 313 LYS A C 1
ATOM 2408 O O . LYS A 1 313 ? -23.405 -3.179 7.708 1.00 69.81 313 LYS A O 1
ATOM 2413 N N . THR A 1 314 ? -22.816 -2.852 9.848 1.00 67.44 314 THR A N 1
ATOM 2414 C CA . THR A 1 314 ? -23.976 -2.026 10.168 1.00 67.44 314 THR A CA 1
ATOM 2415 C C . THR A 1 314 ? -23.727 -0.605 9.660 1.00 67.44 314 THR A C 1
ATOM 2417 O O . THR A 1 314 ? -22.795 0.045 10.148 1.00 67.44 314 THR A O 1
ATOM 2420 N N . PRO A 1 315 ? -24.546 -0.086 8.722 1.00 61.53 315 PRO A N 1
ATOM 2421 C CA . PRO A 1 315 ? -24.483 1.318 8.334 1.00 61.53 315 PRO A CA 1
ATOM 2422 C C . PRO A 1 315 ? -24.609 2.205 9.573 1.00 61.53 315 PRO A C 1
ATOM 2424 O O . PRO A 1 315 ? -25.263 1.824 10.549 1.00 61.53 315 PRO A O 1
ATOM 2427 N N . LEU A 1 316 ? -24.001 3.392 9.554 1.00 56.22 316 LEU A N 1
ATOM 2428 C CA . LEU A 1 316 ? -24.283 4.402 10.572 1.00 56.22 316 LEU A CA 1
ATOM 2429 C C . LEU A 1 316 ? -25.802 4.603 10.643 1.00 56.22 316 LEU A C 1
ATOM 2431 O O . LEU A 1 316 ? -26.407 5.138 9.717 1.00 56.22 316 LEU A O 1
ATOM 2435 N N . GLN A 1 317 ? -26.424 4.165 11.740 1.00 46.25 317 GLN A N 1
ATOM 2436 C CA . GLN A 1 317 ? -27.737 4.668 12.099 1.00 46.25 317 GLN A CA 1
ATOM 2437 C C . GLN A 1 317 ? -27.531 6.148 12.389 1.00 46.25 317 GLN A C 1
ATOM 2439 O O . GLN A 1 317 ? -26.948 6.519 13.409 1.00 46.25 317 GLN A O 1
ATOM 2444 N N . THR A 1 318 ? -27.967 7.003 11.470 1.00 37.31 318 THR A N 1
ATOM 2445 C CA . THR A 1 318 ? -28.233 8.394 11.800 1.00 37.31 318 THR A CA 1
ATOM 2446 C C . THR A 1 318 ? -29.393 8.370 12.781 1.00 37.31 318 THR A C 1
ATOM 2448 O O . THR A 1 318 ? -30.556 8.420 12.388 1.00 37.31 318 THR A O 1
ATOM 2451 N N . ASN A 1 319 ? -29.084 8.261 14.071 1.00 33.78 319 ASN A N 1
ATOM 2452 C CA . ASN A 1 319 ? -30.004 8.701 15.101 1.00 33.78 319 ASN A CA 1
ATOM 2453 C C . ASN A 1 319 ? -30.085 10.220 14.958 1.00 33.78 319 ASN A C 1
ATOM 2455 O O . ASN A 1 319 ? -29.416 10.970 15.662 1.00 33.78 319 ASN A O 1
ATOM 2459 N N . THR A 1 320 ? -30.884 10.685 13.997 1.00 35.50 320 THR A N 1
ATOM 2460 C CA . THR A 1 320 ? -31.503 11.997 14.091 1.00 35.50 320 THR A CA 1
ATOM 2461 C C . THR A 1 320 ? -32.456 11.905 15.267 1.00 35.50 320 THR A C 1
ATOM 2463 O O . THR A 1 320 ? -33.641 11.612 15.112 1.00 35.50 320 THR A O 1
ATOM 2466 N N . THR A 1 321 ? -31.929 12.097 16.472 1.00 34.66 321 THR A N 1
ATOM 2467 C CA . THR A 1 321 ? -32.754 12.516 17.590 1.00 34.66 321 THR A CA 1
ATOM 2468 C C . THR A 1 321 ? -33.278 13.883 17.177 1.00 34.66 321 THR A C 1
ATOM 2470 O O . THR A 1 321 ? -32.554 14.878 17.218 1.00 34.66 321 THR A O 1
ATOM 2473 N N . ALA A 1 322 ? -34.513 13.922 16.673 1.00 35.50 322 ALA A N 1
ATOM 2474 C CA . ALA A 1 322 ? -35.248 15.168 16.574 1.00 35.50 322 ALA A CA 1
ATOM 2475 C C . ALA A 1 322 ? -35.153 15.853 17.950 1.00 35.50 322 ALA A C 1
ATOM 2477 O O . ALA A 1 322 ? -35.297 15.160 18.966 1.00 35.50 322 ALA A O 1
ATOM 2478 N N . PRO A 1 323 ? -34.870 17.164 18.027 1.00 36.66 323 PRO A N 1
ATOM 2479 C CA . PRO A 1 323 ? -34.866 17.853 19.305 1.00 36.66 323 PRO A CA 1
ATOM 2480 C C . PRO A 1 323 ? -36.224 17.627 19.969 1.00 36.66 323 PRO A C 1
ATOM 2482 O O . PRO A 1 323 ? -37.255 17.980 19.395 1.00 36.66 323 PRO A O 1
ATOM 2485 N N . GLN A 1 324 ? -36.245 17.024 21.161 1.00 37.00 324 GLN A N 1
ATOM 2486 C CA . GLN A 1 324 ? -37.429 17.090 22.007 1.00 37.00 324 GLN A CA 1
ATOM 2487 C C . GLN A 1 324 ? -37.580 18.544 22.447 1.00 37.00 324 GLN A C 1
ATOM 2489 O O . GLN A 1 324 ? -36.988 18.987 23.428 1.00 37.00 324 GLN A O 1
ATOM 2494 N N . THR A 1 325 ? -38.346 19.311 21.681 1.00 32.66 325 THR A N 1
ATOM 2495 C CA . THR A 1 325 ? -38.845 20.604 22.121 1.00 32.66 325 THR A CA 1
ATOM 2496 C C . THR A 1 325 ? -39.911 20.347 23.175 1.00 32.66 325 THR A C 1
ATOM 2498 O O . THR A 1 325 ? -41.029 19.941 22.856 1.00 32.66 325 THR A O 1
ATOM 2501 N N . SER A 1 326 ? -39.561 20.584 24.438 1.00 35.44 326 SER A N 1
ATOM 2502 C CA . SER A 1 326 ? -40.536 20.863 25.487 1.00 35.44 326 SER A CA 1
ATOM 2503 C C . SER A 1 326 ? -41.429 22.004 25.005 1.00 35.44 326 SER A C 1
ATOM 2505 O O . SER A 1 326 ? -40.939 23.088 24.691 1.00 35.44 326 SER A O 1
ATOM 2507 N N . ALA A 1 327 ? -42.729 21.744 24.890 1.00 31.56 327 ALA A N 1
ATOM 2508 C CA . ALA A 1 327 ? -43.697 22.741 24.470 1.00 31.56 327 ALA A CA 1
ATOM 2509 C C . ALA A 1 327 ? -43.859 23.803 25.568 1.00 31.56 327 ALA A C 1
ATOM 2511 O O . ALA A 1 327 ? -44.612 23.624 26.523 1.00 31.56 327 ALA A O 1
ATOM 2512 N N . THR A 1 328 ? -43.156 24.923 25.432 1.00 32.97 328 THR A N 1
ATOM 2513 C CA . THR A 1 328 ? -43.551 26.192 26.043 1.00 32.97 328 THR A CA 1
ATOM 2514 C C . THR A 1 328 ? -44.424 26.936 25.040 1.00 32.97 328 THR A C 1
ATOM 2516 O O . THR A 1 328 ? -43.966 27.319 23.965 1.00 32.97 328 THR A O 1
ATOM 2519 N N . ASN A 1 329 ? -45.701 27.122 25.383 1.00 33.56 329 ASN A N 1
ATOM 2520 C CA . ASN A 1 329 ? -46.639 27.927 24.605 1.00 33.56 329 ASN A CA 1
ATOM 2521 C C . ASN A 1 329 ? -46.159 29.383 24.569 1.00 33.56 329 ASN A C 1
ATOM 2523 O O . ASN A 1 329 ? -46.378 30.139 25.513 1.00 33.56 329 ASN A O 1
ATOM 2527 N N . ILE A 1 330 ? -45.517 29.768 23.469 1.00 34.06 330 ILE A N 1
ATOM 2528 C CA . ILE A 1 330 ? -45.281 31.165 23.116 1.00 34.06 330 ILE A CA 1
ATOM 2529 C C . ILE A 1 330 ? -46.223 31.489 21.962 1.00 34.06 330 ILE A C 1
ATOM 2531 O O . ILE A 1 330 ? -46.117 30.929 20.873 1.00 34.06 330 ILE A O 1
ATOM 2535 N N . THR A 1 331 ? -47.168 32.386 22.215 1.00 34.09 331 THR A N 1
ATOM 2536 C CA . THR A 1 331 ? -48.060 32.955 21.206 1.00 34.09 331 THR A CA 1
ATOM 2537 C C . THR A 1 331 ? -47.231 33.818 20.251 1.00 34.09 331 THR A C 1
ATOM 2539 O O . THR A 1 331 ? -46.695 34.848 20.655 1.00 34.09 331 THR A O 1
ATOM 2542 N N . ILE A 1 332 ? -47.097 33.399 18.990 1.00 35.62 332 ILE A N 1
ATOM 2543 C CA . ILE A 1 332 ? -46.399 34.156 17.936 1.00 35.62 332 ILE A CA 1
ATOM 2544 C C . ILE A 1 332 ? -47.446 34.942 17.122 1.00 35.62 332 ILE A C 1
ATOM 2546 O O . ILE A 1 332 ? -48.467 34.355 16.754 1.00 35.62 332 ILE A O 1
ATOM 2550 N N . PRO A 1 333 ? -47.239 36.239 16.812 1.00 35.94 333 PRO A N 1
ATOM 2551 C CA . PRO A 1 333 ? -48.143 36.997 15.952 1.00 35.94 333 PRO A CA 1
ATOM 2552 C C . PRO A 1 333 ? -48.137 36.454 14.520 1.00 35.94 333 PRO A C 1
ATOM 2554 O O . PRO A 1 333 ? -47.091 36.126 13.961 1.00 35.94 333 PRO A O 1
ATOM 2557 N N . GLN A 1 334 ? -49.322 36.398 13.922 1.00 31.86 334 GLN A N 1
ATOM 2558 C CA . GLN A 1 334 ? -49.577 35.946 12.557 1.00 31.86 334 GLN A CA 1
ATOM 2559 C C . GLN A 1 334 ? -48.735 36.738 11.536 1.00 31.86 334 GLN A C 1
ATOM 2561 O O . GLN A 1 334 ? -48.921 37.942 11.364 1.00 31.86 334 GLN A O 1
ATOM 2566 N N . ALA A 1 335 ? -47.805 36.059 10.856 1.00 39.12 335 ALA A N 1
ATOM 2567 C CA . ALA A 1 335 ? -46.988 36.643 9.795 1.00 39.12 335 ALA A CA 1
ATOM 2568 C C . ALA A 1 335 ? -47.838 36.892 8.538 1.00 39.12 335 ALA A C 1
ATOM 2570 O O . ALA A 1 335 ? -48.513 35.993 8.033 1.00 39.12 335 ALA A O 1
ATOM 2571 N N . THR A 1 336 ? -47.804 38.122 8.032 1.00 51.38 336 THR A N 1
ATOM 2572 C CA . THR A 1 336 ? -48.418 38.510 6.762 1.00 51.38 336 THR A CA 1
ATOM 2573 C C . THR A 1 336 ? -47.627 37.932 5.586 1.00 51.38 336 THR A C 1
ATOM 2575 O O . THR A 1 336 ? -46.396 37.924 5.580 1.00 51.38 336 THR A O 1
ATOM 2578 N N . ALA A 1 337 ? -48.346 37.418 4.584 1.00 51.03 337 ALA A N 1
ATOM 2579 C CA . ALA A 1 337 ? -47.761 36.860 3.367 1.00 51.03 337 ALA A CA 1
ATOM 2580 C C . ALA A 1 337 ? -46.903 37.906 2.617 1.00 51.03 337 ALA A C 1
ATOM 2582 O O . ALA A 1 337 ? -47.251 39.091 2.613 1.00 51.03 337 ALA A O 1
ATOM 2583 N N . PRO A 1 338 ? -45.797 37.504 1.962 1.00 54.19 338 PRO A N 1
ATOM 2584 C CA . PRO A 1 338 ? -44.915 38.446 1.284 1.00 54.19 338 PRO A CA 1
ATOM 2585 C C . PRO A 1 338 ? -45.603 39.103 0.077 1.00 54.19 338 PRO A C 1
ATOM 2587 O O . PRO A 1 338 ? -46.253 38.441 -0.732 1.00 54.19 338 PRO A O 1
ATOM 2590 N N . ASN A 1 339 ? -45.427 40.422 -0.056 1.00 60.81 339 ASN A N 1
ATOM 2591 C CA . ASN A 1 339 ? -45.953 41.225 -1.163 1.00 60.81 339 ASN A CA 1
ATOM 2592 C C . ASN A 1 339 ? -45.276 40.830 -2.487 1.00 60.81 339 ASN A C 1
ATOM 2594 O O . ASN A 1 339 ? -44.196 41.318 -2.825 1.00 60.81 339 ASN A O 1
ATOM 2598 N N . ILE A 1 340 ? -45.946 39.969 -3.256 1.00 57.72 340 ILE A N 1
ATOM 2599 C CA . ILE A 1 340 ? -45.510 39.452 -4.566 1.00 57.72 340 ILE A CA 1
ATOM 2600 C C . ILE A 1 340 ? -45.117 40.585 -5.537 1.00 57.72 340 ILE A C 1
ATOM 2602 O O . ILE A 1 340 ? -44.186 40.428 -6.326 1.00 57.72 340 ILE A O 1
ATOM 2606 N N . GLY A 1 341 ? -45.741 41.764 -5.427 1.00 57.94 341 GLY A N 1
ATOM 2607 C CA . GLY A 1 341 ? -45.411 42.935 -6.250 1.00 57.94 341 GLY A CA 1
ATOM 2608 C C . GLY A 1 341 ? -43.983 43.470 -6.062 1.00 57.94 341 GLY A C 1
ATOM 2609 O O . GLY A 1 341 ? -43.377 43.923 -7.030 1.00 57.94 341 GLY A O 1
ATOM 2610 N N . LEU A 1 342 ? -43.407 43.365 -4.857 1.00 57.12 342 LEU A N 1
ATOM 2611 C CA . LEU A 1 342 ? -42.038 43.828 -4.588 1.00 57.12 342 LEU A CA 1
ATOM 2612 C C . LEU A 1 342 ? -40.999 42.906 -5.244 1.00 57.12 342 LEU A C 1
ATOM 2614 O O . LEU A 1 342 ? -40.011 43.378 -5.800 1.00 57.12 342 LEU A O 1
ATOM 2618 N N . ILE A 1 343 ? -41.252 41.594 -5.227 1.00 62.31 343 ILE A N 1
ATOM 2619 C CA . ILE A 1 343 ? -40.366 40.589 -5.830 1.00 62.31 343 ILE A CA 1
ATOM 2620 C C . ILE A 1 343 ? -40.367 40.735 -7.357 1.00 62.31 343 ILE A C 1
ATOM 2622 O O . ILE A 1 343 ? -39.302 40.752 -7.971 1.00 62.31 343 ILE A O 1
ATOM 2626 N N . ILE A 1 344 ? -41.542 40.927 -7.967 1.00 66.25 344 ILE A N 1
ATOM 2627 C CA . ILE A 1 344 ? -41.656 41.167 -9.414 1.00 66.25 344 ILE A CA 1
ATOM 2628 C C . ILE A 1 344 ? -40.941 42.471 -9.808 1.00 66.25 344 ILE A C 1
ATOM 2630 O O . ILE A 1 344 ? -40.214 42.493 -10.801 1.00 66.25 344 ILE A O 1
ATOM 2634 N N . GLY A 1 345 ? -41.069 43.535 -9.006 1.00 68.44 345 GLY A N 1
ATOM 2635 C CA . GLY A 1 345 ? -40.387 44.810 -9.253 1.00 68.44 345 GLY A CA 1
ATOM 2636 C C . GLY A 1 345 ? -38.857 44.703 -9.245 1.00 68.44 345 GLY A C 1
ATOM 2637 O O . GLY A 1 345 ? -38.203 45.238 -10.141 1.00 68.44 345 GLY A O 1
ATOM 2638 N N . ILE A 1 346 ? -38.282 43.967 -8.286 1.00 73.88 346 ILE A N 1
ATOM 2639 C CA . ILE A 1 346 ? -36.825 43.754 -8.200 1.00 73.88 346 ILE A CA 1
ATOM 2640 C C . ILE A 1 346 ? -36.313 42.982 -9.422 1.00 73.88 346 ILE A C 1
ATOM 2642 O O . ILE A 1 346 ? -35.299 43.360 -10.010 1.00 73.88 346 ILE A O 1
ATOM 2646 N N . VAL A 1 347 ? -37.028 41.935 -9.843 1.00 73.81 347 VAL A N 1
ATOM 2647 C CA . VAL A 1 347 ? -36.630 41.122 -11.002 1.00 73.81 347 VAL A CA 1
ATOM 2648 C C . VAL A 1 347 ? -36.677 41.941 -12.293 1.00 73.81 347 VAL A C 1
ATOM 2650 O O . VAL A 1 347 ? -35.718 41.912 -13.064 1.00 73.81 347 VAL A O 1
ATOM 2653 N N . ILE A 1 348 ? -37.733 42.733 -12.509 1.00 79.69 348 ILE A N 1
ATOM 2654 C CA . ILE A 1 348 ? -37.834 43.613 -13.686 1.00 79.69 348 ILE A CA 1
ATOM 2655 C C . ILE A 1 348 ? -36.709 44.659 -13.680 1.00 79.69 348 ILE A C 1
ATOM 2657 O O . ILE A 1 348 ? -36.083 44.891 -14.715 1.00 79.69 348 ILE A O 1
ATOM 2661 N N . GLY A 1 349 ? -36.394 45.244 -12.519 1.00 78.69 349 GLY A N 1
ATOM 2662 C CA . GLY A 1 349 ? -35.300 46.208 -12.383 1.00 78.69 349 GLY A CA 1
ATOM 2663 C C . GLY A 1 349 ? -33.937 45.628 -12.772 1.00 78.69 349 GLY A C 1
ATOM 2664 O O . GLY A 1 349 ? -33.197 46.251 -13.534 1.00 78.69 349 GLY A O 1
ATOM 2665 N N . ILE A 1 350 ? -33.625 44.409 -12.320 1.00 82.31 350 ILE A N 1
ATOM 2666 C CA . ILE A 1 350 ? -32.366 43.723 -12.658 1.00 82.31 350 ILE A CA 1
ATOM 2667 C C . ILE A 1 350 ? -32.277 43.450 -14.167 1.00 82.31 350 ILE A C 1
ATOM 2669 O O . ILE A 1 350 ? -31.231 43.686 -14.772 1.00 82.31 350 ILE A O 1
ATOM 2673 N N . VAL A 1 351 ? -33.373 43.016 -14.797 1.00 83.12 351 VAL A N 1
ATOM 2674 C CA . VAL A 1 351 ? -33.408 42.747 -16.246 1.00 83.12 351 VAL A CA 1
ATOM 2675 C C . VAL A 1 351 ? -33.174 44.024 -17.058 1.00 83.12 351 VAL A C 1
ATOM 2677 O O . VAL A 1 351 ? -32.406 44.002 -18.021 1.00 83.12 351 VAL A O 1
ATOM 2680 N N . ILE A 1 352 ? -33.760 45.155 -16.649 1.00 86.94 352 ILE A N 1
ATOM 2681 C CA . ILE A 1 352 ? -33.548 46.449 -17.316 1.00 86.94 352 ILE A CA 1
ATOM 2682 C C . ILE A 1 352 ? -32.085 46.896 -17.191 1.00 86.94 352 ILE A C 1
ATOM 2684 O O . ILE A 1 352 ? -31.496 47.339 -18.177 1.00 86.94 352 ILE A O 1
ATOM 2688 N N . ILE A 1 353 ? -31.464 46.735 -16.018 1.00 86.19 353 ILE A N 1
ATOM 2689 C CA . ILE A 1 353 ? -30.052 47.097 -15.810 1.00 86.19 353 ILE A CA 1
ATOM 2690 C C . ILE A 1 353 ? -29.132 46.261 -16.712 1.00 86.19 353 ILE A C 1
ATOM 2692 O O . ILE A 1 353 ? -28.224 46.807 -17.342 1.00 86.19 353 ILE A O 1
ATOM 2696 N N . ILE A 1 354 ? -29.391 44.956 -16.832 1.00 86.25 354 ILE A N 1
ATOM 2697 C CA . ILE A 1 354 ? -28.619 44.066 -17.712 1.00 86.25 354 ILE A CA 1
ATOM 2698 C C . ILE A 1 354 ? -28.807 44.457 -19.185 1.00 86.25 354 ILE A C 1
ATOM 2700 O O . ILE A 1 354 ? -27.830 44.487 -19.939 1.00 86.25 354 ILE A O 1
ATOM 2704 N N . ALA A 1 355 ? -30.028 44.808 -19.599 1.00 86.81 355 ALA A N 1
ATOM 2705 C CA . ALA A 1 355 ? -30.320 45.256 -20.962 1.00 86.81 355 ALA A CA 1
ATOM 2706 C C . ALA A 1 355 ? -29.599 46.573 -21.310 1.00 86.81 355 ALA A C 1
ATOM 2708 O O . ALA A 1 355 ? -29.006 46.696 -22.381 1.00 86.81 355 ALA A O 1
ATOM 2709 N N . ILE A 1 356 ? -29.573 47.539 -20.386 1.00 88.38 356 ILE A N 1
ATOM 2710 C CA . ILE A 1 356 ? -28.842 48.803 -20.574 1.00 88.38 356 ILE A CA 1
ATOM 2711 C C . ILE A 1 356 ? -27.331 48.546 -20.646 1.00 88.38 356 ILE A C 1
ATOM 2713 O O . ILE A 1 356 ? -26.652 49.087 -21.521 1.00 88.38 356 ILE A O 1
ATOM 2717 N N . GLY A 1 357 ? -26.800 47.690 -19.767 1.00 85.31 357 GLY A N 1
ATOM 2718 C CA . GLY A 1 357 ? -25.382 47.328 -19.768 1.00 85.31 357 GLY A CA 1
ATOM 2719 C C . GLY A 1 357 ? -24.945 46.663 -21.076 1.00 85.31 357 GLY A C 1
ATOM 2720 O O . GLY A 1 357 ? -23.924 47.035 -21.655 1.00 85.31 357 GLY A O 1
ATOM 2721 N N . SER A 1 358 ? -25.746 45.730 -21.590 1.00 83.88 358 SER A N 1
ATOM 2722 C CA . SER A 1 358 ? -25.469 45.046 -22.859 1.00 83.88 358 SER A CA 1
ATOM 2723 C C . SER A 1 358 ? -25.592 45.979 -24.071 1.00 83.88 358 SER A C 1
ATOM 2725 O O . SER A 1 358 ? -24.716 45.952 -24.938 1.00 83.88 358 SER A O 1
ATOM 2727 N N . ALA A 1 359 ? -26.577 46.883 -24.097 1.00 84.50 359 ALA A N 1
ATOM 2728 C CA . ALA A 1 359 ? -26.679 47.918 -25.130 1.00 84.50 359 ALA A CA 1
ATOM 2729 C C . ALA A 1 359 ? -25.476 48.881 -25.119 1.00 84.50 359 ALA A C 1
ATOM 2731 O O . ALA A 1 359 ? -24.962 49.244 -26.178 1.00 84.50 359 ALA A O 1
ATOM 2732 N N . PHE A 1 360 ? -24.973 49.255 -23.938 1.00 86.94 360 PHE A N 1
ATOM 2733 C CA . PHE A 1 360 ? -23.788 50.108 -23.810 1.00 86.94 360 PHE A CA 1
ATOM 2734 C C . PHE A 1 360 ? -22.511 49.419 -24.311 1.00 86.94 360 PHE A C 1
ATOM 2736 O O . PHE A 1 360 ? -21.705 50.038 -25.012 1.00 86.94 360 PHE A O 1
ATOM 2743 N N . ILE A 1 361 ? -22.334 48.132 -23.995 1.00 84.19 361 ILE A N 1
ATOM 2744 C CA . ILE A 1 361 ? -21.212 47.330 -24.505 1.00 84.19 361 ILE A CA 1
ATOM 2745 C C . ILE A 1 361 ? -21.289 47.233 -26.032 1.00 84.19 361 ILE A C 1
ATOM 2747 O O . ILE A 1 361 ? -20.287 47.466 -26.710 1.00 84.19 361 ILE A O 1
ATOM 2751 N N . TRP A 1 362 ? -22.478 46.968 -26.580 1.00 81.75 362 TRP A N 1
ATOM 2752 C CA . TRP A 1 362 ? -22.680 46.892 -28.025 1.00 81.75 362 TRP A CA 1
ATOM 2753 C C . TRP A 1 362 ? -22.420 48.235 -28.723 1.00 81.75 362 TRP A C 1
ATOM 2755 O O . TRP A 1 362 ? -21.729 48.274 -29.739 1.00 81.75 362 TRP A O 1
ATOM 2765 N N . TYR A 1 363 ? -22.861 49.350 -28.133 1.00 83.19 363 TYR A N 1
ATOM 2766 C CA . TYR A 1 363 ? -22.566 50.694 -28.632 1.00 83.19 363 TYR A CA 1
ATOM 2767 C C . TYR A 1 363 ? -21.059 50.993 -28.659 1.00 83.19 363 TYR A C 1
ATOM 2769 O O . TYR A 1 363 ? -20.552 51.516 -29.654 1.00 83.19 363 TYR A O 1
ATOM 2777 N N . ARG A 1 364 ? -20.310 50.635 -27.603 1.00 81.50 364 ARG A N 1
ATOM 2778 C CA . ARG A 1 364 ? -18.844 50.806 -27.604 1.00 81.50 364 ARG A CA 1
ATOM 2779 C C . ARG A 1 364 ? -18.173 49.945 -28.665 1.00 81.50 364 ARG A C 1
ATOM 2781 O O . ARG A 1 364 ? -17.289 50.444 -29.355 1.00 81.50 364 ARG A O 1
ATOM 2788 N N . TYR A 1 365 ? -18.613 48.697 -28.815 1.00 76.94 365 TYR A N 1
ATOM 2789 C CA . TYR A 1 365 ? -18.102 47.797 -29.844 1.00 76.94 365 TYR A CA 1
ATOM 2790 C C . TYR A 1 365 ? -18.320 48.368 -31.253 1.00 76.94 365 TYR A C 1
ATOM 2792 O O . TYR A 1 365 ? -17.400 48.386 -32.067 1.00 76.94 365 TYR A O 1
ATOM 2800 N N . PHE A 1 366 ? -19.507 48.917 -31.526 1.00 73.94 366 PHE A N 1
ATOM 2801 C CA . PHE A 1 366 ? -19.830 49.482 -32.835 1.00 73.94 366 PHE A CA 1
ATOM 2802 C C . PHE A 1 366 ? -19.071 50.787 -33.123 1.00 73.94 366 PHE A C 1
ATOM 2804 O O . PHE A 1 366 ? -18.581 50.988 -34.233 1.00 73.94 366 PHE A O 1
ATOM 2811 N N . ARG A 1 367 ? -18.886 51.651 -32.113 1.00 72.50 367 ARG A N 1
ATOM 2812 C CA . ARG A 1 367 ? -18.132 52.909 -32.255 1.00 72.50 367 ARG A CA 1
ATOM 2813 C C . ARG A 1 367 ? -16.635 52.689 -32.502 1.00 72.50 367 ARG A C 1
ATOM 2815 O O . ARG A 1 367 ? -16.018 53.497 -33.187 1.00 72.50 367 ARG A O 1
ATOM 2822 N N . SER A 1 368 ? -16.049 51.614 -31.974 1.00 66.12 368 SER A N 1
ATOM 2823 C CA . SER A 1 368 ? -14.637 51.280 -32.212 1.00 66.12 368 SER A CA 1
ATOM 2824 C C . SER A 1 368 ? -14.348 50.773 -33.632 1.00 66.12 368 SER A C 1
ATOM 2826 O O . SER A 1 368 ? -13.199 50.833 -34.056 1.00 66.12 368 SER A O 1
ATOM 2828 N N . ASN A 1 369 ? -15.365 50.340 -34.387 1.00 59.81 369 ASN A N 1
ATOM 2829 C CA . ASN A 1 369 ? -15.197 49.713 -35.704 1.00 59.81 369 ASN A CA 1
ATOM 2830 C C . ASN A 1 369 ? -15.517 50.638 -36.896 1.00 59.81 369 ASN A C 1
ATOM 2832 O O . ASN A 1 369 ? -15.680 50.151 -38.012 1.00 59.81 369 ASN A O 1
ATOM 2836 N N . HIS A 1 370 ? -15.627 51.957 -36.706 1.00 53.34 370 HIS A N 1
ATOM 2837 C CA . HIS A 1 370 ? -15.748 52.933 -37.804 1.00 53.34 370 HIS A CA 1
ATOM 2838 C C . HIS A 1 370 ? -14.589 53.938 -37.753 1.00 53.34 370 HIS A C 1
ATOM 2840 O O . HIS A 1 370 ? -14.755 55.092 -37.361 1.00 53.34 370 HIS A O 1
ATOM 2846 N N . VAL A 1 371 ? -13.400 53.490 -38.164 1.00 48.31 371 VAL A N 1
ATOM 2847 C CA . VAL A 1 371 ? -12.333 54.376 -38.648 1.00 48.31 371 VAL A CA 1
ATOM 2848 C C . VAL A 1 371 ? -12.442 54.393 -40.170 1.00 48.31 371 VAL A C 1
ATOM 2850 O O . VAL A 1 371 ? -12.238 53.378 -40.830 1.00 48.31 371 VAL A O 1
ATOM 2853 N N . ILE A 1 372 ? -12.837 55.542 -40.713 1.00 44.47 372 ILE A N 1
ATOM 2854 C CA . ILE A 1 372 ? -12.954 55.801 -42.149 1.00 44.47 372 ILE A CA 1
ATOM 2855 C C . ILE A 1 372 ? -11.537 55.821 -42.745 1.00 44.47 372 ILE A C 1
ATOM 2857 O O . ILE A 1 372 ? -10.746 56.704 -42.419 1.00 44.47 372 ILE A O 1
ATOM 2861 N N . LEU A 1 373 ? -11.214 54.863 -43.618 1.00 41.56 373 LEU A N 1
ATOM 2862 C CA . LEU A 1 373 ? -10.051 54.935 -44.507 1.00 41.56 373 LEU A CA 1
ATOM 2863 C C . LEU A 1 373 ? -10.428 55.806 -45.712 1.00 41.56 373 LEU A C 1
ATOM 2865 O O . LEU A 1 373 ? -11.173 55.373 -46.587 1.00 41.56 373 LEU A O 1
ATOM 2869 N N . ILE A 1 374 ? -9.930 57.043 -45.746 1.00 40.16 374 ILE A N 1
ATOM 2870 C CA . ILE A 1 374 ? -9.945 57.882 -46.950 1.00 40.16 374 ILE A CA 1
ATOM 2871 C C . ILE A 1 374 ? -8.720 57.474 -47.779 1.00 40.16 374 ILE A C 1
ATOM 2873 O O . ILE A 1 374 ? -7.598 57.824 -47.418 1.00 40.16 374 ILE A O 1
ATOM 2877 N N . SER A 1 375 ? -8.911 56.716 -48.863 1.00 36.22 375 SER A N 1
ATOM 2878 C CA . SER A 1 375 ? -7.869 56.517 -49.876 1.00 36.22 375 SER A CA 1
ATOM 2879 C C . SER A 1 375 ? -7.901 57.695 -50.852 1.00 36.22 375 SER A C 1
ATOM 2881 O O . SER A 1 375 ? -8.831 57.820 -51.648 1.00 36.22 375 SER A O 1
ATOM 2883 N N . GLY A 1 376 ? -6.912 58.581 -50.759 1.00 35.56 376 GLY A N 1
ATOM 2884 C CA . GLY A 1 376 ? -6.632 59.575 -51.790 1.00 35.56 376 GLY A CA 1
ATOM 2885 C C . GLY A 1 376 ? -5.721 58.971 -52.853 1.00 35.56 376 GLY A C 1
ATOM 2886 O O . GLY A 1 376 ? -4.598 58.581 -52.543 1.00 35.56 376 GLY A O 1
ATOM 2887 N N . ASP A 1 377 ? -6.221 58.897 -54.082 1.00 44.53 377 ASP A N 1
ATOM 2888 C CA . ASP A 1 377 ? -5.421 58.664 -55.280 1.00 44.53 377 ASP A CA 1
ATOM 2889 C C . ASP A 1 377 ? -4.668 59.940 -55.703 1.00 44.53 377 ASP A C 1
ATOM 2891 O O . ASP A 1 377 ? -5.163 61.056 -55.535 1.00 44.53 377 ASP A O 1
ATOM 2895 N N . ASN A 1 378 ? -3.540 59.694 -56.378 1.00 37.59 378 ASN A N 1
ATOM 2896 C CA . ASN A 1 378 ? -2.933 60.453 -57.479 1.00 37.59 378 ASN A CA 1
ATOM 2897 C C . ASN A 1 378 ? -1.654 61.305 -57.273 1.00 37.59 378 ASN A C 1
ATOM 2899 O O . ASN A 1 378 ? -1.687 62.417 -56.763 1.00 37.59 378 ASN A O 1
ATOM 2903 N N . VAL A 1 379 ? -0.574 60.763 -57.869 1.00 40.66 379 VAL A N 1
ATOM 2904 C CA . VAL A 1 379 ? 0.177 61.291 -59.040 1.00 40.66 379 VAL A CA 1
ATOM 2905 C C . VAL A 1 379 ? 1.249 62.394 -58.846 1.00 40.66 379 VAL A C 1
ATOM 2907 O O . VAL A 1 379 ? 1.004 63.468 -58.318 1.00 40.66 379 VAL A O 1
ATOM 2910 N N . GLU A 1 380 ? 2.412 62.077 -59.446 1.00 37.78 380 GLU A N 1
ATOM 2911 C CA . GLU A 1 380 ? 3.471 62.911 -60.063 1.00 37.78 380 GLU A CA 1
ATOM 2912 C C . GLU A 1 380 ? 4.601 63.586 -59.256 1.00 37.78 380 GLU A C 1
ATOM 2914 O O . GLU A 1 380 ? 4.425 64.554 -58.529 1.00 37.78 380 GLU A O 1
ATOM 2919 N N . ASN A 1 381 ? 5.816 63.083 -59.539 1.00 38.94 381 ASN A N 1
ATOM 2920 C CA . ASN A 1 381 ? 6.994 63.782 -60.084 1.00 38.94 381 ASN A CA 1
ATOM 2921 C C . ASN A 1 381 ? 7.262 65.244 -59.669 1.00 38.94 381 ASN A C 1
ATOM 2923 O O . ASN A 1 381 ? 6.523 66.139 -60.061 1.00 38.94 381 ASN A O 1
ATOM 2927 N N . LEU A 1 382 ? 8.467 65.510 -59.137 1.00 37.78 382 LEU A N 1
ATOM 2928 C CA . LEU A 1 382 ? 9.548 66.238 -59.839 1.00 37.78 382 LEU A CA 1
ATOM 2929 C C . LEU A 1 382 ? 10.740 66.556 -58.909 1.00 37.78 382 LEU A C 1
ATOM 2931 O O . LEU A 1 382 ? 10.565 67.202 -57.883 1.00 37.78 382 LEU A O 1
ATOM 2935 N N . LYS A 1 383 ? 11.928 66.211 -59.429 1.00 38.84 383 LYS A N 1
ATOM 2936 C CA . LYS A 1 383 ? 13.302 66.672 -59.130 1.00 38.84 383 LYS A CA 1
ATOM 2937 C C . LYS A 1 383 ? 13.989 66.263 -57.829 1.00 38.84 383 LYS A C 1
ATOM 2939 O O . LYS A 1 383 ? 13.594 66.730 -56.744 1.00 38.84 383 LYS A O 1
#

Organism: NCBI:txid44941

pLDDT: mean 82.35, std 18.81, range [31.56, 98.81]

Solvent-accessible surface area (backbone atoms only — not comparable to full-atom values): 21970 Å² total; per-residue (Å²): 135,82,85,71,65,46,43,54,85,49,94,72,58,91,74,80,87,60,69,87,51,44,79,86,60,62,58,68,47,51,47,27,71,36,72,54,92,58,34,36,40,38,43,34,27,36,61,48,93,53,94,59,66,56,65,68,55,48,41,37,37,35,34,68,83,81,56,42,68,45,80,56,90,58,45,71,67,61,72,22,27,30,37,29,45,54,47,66,40,81,90,80,58,32,34,43,37,40,45,4,37,30,67,63,66,101,59,101,78,71,96,57,92,80,48,65,39,48,48,51,54,32,36,32,34,34,78,87,79,41,36,48,44,79,51,55,44,62,76,43,67,77,29,26,26,33,43,19,62,44,75,45,96,88,43,36,34,39,42,46,51,6,35,26,79,43,97,98,39,43,33,31,45,62,54,53,52,32,47,30,38,33,68,86,76,54,39,42,44,76,44,72,44,41,80,49,82,63,76,38,21,21,40,28,39,49,45,73,43,97,87,44,36,34,47,36,42,40,6,21,29,52,46,80,85,42,100,71,31,47,62,45,90,70,36,53,36,35,33,36,64,90,74,37,33,31,39,73,66,50,57,86,46,84,76,77,74,57,19,34,69,49,49,72,48,73,49,63,42,33,39,40,36,37,45,22,20,32,64,63,74,81,48,65,46,77,46,86,56,50,47,32,36,41,53,74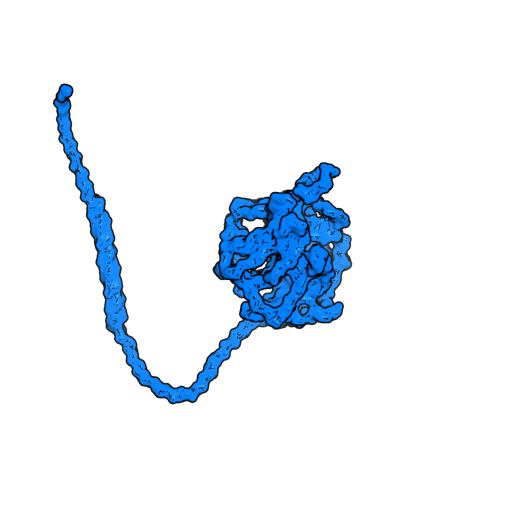,45,87,77,51,27,36,68,48,53,72,48,51,63,68,66,32,69,54,73,84,76,78,78,72,71,70,81,83,72,76,86,72,91,71,92,73,80,86,80,78,80,80,65,64,68,59,58,54,50,53,53,52,51,52,53,51,54,53,52,52,52,52,51,51,53,50,50,53,56,56,63,72,72,68,77,84,82,83,84,80,84,83,88,81,89,85,135

Secondary structure (DSSP, 8-state):
-----EETT-SS------GGG-TT---EES-EEEEETTEEEEES-EESS-SS--SBPPEEEEETTTTEEEE---BSPPBP-EEEEEEEETTTTEEEEEEEEEES-S-S----TT-EE----EEEEETTTTEEEE---TTPPPS-BS-EEEE-TTSEEEEE--BEEETTEEEPPPTTEEEEEETTTTEEEEEE-EES-PPP-BS-EEEE-TTSEEEEE--B--BTTBTT--B-S--EEEEETTTTEEE---BSSPPP---BS-EEEEETTEEEEE--EEEETTEEEE---EEEEE-SSTT-BEEESEE-TTGGG---------------------PPPP-HHHHHHHHHHHHHHHHHHHHHHHHHHHHHT--------------

Nearest PDB structures (foldseek):
  8pjt-assembly1_A  TM=8.126E-01  e=1.662E-12  synthetic construct
  8ebn-assembly1_B-2  TM=7.818E-01  e=1.114E-12  Homo sapiens
  5gq0-assembly1_A  TM=7.659E-01  e=8.249E-13  Arabidopsis thaliana
  8pjt-assembly2_B  TM=7.810E-01  e=5.810E-11  synthetic construct
  7on8-assembly1_A  TM=7.858E-01  e=8.671E-11  synthetic construct

Radius of gyration: 30.56 Å; Cα contacts (8 Å, |Δi|>4): 778; chains: 1; bounding box: 81×94×86 Å